Protein AF-A0A7S8EDT3-F1 (afdb_monomer)

Solvent-accessible surface area (backbone atoms only — not comparable to full-atom values): 20665 Å² total; per-residue (Å²): 130,87,75,85,83,77,92,53,80,92,50,67,94,58,84,87,72,91,75,72,52,41,47,72,36,26,78,79,28,44,41,33,47,59,87,38,50,43,80,81,39,21,84,73,49,52,51,68,47,52,41,44,20,54,70,67,77,43,78,64,54,75,66,55,44,53,51,52,53,51,60,30,38,76,32,27,72,75,59,70,69,30,54,54,49,35,52,57,33,35,78,65,67,54,57,60,60,55,43,41,39,60,33,49,60,49,54,60,79,82,38,60,62,87,40,48,66,61,30,35,42,36,54,50,30,24,40,44,46,48,50,20,42,39,52,25,46,63,72,74,43,79,76,57,79,83,54,66,90,46,54,76,53,38,31,35,52,18,34,59,72,74,48,84,63,54,71,63,49,31,49,45,48,22,27,49,36,42,56,53,19,62,66,44,79,39,71,25,39,42,42,8,33,43,39,22,27,71,71,49,40,47,50,61,14,50,36,46,17,46,60,44,28,64,35,77,92,60,46,44,65,37,48,65,27,41,51,58,53,63,72,34,71,47,72,86,38,34,56,65,53,53,49,54,40,51,76,72,68,54,79,65,59,29,47,36,52,94,66,30,63,39,55,32,46,51,20,53,47,35,42,57,43,36,62,71,64,34,50,76,89,40,30,62,60,48,51,43,50,55,49,43,52,51,48,50,45,54,50,42,45,71,78,38,64,95,55,62,53,35,55,21,46,36,32,28,45,29,49,44,42,48,72,63,68,50,57,59,80,46,48,41,48,50,48,46,51,20,29,42,43,34,35,40,32,49,24,54,60,40,54,76,66,71,58,64,72,77,85,86,80,86,86,84,72,87,75,88,76,77,89,68,59,80,92,73,57,134

Radius of gyration: 22.45 Å; Cα contacts (8 Å, |Δi|>4): 565; chains: 1; bounding box: 50×72×67 Å

InterPro domains:
  IPR002020 Citrate synthase [PF00285] (10-359)
  IPR002020 Citrate synthase [PR00143] (123-136)
  IPR002020 Citrate synthase [PR00143] (172-187)
  IPR002020 Citrate synthase [PR00143] (194-222)
  IPR002020 Citrate synthase [PR00143] (247-267)
  IPR002020 Citrate synthase [PR00143] (310-326)
  IPR002020 Citrate synthase [PR00143] (330-344)
  IPR002020 Citrate synthase [PTHR11739] (7-376)
  IPR016142 Citrate synthase-like, large alpha subdomain [G3DSA:1.10.580.10] (22-350)
  IPR016143 Citrate synthase-like, small alpha subdomain [G3DSA:1.10.230.10] (220-324)
  IPR019810 Citrate synthase active site [PS00480] (254-266)
  IPR024176 Citrate synthase, bacterial-type [PIRSF001369] (6-377)
  IPR036969 Citrate synthase superfamily [SSF48256] (7-377)

Nearest PDB structures (foldseek):
  1ixe-assembly1_A  TM=9.037E-01  e=4.393E-27  Thermus thermophilus
  1ixe-assembly1_B  TM=8.725E-01  e=1.500E-27  Thermus thermophilus
  1ixe-assembly2_C  TM=8.770E-01  e=3.211E-27  Thermus thermophilus
  2c6x-assembly1_A  TM=9.032E-01  e=5.154E-26  Bacillus subtilis
  1ixe-assembly2_D  TM=8.775E-01  e=3.294E-26  Thermus thermophilus

pLDDT: mean 94.37, std 7.09, range [46.97, 98.88]

Foldseek 3Di:
DPDPDDDDPPCPPPDQDDDQAWDQQQEVQFIDGLNDTLLRDLLPDFLLQSLCCLQPSDGDDPVRSVVSLLLLLVLQDADPVLLVLLLVCLVVPHQLLVNLLVSLLRLCVVDPLVPLPSNLSNSLSHLLQSSLSSLCSNVVHDFDDFDSVDGSQQSSLCRNPVDRADPLLSSLLSSVLSLLLDDPCFPLLVQLLQCLLVVGGNSVSLSSSSVRCPDCVHVNFLQVLCVLLVVQVDLVSLQVSLLVCVVVVHDRRQWDDPRHLEENVLLVSLLVSLCVLQDDVSVVSNVSLVSSQVSNVVVCCVSPPPRSTHGYNSNSLNSSCVSSPHDSSCSSSSSSSSHSSVSSSSSSVSNVVNHNDDDDDDDPDDPDDDDDPPVGDD

Secondary structure (DSSP, 8-state):
--------GGGTT------SSEEEETTTTEEEETTEEHHHHTTTS-HHHHHHHHHHSSPPPHHHHHHHHHHHHHT-PPPHHHHHHHHHHHHTT--HHHHHHHHHGGGGGSS-TT-HHHHHHHHHHHHHHHHHHHHHHHTTPPP-PPPTTS-HHHHHHHHHHSSPPPHHHHHHHHHHHHHTS--SS-HHHHHHHHHHHTT--HHHHHHHHHHHHTSTTSS---THHHHHHHHH-SGGGHHHHHHHHHHTT---TTB--SS-SS--HHHHHHHHHHHHHS-GGGHHHHHHHHHHHHHHHHHHHHHSTT----B-HHHHHHHHHHHTT--GGGHHHHHHHHHHHHHHHHHHHHHHH-----------SPS-PPP--GGG--

Organism: NCBI:txid2710758

Sequence (378 aa):
MELETIMRPGLQGVIAAETRLSRPDGQRGVLVIAGYWLERIAPYATFEEMVYLLWHDRLPTAVELATFKAELAEKRALPPIAEDILRAAAAQKQPVMDALRMAAGTLNLVVDAADAQAAAQVAVAAFPTIVASYWRLLQGEALIAPRADLSHAANYLYMLTGDVPDADAVRALETYLNTVIDHGFNASTFTARVIASTQSDMIAAVVGAIGALKGPLHGGAPGPALDMVFEIGTPENAEPVIRAKLERGERLMGFGHRVYKVRDPRADVLNAAAERFFVGERAEFYALVRHVEQVALDLLEEYKPGRSLKTNVEFYTALVLHGIGLPTDLFSPTFAISRVGGWTAHALEHYASGRIIRPLAQYTGETERRWVPITERD

Mean predicted aligned error: 4.29 Å

Structure (mmCIF, N/CA/C/O backbone):
data_AF-A0A7S8EDT3-F1
#
_entry.id   AF-A0A7S8EDT3-F1
#
loop_
_atom_site.group_PDB
_atom_site.id
_atom_site.type_symbol
_atom_site.label_atom_id
_atom_site.label_alt_id
_atom_site.label_comp_id
_atom_site.label_asym_id
_atom_site.label_entity_id
_atom_site.label_seq_id
_atom_site.pdbx_PDB_ins_code
_atom_site.Cartn_x
_atom_site.Cartn_y
_atom_site.Cartn_z
_atom_site.occupancy
_atom_site.B_iso_or_equiv
_atom_site.auth_seq_id
_atom_site.auth_comp_id
_atom_site.auth_asym_id
_atom_site.auth_atom_id
_atom_site.pdbx_PDB_model_num
ATOM 1 N N . MET A 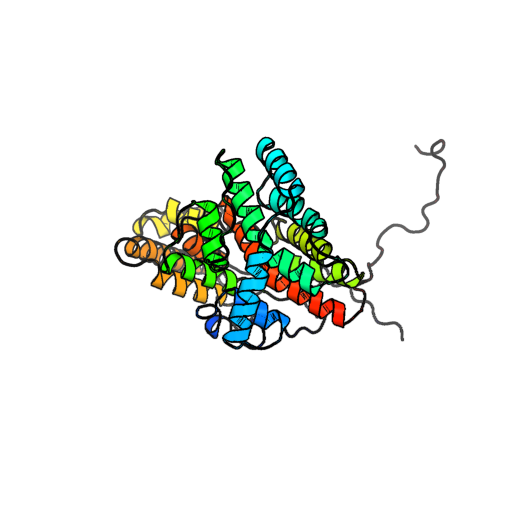1 1 ? -13.621 14.230 -39.174 1.00 46.97 1 MET A N 1
ATOM 2 C CA . MET A 1 1 ? -14.531 14.683 -38.106 1.00 46.97 1 MET A CA 1
ATOM 3 C C . MET A 1 1 ? -13.633 15.108 -36.962 1.00 46.97 1 MET A C 1
ATOM 5 O O . MET A 1 1 ? -12.975 14.243 -36.397 1.00 46.97 1 MET A O 1
ATOM 9 N N . GLU A 1 2 ? -13.462 16.409 -36.735 1.00 53.25 2 GLU A N 1
ATOM 10 C CA . GLU A 1 2 ? -12.709 16.874 -35.566 1.00 53.25 2 GLU A CA 1
ATOM 11 C C . GLU A 1 2 ? -13.459 16.409 -34.320 1.00 53.25 2 GLU A C 1
ATOM 13 O O . GLU A 1 2 ? -14.657 16.654 -34.179 1.00 53.25 2 GLU A O 1
ATOM 18 N N . LEU A 1 3 ? -12.780 15.644 -33.468 1.00 63.12 3 LEU A N 1
ATOM 19 C CA . LEU A 1 3 ? -13.326 15.270 -32.174 1.00 63.12 3 LEU A CA 1
ATOM 20 C C . LEU A 1 3 ? -13.429 16.548 -31.344 1.00 63.12 3 LEU A C 1
ATOM 22 O O . LEU A 1 3 ? -12.421 17.217 -31.106 1.00 63.12 3 LEU A O 1
ATOM 26 N N . GLU A 1 4 ? -14.640 16.881 -30.908 1.00 76.88 4 GLU A N 1
ATOM 27 C CA . GLU A 1 4 ? -14.860 17.962 -29.956 1.00 76.88 4 GLU A CA 1
ATOM 28 C C . GLU A 1 4 ? -14.031 17.666 -28.696 1.00 76.88 4 GLU A C 1
ATOM 30 O O . GLU A 1 4 ? -14.259 16.688 -27.980 1.00 76.88 4 GLU A O 1
ATOM 35 N N . THR A 1 5 ? -12.982 18.461 -28.479 1.00 79.12 5 THR A N 1
ATOM 36 C CA . THR A 1 5 ? -12.034 18.233 -27.387 1.00 79.12 5 THR A CA 1
ATOM 37 C C . THR A 1 5 ? -12.571 18.905 -26.135 1.00 79.12 5 THR A C 1
ATOM 39 O O . THR A 1 5 ? -12.589 20.129 -26.036 1.00 79.12 5 THR A O 1
ATOM 42 N N . ILE A 1 6 ? -13.007 18.103 -25.164 1.00 86.31 6 ILE A N 1
ATOM 43 C CA . ILE A 1 6 ? -13.574 18.608 -23.915 1.00 86.31 6 ILE A CA 1
ATOM 44 C C . ILE A 1 6 ? -12.543 18.499 -22.785 1.00 86.31 6 ILE A C 1
ATOM 46 O O . ILE A 1 6 ? -12.086 17.405 -22.451 1.00 86.31 6 ILE A O 1
ATOM 50 N N . MET A 1 7 ? -12.213 19.623 -22.142 1.00 87.62 7 MET A N 1
ATOM 51 C CA . MET A 1 7 ? -11.331 19.639 -20.972 1.00 87.62 7 MET A CA 1
ATOM 52 C C . MET A 1 7 ? -12.008 18.974 -19.757 1.00 87.62 7 MET A C 1
ATOM 54 O O . MET A 1 7 ? -13.139 19.302 -19.388 1.00 87.62 7 MET A O 1
ATOM 58 N N . ARG A 1 8 ? -11.295 18.047 -19.102 1.00 90.06 8 ARG A N 1
ATOM 59 C CA . ARG A 1 8 ? -11.722 17.350 -17.873 1.00 90.06 8 ARG A CA 1
ATOM 60 C C . ARG A 1 8 ? -10.616 17.415 -16.807 1.00 90.06 8 ARG A C 1
ATOM 62 O O . ARG A 1 8 ? -9.811 16.486 -16.712 1.00 90.06 8 ARG A O 1
ATOM 69 N N . PRO A 1 9 ? -10.538 18.500 -16.013 1.00 87.50 9 PRO A N 1
ATOM 70 C CA . PRO A 1 9 ? -9.536 18.625 -14.955 1.00 87.50 9 PRO A CA 1
ATOM 71 C C . PRO A 1 9 ? -9.572 17.434 -13.989 1.00 87.50 9 PRO A C 1
ATOM 73 O O . PRO A 1 9 ? -10.641 16.998 -13.563 1.00 87.50 9 PRO A O 1
ATOM 76 N N . GLY A 1 10 ? -8.400 16.877 -13.672 1.00 87.25 10 GLY A N 1
ATOM 77 C CA . GLY A 1 10 ? -8.269 15.722 -12.776 1.00 87.25 10 GLY A CA 1
ATOM 78 C C . GLY A 1 10 ? -8.883 14.413 -13.292 1.00 87.25 10 GLY A C 1
ATOM 79 O O . GLY A 1 10 ? -9.014 13.478 -12.508 1.00 87.25 10 GLY A O 1
ATOM 80 N N . LEU A 1 11 ? -9.275 14.343 -14.573 1.00 91.94 11 LEU A N 1
ATOM 81 C CA . LEU A 1 11 ? -9.905 13.175 -15.209 1.00 91.94 11 LEU A CA 1
ATOM 82 C C . LEU A 1 11 ? -11.201 12.704 -14.520 1.00 91.94 11 LEU A C 1
ATOM 84 O O . LEU A 1 11 ? -11.603 11.547 -14.646 1.00 91.94 11 LEU A O 1
ATOM 88 N N . GLN A 1 12 ? -11.893 13.592 -13.799 1.00 86.81 12 GLN A N 1
ATOM 89 C CA . GLN A 1 12 ? -13.133 13.234 -13.115 1.00 86.81 12 GLN A CA 1
ATOM 90 C C . GLN A 1 12 ? -14.215 12.807 -14.120 1.00 86.81 12 GLN A C 1
ATOM 92 O O . GLN A 1 12 ? -14.530 13.535 -15.061 1.00 86.81 12 GLN A O 1
ATOM 97 N N . GLY A 1 13 ? -14.798 11.623 -13.898 1.00 86.06 13 GLY A N 1
ATOM 98 C CA . GLY A 1 13 ? -15.836 11.053 -14.764 1.00 86.06 13 GLY A CA 1
ATOM 99 C C . GLY A 1 13 ? -15.319 10.482 -16.089 1.00 86.06 13 GLY A C 1
ATOM 100 O O . GLY A 1 13 ? -16.128 10.092 -16.926 1.00 86.06 13 GLY A O 1
ATOM 101 N N . VAL A 1 14 ? -13.999 10.423 -16.293 1.00 92.00 14 VAL A N 1
ATOM 102 C CA . VAL A 1 14 ? -13.387 9.835 -17.490 1.00 92.00 14 VAL A CA 1
ATOM 103 C C . VAL A 1 14 ? -13.094 8.356 -17.246 1.00 92.00 14 VAL A C 1
ATOM 105 O O . VAL A 1 14 ? -12.408 8.000 -16.290 1.00 92.00 14 VAL A O 1
ATOM 108 N N . ILE A 1 15 ? -13.575 7.493 -18.141 1.00 92.69 15 ILE A N 1
ATOM 109 C CA . ILE A 1 15 ? -13.160 6.087 -18.203 1.00 92.69 15 ILE A CA 1
ATOM 110 C C . ILE A 1 15 ? -11.891 6.032 -19.057 1.00 92.69 15 ILE A C 1
ATOM 112 O O . ILE A 1 15 ? -11.952 6.221 -20.268 1.00 92.69 15 ILE A O 1
ATOM 116 N N . ALA A 1 16 ? -10.735 5.839 -18.420 1.00 92.50 16 ALA A N 1
ATOM 117 C CA . ALA A 1 16 ? -9.438 5.908 -19.101 1.00 92.50 16 ALA A CA 1
ATOM 118 C C . ALA A 1 16 ? -9.028 4.597 -19.796 1.00 92.50 16 ALA A C 1
ATOM 120 O O . ALA A 1 16 ? -8.249 4.634 -20.745 1.00 92.50 16 ALA A O 1
ATOM 121 N N . ALA A 1 17 ? -9.522 3.451 -19.324 1.00 92.38 17 ALA A N 1
ATOM 122 C CA . ALA A 1 17 ? -9.370 2.149 -19.968 1.00 92.38 17 ALA A CA 1
ATOM 123 C C . ALA A 1 17 ? -10.389 1.150 -19.398 1.00 92.38 17 ALA A C 1
ATOM 125 O O . ALA A 1 17 ? -10.970 1.380 -18.335 1.00 92.38 17 ALA A O 1
ATOM 126 N N . GLU A 1 18 ? -10.562 0.031 -20.093 1.00 94.31 18 GLU A N 1
ATOM 127 C CA . GLU A 1 18 ? -11.218 -1.159 -19.555 1.00 94.31 18 GLU A CA 1
ATOM 128 C C . GLU A 1 18 ? -10.268 -1.888 -18.594 1.00 94.31 18 GLU A C 1
ATOM 130 O O . GLU A 1 18 ? -9.047 -1.857 -18.773 1.00 94.31 18 GLU A O 1
ATOM 135 N N . THR A 1 19 ? -10.822 -2.516 -17.556 1.00 96.69 19 THR A N 1
ATOM 136 C CA . THR A 1 19 ? -10.056 -3.331 -16.606 1.00 96.69 19 THR A CA 1
ATOM 137 C C . THR A 1 19 ? -10.941 -4.407 -15.988 1.00 96.69 19 THR A C 1
ATOM 139 O O . THR A 1 19 ? -12.120 -4.162 -15.713 1.00 96.69 19 THR A O 1
ATOM 142 N N . ARG A 1 20 ? -10.370 -5.589 -15.743 1.00 96.81 20 ARG A N 1
ATOM 143 C CA . ARG A 1 20 ? -11.030 -6.682 -15.000 1.00 96.81 20 ARG A CA 1
ATOM 144 C C . ARG A 1 20 ? -10.665 -6.708 -13.510 1.00 96.81 20 ARG A C 1
ATOM 146 O O . ARG A 1 20 ? -11.259 -7.457 -12.739 1.00 96.81 20 ARG A O 1
ATOM 153 N N . LEU A 1 21 ? -9.683 -5.902 -13.098 1.00 98.12 21 LEU A N 1
ATOM 154 C CA . LEU A 1 21 ? -8.986 -6.054 -11.817 1.00 98.12 21 LEU A CA 1
ATOM 155 C C . LEU A 1 21 ? -9.798 -5.568 -10.619 1.00 98.12 21 LEU A C 1
ATOM 157 O O . LEU A 1 21 ? -9.907 -6.277 -9.620 1.00 98.12 21 LEU A O 1
ATOM 161 N N . SER A 1 22 ? -10.384 -4.374 -10.693 1.00 97.38 22 SER A N 1
ATOM 162 C CA . SER A 1 22 ? -11.265 -3.896 -9.631 1.00 97.38 22 SER A CA 1
ATOM 163 C C . SER A 1 22 ? -12.231 -2.811 -10.083 1.00 97.38 22 SER A C 1
ATOM 165 O O . SER A 1 22 ? -12.002 -2.095 -11.060 1.00 97.38 22 SER A O 1
ATOM 167 N N . ARG A 1 23 ? -13.329 -2.671 -9.335 1.00 95.25 23 ARG A N 1
ATOM 168 C CA . ARG A 1 23 ? -14.348 -1.645 -9.567 1.00 95.25 23 ARG A CA 1
ATOM 169 C C . ARG A 1 23 ? -14.895 -1.110 -8.239 1.00 95.25 23 ARG A C 1
ATOM 171 O O . ARG A 1 23 ? -15.724 -1.785 -7.623 1.00 95.25 23 ARG A O 1
ATOM 178 N N . PRO A 1 24 ? -14.477 0.090 -7.796 1.00 92.19 24 PRO A N 1
ATOM 179 C CA . PRO A 1 24 ? -15.130 0.781 -6.691 1.00 92.19 24 PRO A CA 1
ATOM 180 C C . PRO A 1 24 ? -16.460 1.397 -7.150 1.00 92.19 24 PRO A C 1
ATOM 182 O O . PRO A 1 24 ? -16.510 2.165 -8.110 1.00 92.19 24 PRO A O 1
ATOM 185 N N . ASP A 1 25 ? -17.540 1.090 -6.441 1.00 90.44 25 ASP A N 1
ATOM 186 C CA . ASP A 1 25 ? -18.882 1.630 -6.647 1.00 90.44 25 ASP A CA 1
ATOM 187 C C . ASP A 1 25 ? -19.247 2.559 -5.485 1.00 90.44 25 ASP A C 1
ATOM 189 O O . ASP A 1 25 ? -19.748 2.143 -4.436 1.00 90.44 25 ASP A O 1
ATOM 193 N N . GLY A 1 26 ? -18.952 3.846 -5.672 1.00 83.00 26 GLY A N 1
ATOM 194 C CA . GLY A 1 26 ? -19.125 4.878 -4.651 1.00 83.00 26 GLY A CA 1
ATOM 195 C C . GLY A 1 26 ? -20.569 5.107 -4.200 1.00 83.00 26 GLY A C 1
ATOM 196 O O . GLY A 1 26 ? -20.796 5.565 -3.079 1.00 83.00 26 GLY A O 1
ATOM 197 N N . GLN A 1 27 ? -21.536 4.816 -5.071 1.00 85.44 27 GLN A N 1
ATOM 198 C CA . GLN A 1 27 ? -22.953 5.051 -4.801 1.00 85.44 27 GLN A CA 1
ATOM 199 C C . GLN A 1 27 ? -23.573 3.889 -4.033 1.00 85.44 27 GLN A C 1
ATOM 201 O O . GLN A 1 27 ? -24.369 4.115 -3.128 1.00 85.44 27 GLN A O 1
ATOM 206 N N . ARG A 1 28 ? -23.190 2.654 -4.375 1.00 88.06 28 ARG A N 1
ATOM 207 C CA . ARG A 1 28 ? -23.713 1.444 -3.729 1.00 88.06 28 ARG A CA 1
ATOM 208 C C . ARG A 1 28 ? -22.878 0.967 -2.545 1.00 88.06 28 ARG A C 1
ATOM 210 O O . ARG A 1 28 ? -23.343 0.098 -1.821 1.00 88.06 28 ARG A O 1
ATOM 217 N N . GLY A 1 29 ? -21.668 1.500 -2.362 1.00 87.94 29 GLY A N 1
ATOM 218 C CA . GLY A 1 29 ? -20.766 1.059 -1.297 1.00 87.94 29 GLY A CA 1
ATOM 219 C C . GLY A 1 29 ? -20.223 -0.339 -1.556 1.00 87.94 29 GLY A C 1
ATOM 220 O O . GLY A 1 29 ? -20.111 -1.130 -0.634 1.00 87.94 29 GLY A O 1
ATOM 221 N N . VAL A 1 30 ? -19.921 -0.664 -2.815 1.00 93.19 30 VAL A N 1
ATOM 222 C CA . VAL A 1 30 ? -19.413 -1.986 -3.213 1.00 93.19 30 VAL A CA 1
ATOM 223 C C . VAL A 1 30 ? -18.006 -1.830 -3.772 1.00 93.19 30 VAL A C 1
ATOM 225 O O . VAL A 1 30 ? -17.752 -0.925 -4.564 1.00 93.19 30 VAL A O 1
ATOM 228 N N . LEU A 1 31 ? -17.095 -2.725 -3.401 1.00 96.06 31 LEU A N 1
ATOM 229 C CA . LEU A 1 31 ? -15.803 -2.872 -4.065 1.00 96.06 31 LEU A CA 1
ATOM 230 C C . LEU A 1 31 ? -15.718 -4.279 -4.642 1.00 96.06 31 LEU A C 1
ATOM 232 O O . LEU A 1 31 ? -15.820 -5.256 -3.907 1.00 96.06 31 LEU A O 1
ATOM 236 N N . VAL A 1 32 ? -15.540 -4.370 -5.957 1.00 97.62 32 VAL A N 1
ATOM 237 C CA . VAL A 1 32 ? -15.268 -5.642 -6.633 1.00 97.62 32 VAL A CA 1
ATOM 238 C C . VAL A 1 32 ? -13.768 -5.768 -6.866 1.00 97.62 32 VAL A C 1
ATOM 240 O O . VAL A 1 32 ? -13.176 -4.823 -7.385 1.00 97.62 32 VAL A O 1
ATOM 243 N N . ILE A 1 33 ? -13.184 -6.919 -6.534 1.00 98.19 33 ILE A N 1
ATOM 244 C CA . ILE A 1 33 ? -11.803 -7.310 -6.844 1.00 98.19 33 ILE A CA 1
ATOM 245 C C . ILE A 1 33 ? -11.851 -8.598 -7.670 1.00 98.19 33 ILE A C 1
ATOM 247 O O . ILE A 1 33 ? -12.322 -9.618 -7.174 1.00 98.19 33 ILE A O 1
ATOM 251 N N . ALA A 1 34 ? -11.414 -8.536 -8.930 1.00 97.25 34 ALA A N 1
ATOM 252 C CA . ALA A 1 34 ? -11.365 -9.663 -9.870 1.00 97.25 34 ALA A CA 1
ATOM 253 C C . ALA A 1 34 ? -12.637 -10.542 -9.849 1.00 97.25 34 ALA A C 1
ATOM 255 O O . ALA A 1 34 ? -12.582 -11.763 -9.731 1.00 97.25 34 ALA A O 1
ATOM 256 N N . GLY A 1 35 ? -13.808 -9.896 -9.888 1.00 97.12 35 GLY A N 1
ATOM 257 C CA . GLY A 1 35 ? -15.118 -10.560 -9.881 1.00 97.12 35 GLY A CA 1
ATOM 258 C C . GLY A 1 35 ? -15.731 -10.832 -8.500 1.00 97.12 35 GLY A C 1
ATOM 259 O O . GLY A 1 35 ? -16.939 -11.051 -8.421 1.00 97.12 35 GLY A O 1
ATOM 260 N N . TYR A 1 36 ? -14.970 -10.737 -7.409 1.00 98.19 36 TYR A N 1
ATOM 261 C CA . TYR A 1 36 ? -15.464 -10.971 -6.047 1.00 98.19 36 TYR A CA 1
ATOM 262 C C . TYR A 1 36 ? -15.826 -9.667 -5.345 1.00 98.19 36 TYR A C 1
ATOM 264 O O . TYR A 1 36 ? -15.108 -8.674 -5.447 1.00 98.19 36 TYR A O 1
ATOM 272 N N . TRP A 1 37 ? -16.923 -9.661 -4.588 1.00 97.56 37 TRP A N 1
ATOM 273 C CA . TRP A 1 37 ? -17.184 -8.580 -3.636 1.00 97.56 37 TRP A CA 1
ATOM 274 C C . TRP A 1 37 ? -16.141 -8.644 -2.521 1.00 97.56 37 TRP A C 1
ATOM 276 O O . TRP A 1 37 ? -15.856 -9.731 -2.014 1.00 97.56 37 TRP A O 1
ATOM 286 N N . LEU A 1 38 ? -15.559 -7.503 -2.153 1.00 97.44 38 LEU A N 1
ATOM 287 C CA . LEU A 1 38 ? -14.423 -7.443 -1.236 1.00 97.44 38 LEU A CA 1
ATOM 288 C C . LEU A 1 38 ? -14.700 -8.169 0.084 1.00 97.44 38 LEU A C 1
ATOM 290 O O . LEU A 1 38 ? -13.880 -8.960 0.545 1.00 97.44 38 LEU A O 1
ATOM 294 N N . GLU A 1 39 ? -15.880 -7.956 0.657 1.00 96.06 39 GLU A N 1
ATOM 295 C CA . GLU A 1 39 ? -16.323 -8.563 1.910 1.00 96.06 39 GLU A CA 1
ATOM 296 C C . GLU A 1 39 ? -16.459 -10.089 1.845 1.00 96.06 39 GLU A C 1
ATOM 298 O O . GLU A 1 39 ? -16.487 -10.757 2.877 1.00 96.06 39 GLU A O 1
ATOM 303 N N . ARG A 1 40 ? -16.521 -10.659 0.638 1.00 96.81 40 ARG A N 1
ATOM 304 C CA . ARG A 1 40 ? -16.599 -12.106 0.408 1.00 96.81 40 ARG A CA 1
ATOM 305 C C . ARG A 1 40 ? -15.241 -12.760 0.196 1.00 96.81 40 ARG A C 1
ATOM 307 O O . ARG A 1 40 ? -15.193 -13.984 0.177 1.00 96.81 40 ARG A O 1
ATOM 314 N N . ILE A 1 41 ? -14.165 -11.987 0.048 1.00 98.06 41 ILE A N 1
ATOM 315 C CA . ILE A 1 41 ? -12.837 -12.535 -0.255 1.00 98.06 41 ILE A CA 1
ATOM 316 C C . ILE A 1 41 ? -11.747 -12.055 0.704 1.00 98.06 41 ILE A C 1
ATOM 318 O O . ILE A 1 41 ? -10.970 -12.872 1.192 1.00 98.06 41 ILE A O 1
ATOM 322 N N . ALA A 1 42 ? -11.717 -10.768 1.056 1.00 98.06 42 ALA A N 1
ATOM 323 C CA . ALA A 1 42 ? -10.644 -10.193 1.865 1.00 98.06 42 ALA A CA 1
ATOM 324 C C . ALA A 1 42 ? -10.467 -10.842 3.256 1.00 98.06 42 ALA A C 1
ATOM 326 O O . ALA A 1 42 ? -9.311 -11.046 3.638 1.00 98.06 42 ALA A O 1
ATOM 327 N N . PRO A 1 43 ? -11.537 -11.231 3.988 1.00 97.62 43 PRO A N 1
ATOM 328 C CA . PRO A 1 43 ? -11.398 -11.900 5.288 1.00 97.62 43 PRO A CA 1
ATOM 329 C C . PRO A 1 43 ? -10.867 -13.337 5.224 1.00 97.62 43 PRO A C 1
ATOM 331 O O . PRO A 1 43 ? -10.522 -13.895 6.264 1.00 97.62 43 PRO A O 1
ATOM 334 N N . TYR A 1 44 ? -10.875 -13.961 4.042 1.00 97.12 44 TYR A N 1
ATOM 335 C CA . TYR A 1 44 ? -10.672 -15.404 3.890 1.00 97.12 44 TYR A CA 1
ATOM 336 C C . TYR A 1 44 ? -9.410 -15.742 3.101 1.00 97.12 44 TYR A C 1
ATOM 338 O O . TYR A 1 44 ? -8.691 -16.660 3.481 1.00 97.12 44 TYR A O 1
ATOM 346 N N . ALA 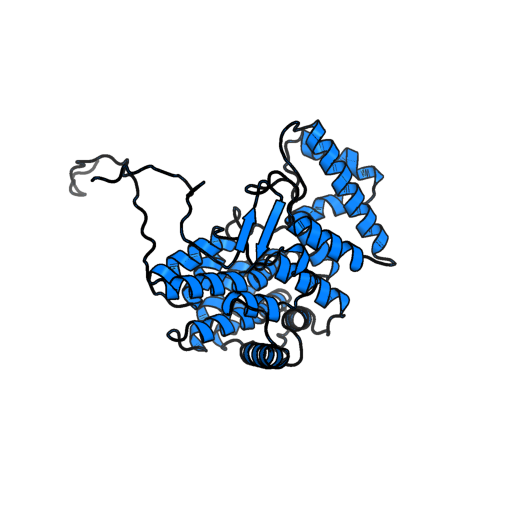A 1 45 ? -9.128 -15.002 2.028 1.00 98.06 45 ALA A N 1
ATOM 347 C CA . ALA A 1 45 ? -7.947 -15.233 1.208 1.00 98.06 45 ALA A CA 1
ATOM 348 C C . ALA A 1 45 ? -6.655 -14.885 1.966 1.00 98.06 45 ALA A C 1
ATOM 350 O O . ALA A 1 45 ? -6.617 -13.998 2.829 1.00 98.06 45 ALA A O 1
ATOM 351 N N . THR A 1 46 ? -5.569 -15.562 1.629 1.00 98.62 46 THR A N 1
ATOM 352 C CA . THR A 1 46 ? -4.205 -15.095 1.904 1.00 98.62 46 THR A CA 1
ATOM 353 C C . THR A 1 46 ? -3.834 -13.967 0.940 1.00 98.62 46 THR A C 1
ATOM 355 O O . THR A 1 46 ? -4.456 -13.796 -0.114 1.00 98.62 46 THR A O 1
ATOM 358 N N . PHE A 1 47 ? -2.812 -13.182 1.282 1.00 98.81 47 PHE A N 1
ATOM 359 C CA . PHE A 1 47 ? -2.334 -12.132 0.378 1.00 98.81 47 PHE A CA 1
ATOM 360 C C . PHE A 1 47 ? -1.813 -12.719 -0.942 1.00 98.81 47 PHE A C 1
ATOM 362 O O . PHE A 1 47 ? -2.086 -12.188 -2.018 1.00 98.81 47 PHE A O 1
ATOM 369 N N . GLU A 1 48 ? -1.122 -13.856 -0.877 1.00 98.81 48 GLU A N 1
ATOM 370 C CA . GLU A 1 48 ? -0.590 -14.549 -2.048 1.00 98.81 48 GLU A CA 1
ATOM 371 C C . GLU A 1 48 ? -1.702 -15.050 -2.988 1.00 98.81 48 GLU A C 1
ATOM 373 O O . GLU A 1 48 ? -1.564 -14.920 -4.204 1.00 98.81 48 GLU A O 1
ATOM 378 N N . GLU A 1 49 ? -2.835 -15.534 -2.461 1.00 98.75 49 GLU A N 1
ATOM 379 C CA . GLU A 1 49 ? -4.017 -15.871 -3.274 1.00 98.75 49 GLU A CA 1
ATOM 380 C C . GLU A 1 49 ? -4.601 -14.649 -3.985 1.00 98.75 49 GLU A C 1
ATOM 382 O O . GLU A 1 49 ? -4.980 -14.745 -5.153 1.00 98.75 49 GLU A O 1
ATOM 387 N N . MET A 1 50 ? -4.659 -13.498 -3.309 1.00 98.81 50 MET A N 1
ATOM 388 C CA . MET A 1 50 ? -5.170 -12.261 -3.904 1.00 98.81 50 MET A CA 1
ATOM 389 C C . MET A 1 50 ? -4.264 -11.758 -5.032 1.00 98.81 50 MET A C 1
ATOM 391 O O . MET A 1 50 ? -4.765 -11.367 -6.087 1.00 98.81 50 MET A O 1
ATOM 395 N N . VAL A 1 51 ? -2.940 -11.798 -4.850 1.00 98.88 51 VAL A N 1
ATOM 396 C CA . VAL A 1 51 ? -1.984 -11.445 -5.914 1.00 98.88 51 VAL A CA 1
ATOM 397 C C . VAL A 1 51 ? -2.116 -12.412 -7.092 1.00 98.88 51 VAL A C 1
ATOM 399 O O . VAL A 1 51 ? -2.230 -11.965 -8.235 1.00 98.88 51 VAL A O 1
ATOM 402 N N . TYR A 1 52 ? -2.184 -13.721 -6.824 1.00 98.81 52 TYR A N 1
ATOM 403 C CA . TYR A 1 52 ? -2.383 -14.733 -7.862 1.00 98.81 52 TYR A CA 1
ATOM 404 C C . TYR A 1 52 ? -3.677 -14.477 -8.649 1.00 98.81 52 TYR A C 1
ATOM 406 O O . TYR A 1 52 ? -3.664 -14.448 -9.878 1.00 98.81 52 TYR A O 1
ATOM 414 N N . LEU A 1 53 ? -4.786 -14.217 -7.954 1.00 98.81 53 LEU A N 1
ATOM 415 C CA . LEU A 1 53 ? -6.076 -13.899 -8.564 1.00 98.81 53 LEU A CA 1
ATOM 416 C C . LEU A 1 53 ? -5.991 -12.680 -9.490 1.00 98.81 53 LEU A C 1
ATOM 418 O O . LEU A 1 53 ? -6.490 -12.723 -10.617 1.00 98.81 53 LEU A O 1
ATOM 422 N N . LEU A 1 54 ? -5.344 -11.600 -9.047 1.00 98.75 54 LEU A N 1
ATOM 423 C CA . LEU A 1 54 ? -5.188 -10.398 -9.864 1.00 98.75 54 LEU A CA 1
ATOM 424 C C . LEU A 1 54 ? -4.392 -10.682 -11.144 1.00 98.75 54 LEU A C 1
ATOM 426 O O . LEU A 1 54 ? -4.760 -10.183 -12.207 1.00 98.75 54 LEU A O 1
ATOM 430 N N . TRP A 1 55 ? -3.348 -11.507 -11.078 1.00 98.38 55 TRP A N 1
ATOM 431 C CA . TRP A 1 55 ? -2.496 -11.809 -12.233 1.00 98.38 55 TRP A CA 1
ATOM 432 C C . TRP A 1 55 ? -3.100 -12.851 -13.183 1.00 98.38 55 TRP A C 1
ATOM 434 O O . TRP A 1 55 ? -2.963 -12.710 -14.396 1.00 98.38 55 TRP A O 1
ATOM 444 N N . HIS A 1 56 ? -3.817 -13.846 -12.658 1.00 97.81 56 HIS A N 1
ATOM 445 C CA . HIS A 1 56 ? -4.268 -15.020 -13.418 1.00 97.81 56 HIS A CA 1
ATOM 446 C C . HIS A 1 56 ? -5.777 -15.078 -13.690 1.00 97.81 56 HIS A C 1
ATOM 448 O O . HIS A 1 56 ? -6.223 -15.978 -14.396 1.00 97.81 56 HIS A O 1
ATOM 454 N N . ASP A 1 57 ? -6.560 -14.143 -13.146 1.00 97.12 57 ASP A N 1
ATOM 455 C CA . ASP A 1 57 ? -8.024 -14.072 -13.295 1.00 97.12 57 ASP A CA 1
ATOM 456 C C . ASP A 1 57 ? -8.791 -15.295 -12.761 1.00 97.12 57 ASP A C 1
ATOM 458 O O . ASP A 1 57 ? -9.909 -15.599 -13.172 1.00 97.12 57 ASP A O 1
ATOM 462 N N . ARG A 1 58 ? -8.181 -16.023 -11.824 1.00 98.00 58 ARG A N 1
ATOM 463 C CA . ARG A 1 58 ? -8.798 -17.127 -11.085 1.00 98.00 58 ARG A CA 1
ATOM 464 C C . ARG A 1 58 ? -8.050 -17.380 -9.785 1.00 98.00 58 ARG A C 1
ATOM 466 O O . ARG A 1 58 ? -6.877 -17.038 -9.666 1.00 98.00 58 ARG A O 1
ATOM 473 N N . LEU A 1 59 ? -8.708 -18.040 -8.837 1.00 98.38 59 LEU A N 1
ATOM 474 C CA . LEU A 1 59 ? -8.033 -18.529 -7.638 1.00 98.38 59 LEU A CA 1
ATOM 475 C C . LEU A 1 59 ? -7.075 -19.687 -7.987 1.00 98.38 59 LEU A C 1
ATOM 477 O O . LEU A 1 59 ? -7.361 -20.465 -8.911 1.00 98.38 59 LEU A O 1
ATOM 481 N N . PRO A 1 60 ? -5.940 -19.802 -7.278 1.00 98.56 60 PRO A N 1
ATOM 482 C CA . PRO A 1 60 ? -5.013 -20.909 -7.464 1.00 98.56 60 PRO A CA 1
ATOM 483 C C . PRO A 1 60 ? -5.581 -22.211 -6.888 1.00 98.56 60 PRO A C 1
ATOM 485 O O . PRO A 1 60 ? -6.339 -22.220 -5.919 1.00 98.56 60 PRO A O 1
ATOM 488 N N . THR A 1 61 ? -5.158 -23.340 -7.449 1.00 98.75 61 THR A N 1
ATOM 489 C CA . THR A 1 61 ? -5.234 -24.635 -6.758 1.00 98.75 61 THR A CA 1
ATOM 490 C C . THR A 1 61 ? -4.214 -24.694 -5.615 1.00 98.75 61 THR A C 1
ATOM 492 O O . THR A 1 61 ? -3.279 -23.897 -5.559 1.00 98.75 61 THR A O 1
ATOM 495 N N . ALA A 1 62 ? -4.332 -25.676 -4.716 1.00 98.50 62 ALA A N 1
ATOM 496 C CA . ALA A 1 62 ? -3.389 -25.833 -3.603 1.00 98.50 62 ALA A CA 1
ATOM 497 C C . ALA A 1 62 ? -1.924 -25.993 -4.062 1.00 98.50 62 ALA A C 1
ATOM 499 O O . ALA A 1 62 ? -1.020 -25.447 -3.433 1.00 98.50 62 ALA A O 1
ATOM 500 N N . VAL A 1 63 ? -1.694 -26.709 -5.170 1.00 98.62 63 VAL A N 1
ATOM 501 C CA . VAL A 1 63 ? -0.350 -26.899 -5.743 1.00 98.62 63 VAL A CA 1
ATOM 502 C C . VAL A 1 63 ? 0.179 -25.586 -6.315 1.00 98.62 63 VAL A C 1
ATOM 504 O O . VAL A 1 63 ? 1.295 -25.193 -5.997 1.00 98.62 63 VAL A O 1
ATOM 507 N N . GLU A 1 64 ? -0.637 -24.871 -7.093 1.00 98.75 64 GLU A N 1
ATOM 508 C CA . GLU A 1 64 ? -0.249 -23.578 -7.670 1.00 98.75 64 GLU A CA 1
ATOM 509 C C . GLU A 1 64 ? 0.049 -22.538 -6.593 1.00 98.75 64 GLU A C 1
ATOM 511 O O . GLU A 1 64 ? 1.029 -21.810 -6.707 1.00 98.75 64 GLU A O 1
ATOM 516 N N . LEU A 1 65 ? -0.750 -22.497 -5.523 1.00 98.75 65 LEU A N 1
ATOM 517 C CA . LEU A 1 65 ? -0.510 -21.593 -4.405 1.00 98.75 65 LEU A CA 1
ATOM 518 C C . LEU A 1 65 ? 0.793 -21.939 -3.679 1.00 98.75 65 LEU A C 1
ATOM 520 O O . LEU A 1 65 ? 1.562 -21.041 -3.352 1.00 98.75 65 LEU A O 1
ATOM 524 N N . ALA A 1 66 ? 1.064 -23.224 -3.435 1.00 98.56 66 ALA A N 1
ATOM 525 C CA . ALA A 1 66 ? 2.307 -23.651 -2.797 1.00 98.56 66 ALA A CA 1
ATOM 526 C C . ALA A 1 66 ? 3.537 -23.261 -3.634 1.00 98.56 66 ALA A C 1
ATOM 528 O O . ALA A 1 66 ? 4.482 -22.686 -3.093 1.00 98.56 66 ALA A O 1
ATOM 529 N N . THR A 1 67 ? 3.495 -23.501 -4.949 1.00 98.62 67 THR A N 1
ATOM 530 C CA . THR A 1 67 ? 4.548 -23.078 -5.884 1.00 98.62 67 THR A CA 1
ATOM 531 C C . THR A 1 67 ? 4.707 -21.561 -5.889 1.00 98.62 67 THR A C 1
ATOM 533 O O . THR A 1 67 ? 5.812 -21.064 -5.694 1.00 98.62 67 THR A O 1
ATOM 536 N N . PHE A 1 68 ? 3.610 -20.815 -6.012 1.00 98.69 68 PHE A N 1
ATOM 537 C CA . PHE A 1 68 ? 3.643 -19.355 -6.047 1.00 98.69 68 PHE A CA 1
ATOM 538 C C . PHE A 1 68 ? 4.223 -18.750 -4.760 1.00 98.69 68 PHE A C 1
ATOM 540 O O . PHE A 1 68 ? 5.031 -17.823 -4.803 1.00 98.69 68 PHE A O 1
ATOM 547 N N . LYS A 1 69 ? 3.871 -19.308 -3.595 1.00 98.69 69 LYS A N 1
ATOM 548 C CA . LYS A 1 69 ? 4.440 -18.892 -2.305 1.00 98.69 69 LYS A CA 1
ATOM 549 C C . LYS A 1 69 ? 5.944 -19.151 -2.231 1.00 98.69 69 LYS A C 1
ATOM 551 O O . LYS A 1 69 ? 6.663 -18.284 -1.738 1.00 98.69 69 LYS A O 1
ATOM 556 N N . ALA A 1 70 ? 6.415 -20.298 -2.723 1.00 98.50 70 ALA A N 1
ATOM 557 C CA . ALA A 1 70 ? 7.843 -20.609 -2.779 1.00 98.50 70 ALA A CA 1
ATOM 558 C C . ALA A 1 70 ? 8.594 -19.638 -3.708 1.00 98.50 70 ALA A C 1
ATOM 560 O O . ALA A 1 70 ? 9.588 -19.043 -3.299 1.00 98.50 70 ALA A O 1
ATOM 561 N N . GLU A 1 71 ? 8.055 -19.376 -4.901 1.00 98.31 71 GLU A N 1
ATOM 562 C CA . GLU A 1 71 ? 8.637 -18.434 -5.865 1.00 98.31 71 GLU A CA 1
ATOM 563 C C . GLU A 1 71 ? 8.735 -17.001 -5.329 1.00 98.31 71 GLU A C 1
ATOM 565 O O . GLU A 1 71 ? 9.695 -16.292 -5.646 1.00 98.31 71 GLU A O 1
ATOM 570 N N . LEU A 1 72 ? 7.743 -16.549 -4.550 1.00 98.62 72 LEU A N 1
ATOM 571 C CA . LEU A 1 72 ? 7.800 -15.257 -3.864 1.00 98.62 72 LEU A CA 1
ATOM 572 C C . LEU A 1 72 ? 8.802 -15.289 -2.708 1.00 98.62 72 LEU A C 1
ATOM 574 O O . LEU A 1 72 ? 9.528 -14.319 -2.512 1.00 98.62 72 LEU A O 1
ATOM 578 N N . ALA A 1 73 ? 8.860 -16.377 -1.937 1.00 98.56 73 ALA A N 1
ATOM 579 C CA . ALA A 1 73 ? 9.784 -16.509 -0.815 1.00 98.56 73 ALA A CA 1
ATOM 580 C C . ALA A 1 73 ? 11.256 -16.419 -1.249 1.00 98.56 73 ALA A C 1
ATOM 582 O O . ALA A 1 73 ? 12.038 -15.721 -0.602 1.00 98.56 73 ALA A O 1
ATOM 583 N N . GLU A 1 74 ? 11.611 -17.040 -2.376 1.00 97.94 74 GLU A N 1
ATOM 584 C CA . GLU A 1 74 ? 12.957 -16.995 -2.968 1.00 97.94 74 GLU A CA 1
ATOM 585 C C . GLU A 1 74 ? 13.382 -15.583 -3.405 1.00 97.94 74 GLU A C 1
ATOM 587 O O . GLU A 1 74 ? 14.571 -15.272 -3.446 1.00 97.94 74 GLU A O 1
ATOM 592 N N . LYS A 1 75 ? 12.417 -14.699 -3.682 1.00 98.31 75 LYS A N 1
ATOM 593 C CA . LYS A 1 75 ? 12.644 -13.335 -4.188 1.00 98.31 75 LYS A CA 1
ATOM 594 C C . LYS A 1 75 ? 12.594 -12.251 -3.101 1.00 98.31 75 LYS A C 1
ATOM 596 O O . LYS A 1 75 ? 12.563 -11.066 -3.419 1.00 98.31 75 LYS A O 1
ATOM 601 N N . ARG A 1 76 ? 12.571 -12.626 -1.814 1.00 98.50 76 ARG A N 1
ATOM 602 C CA . ARG A 1 76 ? 12.485 -11.673 -0.683 1.00 98.50 76 ARG A CA 1
ATOM 603 C C . ARG A 1 76 ? 13.794 -10.939 -0.387 1.00 98.50 76 ARG A C 1
ATOM 605 O O . ARG A 1 76 ? 13.750 -9.889 0.254 1.00 98.50 76 ARG A O 1
ATOM 612 N N . ALA A 1 77 ? 14.940 -11.505 -0.767 1.00 96.81 77 ALA A N 1
ATOM 613 C CA . ALA A 1 77 ? 16.252 -10.934 -0.471 1.00 96.81 77 ALA A CA 1
ATOM 614 C C . ALA A 1 77 ? 16.514 -9.658 -1.285 1.00 96.81 77 ALA A C 1
ATOM 616 O O . ALA A 1 77 ? 16.085 -9.537 -2.432 1.00 96.81 77 ALA A O 1
ATOM 617 N N . LEU A 1 78 ? 17.235 -8.709 -0.688 1.00 97.94 78 LEU A N 1
ATOM 618 C CA . LEU A 1 78 ? 17.592 -7.452 -1.339 1.00 97.94 78 LEU A CA 1
ATOM 619 C C . LEU A 1 78 ? 18.980 -7.552 -1.988 1.00 97.94 78 LEU A C 1
ATOM 621 O O . LEU A 1 78 ? 19.853 -8.233 -1.445 1.00 97.94 78 LEU A O 1
ATOM 625 N N . PRO A 1 79 ? 19.235 -6.858 -3.113 1.00 97.00 79 PRO A N 1
ATOM 626 C CA . PRO A 1 79 ? 20.604 -6.685 -3.580 1.00 97.00 79 PRO A CA 1
ATOM 627 C C . PRO A 1 79 ? 21.411 -5.869 -2.552 1.00 97.00 79 PRO A C 1
ATOM 629 O O . PRO A 1 79 ? 20.852 -4.942 -1.962 1.00 97.00 79 PRO A O 1
ATOM 632 N N . PRO A 1 80 ? 22.725 -6.117 -2.376 1.00 97.19 80 PRO A N 1
ATOM 633 C CA . PRO A 1 80 ? 23.539 -5.424 -1.368 1.00 97.19 80 PRO A CA 1
ATOM 634 C C . PRO A 1 80 ? 23.450 -3.891 -1.423 1.00 97.19 80 PRO A C 1
ATOM 636 O O . PRO A 1 80 ? 23.340 -3.229 -0.396 1.00 97.19 80 PRO A O 1
ATOM 639 N N . ILE A 1 81 ? 23.388 -3.319 -2.630 1.00 98.12 81 ILE A N 1
ATOM 640 C CA . ILE A 1 81 ? 23.259 -1.867 -2.819 1.00 98.12 81 ILE A CA 1
ATOM 641 C C . ILE A 1 81 ? 21.948 -1.295 -2.255 1.00 98.12 81 ILE A C 1
ATOM 643 O O . ILE A 1 81 ? 21.907 -0.132 -1.856 1.00 98.12 81 ILE A O 1
ATOM 647 N N . ALA A 1 82 ? 20.871 -2.087 -2.194 1.00 98.31 82 ALA A N 1
ATOM 648 C CA . ALA A 1 82 ? 19.635 -1.659 -1.550 1.00 98.31 82 ALA A CA 1
ATOM 649 C C . ALA A 1 82 ? 19.868 -1.437 -0.054 1.00 98.31 82 ALA A C 1
ATOM 651 O O . ALA A 1 82 ? 19.432 -0.423 0.484 1.00 98.31 82 ALA A O 1
ATOM 652 N N . GLU A 1 83 ? 20.588 -2.346 0.612 1.00 97.62 83 GLU A N 1
ATOM 653 C CA . GLU A 1 83 ? 20.924 -2.196 2.029 1.00 97.62 83 GLU A CA 1
ATOM 654 C C . GLU A 1 83 ? 21.809 -0.972 2.274 1.00 97.62 83 GLU A C 1
ATOM 656 O O . GLU A 1 83 ? 21.555 -0.225 3.219 1.00 97.62 83 GLU A O 1
ATOM 661 N N . ASP A 1 84 ? 22.792 -0.712 1.409 1.00 98.44 84 ASP A N 1
ATOM 662 C CA . ASP A 1 84 ? 23.643 0.482 1.500 1.00 98.44 84 ASP A CA 1
ATOM 663 C C . ASP A 1 84 ? 22.821 1.776 1.394 1.00 98.44 84 ASP A C 1
ATOM 665 O O . ASP A 1 84 ? 22.992 2.701 2.196 1.00 98.44 84 ASP A O 1
ATOM 669 N N . ILE A 1 85 ? 21.872 1.828 0.452 1.00 98.62 85 ILE A N 1
ATOM 670 C CA . ILE A 1 85 ? 20.930 2.947 0.312 1.00 98.62 85 ILE A CA 1
ATOM 671 C C . ILE A 1 85 ? 20.078 3.102 1.571 1.00 98.62 85 ILE A C 1
ATOM 673 O O . ILE A 1 85 ? 19.906 4.222 2.053 1.00 98.62 85 ILE A O 1
ATOM 677 N N . LEU A 1 86 ? 19.552 2.005 2.124 1.00 98.75 86 LEU A N 1
ATOM 678 C CA . LEU A 1 86 ? 18.740 2.047 3.339 1.00 98.75 86 LEU A CA 1
ATOM 679 C C . LEU A 1 86 ? 19.549 2.536 4.546 1.00 98.75 86 LEU A C 1
ATOM 681 O O . LEU A 1 86 ? 19.043 3.351 5.317 1.00 98.75 86 LEU A O 1
ATOM 685 N N . ARG A 1 87 ? 20.814 2.119 4.688 1.00 98.62 87 ARG A N 1
ATOM 686 C CA . ARG A 1 87 ? 21.722 2.611 5.739 1.00 98.62 87 ARG A CA 1
ATOM 687 C C . ARG A 1 87 ? 21.994 4.105 5.590 1.00 98.62 87 ARG A C 1
ATOM 689 O O . ARG A 1 87 ? 21.889 4.840 6.570 1.00 98.62 87 ARG A O 1
ATOM 696 N N . ALA A 1 88 ? 22.289 4.568 4.375 1.00 98.56 88 ALA A N 1
ATOM 697 C CA . ALA A 1 88 ? 22.501 5.988 4.100 1.00 98.56 88 ALA A CA 1
ATOM 698 C C . ALA A 1 88 ? 21.235 6.823 4.368 1.00 98.56 88 ALA A C 1
ATOM 700 O O . ALA A 1 88 ? 21.307 7.890 4.979 1.00 98.56 88 ALA A O 1
ATOM 701 N N . ALA A 1 89 ? 20.065 6.321 3.966 1.00 98.44 89 ALA A N 1
ATOM 702 C CA . ALA A 1 89 ? 18.779 6.959 4.227 1.00 98.44 89 ALA A CA 1
ATOM 703 C C . ALA A 1 89 ? 18.464 7.029 5.731 1.00 98.44 89 ALA A C 1
ATOM 705 O O . ALA A 1 89 ? 18.009 8.071 6.206 1.00 98.44 89 ALA A O 1
ATOM 706 N N . ALA A 1 90 ? 18.760 5.964 6.483 1.00 98.38 90 ALA A N 1
ATOM 707 C CA . ALA A 1 90 ? 18.520 5.895 7.923 1.00 98.38 90 ALA A CA 1
ATOM 708 C C . ALA A 1 90 ? 19.446 6.851 8.688 1.00 98.38 90 ALA A C 1
ATOM 710 O O . ALA A 1 90 ? 18.986 7.570 9.574 1.00 98.38 90 ALA A O 1
ATOM 711 N N . ALA A 1 91 ? 20.719 6.950 8.283 1.00 98.06 91 ALA A N 1
ATOM 712 C CA . ALA A 1 91 ? 21.664 7.929 8.829 1.00 98.06 91 ALA A CA 1
ATOM 713 C C . ALA A 1 91 ? 21.168 9.377 8.661 1.00 98.06 91 ALA A C 1
ATOM 715 O O . ALA A 1 91 ? 21.403 10.219 9.526 1.00 98.06 91 ALA A O 1
ATOM 716 N N . GLN A 1 92 ? 20.430 9.647 7.580 1.00 98.06 92 GLN A N 1
ATOM 717 C CA . GLN A 1 92 ? 19.806 10.942 7.296 1.00 98.06 92 GLN A CA 1
ATOM 718 C C . GLN A 1 92 ? 18.339 11.035 7.741 1.00 98.06 92 GLN A C 1
ATOM 720 O O . GLN A 1 92 ? 17.660 11.998 7.377 1.00 98.06 92 GLN A O 1
ATOM 725 N N . LYS A 1 93 ? 17.836 10.039 8.486 1.00 97.38 93 LYS A N 1
ATOM 726 C CA . LYS A 1 93 ? 16.459 9.956 9.004 1.00 97.38 93 LYS A CA 1
ATOM 727 C C . LYS A 1 93 ? 15.393 10.279 7.951 1.00 97.38 93 LYS A C 1
ATOM 729 O O . LYS A 1 93 ? 14.462 11.042 8.202 1.00 97.38 93 LYS A O 1
ATOM 734 N N . GLN A 1 94 ? 15.546 9.735 6.745 1.00 97.88 94 GLN A N 1
ATOM 735 C CA . GLN A 1 94 ? 14.583 9.972 5.670 1.00 97.88 94 GLN A CA 1
ATOM 736 C C . GLN A 1 94 ? 13.204 9.367 6.008 1.00 97.88 94 GLN A C 1
ATOM 738 O O . GLN A 1 94 ? 13.123 8.365 6.725 1.00 97.88 94 GLN A O 1
ATOM 743 N N . PRO A 1 95 ? 12.098 9.913 5.478 1.00 95.69 95 PRO A N 1
ATOM 744 C CA . PRO A 1 95 ? 10.788 9.282 5.618 1.00 95.69 95 PRO A CA 1
ATOM 745 C C . PRO A 1 95 ? 10.781 7.843 5.075 1.00 95.69 95 PRO A C 1
ATOM 747 O O . PRO A 1 95 ? 11.376 7.566 4.032 1.00 95.69 95 PRO A O 1
ATOM 750 N N . VAL A 1 96 ? 10.050 6.929 5.723 1.00 96.62 96 VAL A N 1
ATOM 751 C CA . VAL A 1 96 ? 10.023 5.497 5.345 1.00 96.62 96 VAL A CA 1
ATOM 752 C C . VAL A 1 96 ? 9.589 5.285 3.890 1.00 96.62 96 VAL A C 1
ATOM 754 O O . VAL A 1 96 ? 10.169 4.470 3.177 1.00 96.62 96 VAL A O 1
ATOM 757 N N . MET A 1 97 ? 8.627 6.074 3.403 1.00 96.75 97 MET A N 1
ATOM 758 C CA . MET A 1 97 ? 8.202 6.030 1.999 1.00 96.75 97 MET A CA 1
ATOM 759 C C . MET A 1 97 ? 9.299 6.470 1.014 1.00 96.75 97 MET A C 1
ATOM 761 O O . MET A 1 97 ? 9.331 5.973 -0.112 1.00 96.75 97 MET A O 1
ATOM 765 N N . ASP A 1 98 ? 10.201 7.380 1.405 1.00 97.50 98 ASP A N 1
ATOM 766 C CA . ASP A 1 98 ? 11.348 7.750 0.567 1.00 97.50 98 ASP A CA 1
ATOM 767 C C . ASP A 1 98 ? 12.383 6.638 0.521 1.00 97.50 98 ASP A C 1
ATOM 769 O O . ASP A 1 98 ? 12.869 6.313 -0.560 1.00 97.50 98 ASP A O 1
ATOM 773 N N . ALA A 1 99 ? 12.688 6.031 1.667 1.00 98.44 99 ALA A N 1
ATOM 774 C CA . ALA A 1 99 ? 13.592 4.890 1.733 1.00 98.44 99 ALA A CA 1
ATOM 775 C C . ALA A 1 99 ? 13.074 3.712 0.898 1.00 98.44 99 ALA A C 1
ATOM 777 O O . ALA A 1 99 ? 13.827 3.158 0.096 1.00 98.44 99 ALA A O 1
ATOM 778 N N . LEU A 1 100 ? 11.770 3.415 0.988 1.00 98.69 100 LEU A N 1
ATOM 779 C CA . LEU A 1 100 ? 11.107 2.431 0.134 1.00 98.69 100 LEU A CA 1
ATOM 780 C C . LEU A 1 100 ? 11.281 2.765 -1.352 1.00 98.69 100 LEU A C 1
ATOM 782 O O . LEU A 1 100 ? 11.716 1.911 -2.118 1.00 98.69 100 LEU A O 1
ATOM 786 N N . ARG A 1 101 ? 10.998 4.009 -1.764 1.00 98.44 101 ARG A N 1
ATOM 787 C CA . ARG A 1 101 ? 11.159 4.449 -3.161 1.00 98.44 101 ARG A CA 1
ATOM 788 C C . ARG A 1 101 ? 12.598 4.302 -3.658 1.00 98.44 101 ARG A C 1
ATOM 790 O O . ARG A 1 101 ? 12.802 3.861 -4.786 1.00 98.44 101 ARG A O 1
ATOM 797 N N . MET A 1 102 ? 13.578 4.704 -2.848 1.00 98.50 102 MET A N 1
ATOM 798 C CA . MET A 1 102 ? 14.996 4.652 -3.213 1.00 98.50 102 MET A CA 1
ATOM 799 C C . MET A 1 102 ? 15.485 3.208 -3.362 1.00 98.50 102 MET A C 1
ATOM 801 O O . MET A 1 102 ? 16.079 2.875 -4.385 1.00 98.50 102 MET A O 1
ATOM 805 N N . ALA A 1 103 ? 15.191 2.339 -2.391 1.00 98.69 103 ALA A N 1
ATOM 806 C CA . ALA A 1 103 ? 15.604 0.939 -2.436 1.00 98.69 103 ALA A CA 1
ATOM 807 C C . ALA A 1 103 ? 14.856 0.140 -3.515 1.00 98.69 103 ALA A C 1
ATOM 809 O O . ALA A 1 103 ? 15.479 -0.659 -4.213 1.00 98.69 103 ALA A O 1
ATOM 810 N N . ALA A 1 104 ? 13.557 0.393 -3.728 1.00 98.56 104 ALA A N 1
ATOM 811 C CA . ALA A 1 104 ? 12.767 -0.298 -4.750 1.00 98.56 104 ALA A CA 1
ATOM 812 C C . ALA A 1 104 ? 13.344 -0.119 -6.166 1.00 98.56 104 ALA A C 1
ATOM 814 O O . ALA A 1 104 ? 13.306 -1.053 -6.960 1.00 98.56 104 ALA A O 1
ATOM 815 N N . GLY A 1 105 ? 13.946 1.037 -6.471 1.00 97.81 105 GLY A N 1
ATOM 816 C CA . GLY A 1 105 ? 14.596 1.273 -7.766 1.00 97.81 105 GLY A CA 1
ATOM 817 C C . GLY A 1 105 ? 15.797 0.365 -8.048 1.00 97.81 105 GLY A C 1
ATOM 818 O O . GLY A 1 105 ? 16.156 0.171 -9.205 1.00 97.81 105 GLY A O 1
ATOM 819 N N . THR A 1 106 ? 16.397 -0.232 -7.015 1.00 98.25 106 THR A N 1
ATOM 820 C CA . THR A 1 106 ? 17.527 -1.162 -7.173 1.00 98.25 106 THR A CA 1
ATOM 821 C C . THR A 1 106 ? 17.104 -2.590 -7.502 1.00 98.25 106 THR A C 1
ATOM 823 O O . THR A 1 106 ? 17.951 -3.398 -7.873 1.00 98.25 106 THR A O 1
ATOM 826 N N . LEU A 1 107 ? 15.810 -2.916 -7.408 1.00 98.12 107 LEU A N 1
ATOM 827 C CA . LEU A 1 107 ? 15.313 -4.276 -7.641 1.00 98.12 107 LEU A CA 1
ATOM 828 C C . LEU A 1 107 ? 15.532 -4.755 -9.086 1.00 98.12 107 LEU A C 1
ATOM 830 O O . LEU A 1 107 ? 15.644 -5.955 -9.308 1.00 98.12 107 LEU A O 1
ATOM 834 N N . ASN A 1 108 ? 15.713 -3.841 -10.046 1.00 95.50 108 ASN A N 1
ATOM 835 C CA . ASN A 1 108 ? 16.127 -4.169 -11.418 1.00 95.50 108 ASN A CA 1
ATOM 836 C C . ASN A 1 108 ? 17.504 -4.854 -11.508 1.00 95.50 108 ASN A C 1
ATOM 838 O O . ASN A 1 108 ? 17.851 -5.389 -12.551 1.00 95.50 108 ASN A O 1
ATOM 842 N N . LEU A 1 109 ? 18.310 -4.847 -10.442 1.00 96.75 109 LEU A N 1
ATOM 843 C CA . LEU A 1 109 ? 19.614 -5.517 -10.428 1.00 96.75 109 LEU A CA 1
ATOM 844 C C . LEU A 1 109 ? 19.521 -7.029 -10.193 1.00 96.75 109 LEU A C 1
ATOM 846 O O . LEU A 1 109 ? 20.508 -7.729 -10.402 1.00 96.75 109 LEU A O 1
ATOM 850 N N . VAL A 1 110 ? 18.370 -7.529 -9.733 1.00 95.88 110 VAL A N 1
ATOM 851 C CA . VAL A 1 110 ? 18.166 -8.952 -9.403 1.00 95.88 110 VAL A CA 1
ATOM 852 C C . VAL A 1 110 ? 17.143 -9.630 -10.314 1.00 95.88 110 VAL A C 1
ATOM 854 O O . VAL A 1 110 ? 16.753 -10.768 -10.065 1.00 95.88 110 VAL A O 1
ATOM 857 N N . VAL A 1 111 ? 16.697 -8.937 -11.363 1.00 95.69 111 VAL A N 1
ATOM 858 C CA . VAL A 1 111 ? 15.715 -9.446 -12.318 1.00 95.69 111 VAL A CA 1
ATOM 859 C C . VAL A 1 111 ? 15.968 -8.883 -13.706 1.00 95.69 111 VAL A C 1
ATOM 861 O O . VAL A 1 111 ? 16.392 -7.740 -13.851 1.00 95.69 111 VAL A O 1
ATOM 864 N N . ASP A 1 112 ? 15.696 -9.685 -14.732 1.00 93.44 112 ASP A N 1
ATOM 865 C CA . ASP A 1 112 ? 15.679 -9.190 -16.103 1.00 93.44 112 ASP A CA 1
ATOM 866 C C . ASP A 1 112 ? 14.473 -8.261 -16.295 1.00 93.44 112 ASP A C 1
ATOM 868 O O . ASP A 1 112 ? 13.323 -8.677 -16.159 1.00 93.44 112 ASP A O 1
ATOM 872 N N . ALA A 1 113 ? 14.736 -6.998 -16.627 1.00 88.19 113 ALA A N 1
ATOM 873 C CA . ALA A 1 113 ? 13.704 -5.995 -16.868 1.00 88.19 113 ALA A CA 1
ATOM 874 C C . ALA A 1 113 ? 12.783 -6.347 -18.055 1.00 88.19 113 ALA A C 1
ATOM 876 O O . ALA A 1 113 ? 11.665 -5.832 -18.124 1.00 88.19 113 ALA A O 1
ATOM 877 N N . ALA A 1 114 ? 13.227 -7.215 -18.974 1.00 92.56 114 ALA A N 1
ATOM 878 C CA . ALA A 1 114 ? 12.397 -7.716 -20.068 1.00 92.56 114 ALA A CA 1
ATOM 879 C C . ALA A 1 114 ? 11.324 -8.717 -19.595 1.00 92.56 114 ALA A C 1
ATOM 881 O O . ALA A 1 114 ? 10.288 -8.856 -20.251 1.00 92.56 114 ALA A O 1
ATOM 882 N N . ASP A 1 115 ? 11.530 -9.380 -18.453 1.00 96.75 115 ASP A N 1
ATOM 883 C CA . ASP A 1 115 ? 10.551 -10.279 -17.843 1.00 96.75 115 ASP A CA 1
ATOM 884 C C . ASP A 1 115 ? 9.686 -9.520 -16.826 1.00 96.75 115 ASP A C 1
ATOM 886 O O . ASP A 1 115 ? 9.941 -9.480 -15.618 1.00 96.75 115 ASP A O 1
ATOM 890 N N . ALA A 1 116 ? 8.613 -8.909 -17.332 1.00 97.50 116 ALA A N 1
ATOM 891 C CA . ALA A 1 116 ? 7.676 -8.144 -16.514 1.00 97.50 116 ALA A CA 1
ATOM 892 C C . ALA A 1 116 ? 7.012 -8.981 -15.404 1.00 97.50 116 ALA A C 1
ATOM 894 O O . ALA A 1 116 ? 6.675 -8.428 -14.353 1.00 97.50 116 ALA A O 1
ATOM 895 N N . GLN A 1 117 ? 6.826 -10.290 -15.616 1.00 97.44 117 GLN A N 1
ATOM 896 C CA . GLN A 1 117 ? 6.205 -11.182 -14.637 1.00 97.44 117 GLN A CA 1
ATOM 897 C C . GLN A 1 117 ? 7.183 -11.490 -13.499 1.00 97.44 117 GLN A C 1
ATOM 899 O O . GLN A 1 117 ? 6.823 -11.359 -12.326 1.00 97.44 117 GLN A O 1
ATOM 904 N N . ALA A 1 118 ? 8.433 -11.830 -13.820 1.00 98.06 118 ALA A N 1
ATOM 905 C CA . ALA A 1 118 ? 9.471 -12.024 -12.812 1.00 98.06 118 ALA A CA 1
ATOM 906 C C . ALA A 1 118 ? 9.730 -10.729 -12.027 1.00 98.06 118 ALA A C 1
ATOM 908 O O . ALA A 1 118 ? 9.831 -10.757 -10.798 1.00 98.06 118 ALA A O 1
ATOM 909 N N . ALA A 1 119 ? 9.763 -9.576 -12.702 1.00 98.50 119 ALA A N 1
ATOM 910 C CA . ALA A 1 119 ? 9.944 -8.282 -12.049 1.00 98.50 119 ALA A CA 1
ATOM 911 C C . ALA A 1 119 ? 8.766 -7.923 -11.125 1.00 98.50 119 ALA A C 1
ATOM 913 O O . ALA A 1 119 ? 8.976 -7.373 -10.041 1.00 98.50 119 ALA A O 1
ATOM 914 N N . ALA A 1 120 ? 7.533 -8.290 -11.493 1.00 98.75 120 ALA A N 1
ATOM 915 C CA . ALA A 1 120 ? 6.367 -8.160 -10.619 1.00 98.75 120 ALA A CA 1
ATOM 916 C C . ALA A 1 120 ? 6.498 -9.024 -9.356 1.00 98.75 120 ALA A C 1
ATOM 918 O O . ALA A 1 120 ? 6.230 -8.542 -8.254 1.00 98.75 120 ALA A O 1
ATOM 919 N N . GLN A 1 121 ? 6.953 -10.274 -9.500 1.00 98.69 121 GLN A N 1
ATOM 920 C CA . GLN A 1 121 ? 7.219 -11.166 -8.368 1.00 98.69 121 GLN A CA 1
ATOM 921 C C . GLN A 1 121 ? 8.289 -10.598 -7.431 1.00 98.69 121 GLN A C 1
ATOM 923 O O . GLN A 1 121 ? 8.080 -10.598 -6.219 1.00 98.69 121 GLN A O 1
ATOM 928 N N . VAL A 1 122 ? 9.394 -10.069 -7.970 1.00 98.75 122 VAL A N 1
ATOM 929 C CA . VAL A 1 122 ? 10.446 -9.416 -7.170 1.00 98.75 122 VAL A CA 1
ATOM 930 C C . VAL A 1 122 ? 9.897 -8.202 -6.424 1.00 98.75 122 VAL A C 1
ATOM 932 O O . VAL A 1 122 ? 10.125 -8.075 -5.222 1.00 98.75 122 VAL A O 1
ATOM 935 N N . ALA A 1 123 ? 9.135 -7.332 -7.094 1.00 98.62 123 ALA A N 1
ATOM 936 C CA . ALA A 1 123 ? 8.540 -6.162 -6.453 1.00 98.62 123 ALA A CA 1
ATOM 937 C C . ALA A 1 123 ? 7.609 -6.560 -5.298 1.00 98.62 123 ALA A C 1
ATOM 939 O O . ALA A 1 123 ? 7.769 -6.064 -4.186 1.00 98.62 123 ALA A O 1
ATOM 940 N N . VAL A 1 124 ? 6.676 -7.491 -5.525 1.00 98.88 124 VAL A N 1
ATOM 941 C CA . VAL A 1 124 ? 5.777 -7.974 -4.466 1.00 98.88 124 VAL A CA 1
ATOM 942 C C . VAL A 1 124 ? 6.577 -8.588 -3.317 1.00 98.88 124 VAL A C 1
ATOM 944 O O . VAL A 1 124 ? 6.349 -8.228 -2.167 1.00 98.88 124 VAL A O 1
ATOM 947 N N . ALA A 1 125 ? 7.536 -9.470 -3.601 1.00 98.81 125 ALA A N 1
ATOM 948 C CA . ALA A 1 125 ? 8.282 -10.205 -2.582 1.00 98.81 125 ALA A CA 1
ATOM 949 C C . ALA A 1 125 ? 9.206 -9.329 -1.718 1.00 98.81 125 ALA A C 1
ATOM 951 O O . ALA A 1 125 ? 9.292 -9.551 -0.509 1.00 98.81 125 ALA A O 1
ATOM 952 N N . ALA A 1 126 ? 9.896 -8.355 -2.316 1.00 98.69 126 ALA A N 1
ATOM 953 C CA . ALA A 1 126 ? 10.949 -7.591 -1.648 1.00 98.69 126 ALA A CA 1
ATOM 954 C C . ALA A 1 126 ? 10.430 -6.409 -0.810 1.00 98.69 126 ALA A C 1
ATOM 956 O O . ALA A 1 126 ? 11.125 -5.949 0.097 1.00 98.69 126 ALA A O 1
ATOM 957 N N . PHE A 1 127 ? 9.218 -5.909 -1.075 1.00 98.81 127 PHE A N 1
ATOM 958 C CA . PHE A 1 127 ? 8.659 -4.733 -0.392 1.00 98.81 127 PHE A CA 1
ATOM 959 C C . PHE A 1 127 ? 8.639 -4.851 1.144 1.00 98.81 127 PHE A C 1
ATOM 961 O O . PHE A 1 127 ? 9.138 -3.932 1.803 1.00 98.81 127 PHE A O 1
ATOM 968 N N . PRO A 1 128 ? 8.156 -5.960 1.744 1.00 98.81 128 PRO A N 1
ATOM 969 C CA . PRO A 1 128 ? 8.268 -6.173 3.185 1.00 98.81 128 PRO A CA 1
ATOM 970 C C . PRO A 1 128 ? 9.701 -6.097 3.705 1.00 98.81 128 PRO A C 1
ATOM 972 O O . PRO A 1 128 ? 9.937 -5.487 4.744 1.00 98.81 128 PRO A O 1
ATOM 975 N N . THR A 1 129 ? 10.660 -6.686 2.983 1.00 98.88 129 THR A N 1
ATOM 976 C CA . THR A 1 129 ? 12.073 -6.712 3.384 1.00 98.88 129 THR A CA 1
ATOM 977 C C . THR A 1 129 ? 12.675 -5.314 3.363 1.00 98.88 129 THR A C 1
ATOM 979 O O . THR A 1 129 ? 13.409 -4.966 4.285 1.00 98.88 129 THR A O 1
ATOM 982 N N . ILE A 1 130 ? 12.327 -4.485 2.371 1.00 98.88 130 ILE A N 1
ATOM 983 C CA . ILE A 1 130 ? 12.755 -3.081 2.305 1.00 98.88 130 ILE A CA 1
ATOM 984 C C . ILE A 1 130 ? 12.221 -2.306 3.513 1.00 98.88 130 ILE A C 1
ATOM 986 O O . ILE A 1 130 ? 12.988 -1.649 4.217 1.00 98.88 130 ILE A O 1
ATOM 990 N N . VAL A 1 131 ? 10.910 -2.388 3.763 1.00 98.81 131 VAL A N 1
ATOM 991 C CA . VAL A 1 131 ? 10.252 -1.622 4.832 1.00 98.81 131 VAL A CA 1
ATOM 992 C C . VAL A 1 131 ? 10.743 -2.064 6.209 1.00 98.81 131 VAL A C 1
ATOM 994 O O . VAL A 1 131 ? 11.101 -1.214 7.023 1.00 98.81 131 VAL A O 1
ATOM 997 N N . ALA A 1 132 ? 10.801 -3.372 6.467 1.00 98.81 132 ALA A N 1
ATOM 998 C CA . ALA A 1 132 ? 11.233 -3.897 7.756 1.00 98.81 132 ALA A CA 1
ATOM 999 C C . ALA A 1 132 ? 12.723 -3.632 8.016 1.00 98.81 132 ALA A C 1
ATOM 1001 O O . ALA A 1 132 ? 13.073 -3.148 9.091 1.00 98.81 132 ALA A O 1
ATOM 1002 N N . SER A 1 133 ? 13.589 -3.846 7.017 1.00 98.81 133 SER A N 1
ATOM 1003 C CA . SER A 1 133 ? 15.016 -3.515 7.133 1.00 98.81 133 SER A CA 1
ATOM 1004 C C . SER A 1 133 ? 15.223 -2.038 7.447 1.00 98.81 133 SER A C 1
ATOM 1006 O O . SER A 1 133 ? 15.989 -1.699 8.346 1.00 98.81 133 SER A O 1
ATOM 1008 N N . TYR A 1 134 ? 14.514 -1.147 6.746 1.00 98.81 134 TYR A N 1
ATOM 1009 C CA . TYR A 1 134 ? 14.627 0.285 7.001 1.00 98.81 134 TYR A CA 1
ATOM 1010 C C . TYR A 1 134 ? 14.150 0.673 8.399 1.00 98.81 134 TYR A C 1
ATOM 1012 O O . TYR A 1 134 ? 14.811 1.457 9.078 1.00 98.81 134 TYR A O 1
ATOM 1020 N N . TRP A 1 135 ? 13.025 0.106 8.842 1.00 98.56 135 TRP A N 1
ATOM 1021 C CA . TRP A 1 135 ? 12.501 0.351 10.180 1.00 98.56 135 TRP A CA 1
ATOM 1022 C C . TRP A 1 135 ? 13.517 -0.026 11.258 1.00 98.56 135 TRP A C 1
ATOM 1024 O O . TRP A 1 135 ? 13.817 0.792 12.123 1.00 98.56 135 TRP A O 1
ATOM 1034 N N . ARG A 1 136 ? 14.121 -1.215 11.161 1.00 98.56 136 ARG A N 1
ATOM 1035 C CA . ARG A 1 136 ? 15.144 -1.662 12.117 1.00 98.56 136 ARG A CA 1
ATOM 1036 C C . ARG A 1 136 ? 16.374 -0.758 12.107 1.00 98.56 136 ARG A C 1
ATOM 1038 O O . ARG A 1 136 ? 16.849 -0.371 13.169 1.00 98.56 136 ARG A O 1
ATOM 1045 N N . LEU A 1 137 ? 16.831 -0.327 10.929 1.00 98.56 137 LEU A N 1
ATOM 1046 C CA . LEU A 1 137 ? 17.933 0.637 10.821 1.00 98.56 137 LEU A CA 1
ATOM 1047 C C . LEU A 1 137 ? 17.606 1.981 11.485 1.00 98.56 137 LEU A C 1
ATOM 1049 O O . LEU A 1 137 ? 18.476 2.548 12.143 1.00 98.56 137 LEU A O 1
ATOM 1053 N N . LEU A 1 138 ? 16.370 2.478 11.359 1.00 97.62 138 LEU A N 1
ATOM 1054 C CA . LEU A 1 138 ? 15.929 3.689 12.063 1.00 97.62 138 LEU A CA 1
ATOM 1055 C C . LEU A 1 138 ? 15.946 3.523 13.587 1.00 97.62 138 LEU A C 1
ATOM 1057 O O . LEU A 1 138 ? 16.258 4.484 14.288 1.00 97.62 138 LEU A O 1
ATOM 1061 N N . GLN A 1 139 ? 15.656 2.320 14.089 1.00 97.31 139 GLN A N 1
ATOM 1062 C CA . GLN A 1 139 ? 15.726 1.995 15.518 1.00 97.31 139 GLN A CA 1
ATOM 1063 C C . GLN A 1 139 ? 17.153 1.662 15.999 1.00 97.31 139 GLN A C 1
ATOM 1065 O O . GLN A 1 139 ? 17.363 1.417 17.184 1.00 97.31 139 GLN A O 1
ATOM 1070 N N . GLY A 1 140 ? 18.154 1.661 15.110 1.00 97.56 140 GLY A N 1
ATOM 1071 C CA . GLY A 1 140 ? 19.521 1.245 15.445 1.00 97.56 140 GLY A CA 1
ATOM 1072 C C . GLY A 1 140 ? 19.661 -0.262 15.692 1.00 97.56 140 GLY A C 1
ATOM 1073 O O . GLY A 1 140 ? 20.633 -0.705 16.303 1.00 97.56 140 GLY A O 1
ATOM 1074 N N . GLU A 1 141 ? 18.700 -1.053 15.224 1.00 97.94 141 GLU A N 1
ATOM 1075 C CA . GLU A 1 141 ? 18.647 -2.497 15.401 1.00 97.94 141 GLU A CA 1
ATOM 1076 C C . GLU A 1 141 ? 19.323 -3.244 14.240 1.00 97.94 141 GLU A C 1
ATOM 1078 O O . GLU A 1 141 ? 19.410 -2.764 13.106 1.00 97.94 141 GLU A O 1
ATOM 1083 N N . ALA A 1 142 ? 19.794 -4.465 14.512 1.00 97.44 142 ALA A N 1
ATOM 1084 C CA . ALA A 1 142 ? 20.354 -5.340 13.483 1.00 97.44 142 ALA A CA 1
ATOM 1085 C C . ALA A 1 142 ? 19.283 -5.774 12.471 1.00 97.44 142 ALA A C 1
ATOM 1087 O O . ALA A 1 142 ? 18.136 -5.999 12.849 1.00 97.44 142 ALA A O 1
ATOM 1088 N N . LEU A 1 143 ? 19.661 -5.939 11.201 1.00 97.94 143 LEU A N 1
ATOM 1089 C CA . LEU A 1 143 ? 18.763 -6.454 10.164 1.00 97.94 143 LEU A CA 1
ATOM 1090 C C . LEU A 1 143 ? 18.377 -7.912 10.437 1.00 97.94 143 LEU A C 1
ATOM 1092 O O . LEU A 1 143 ? 19.189 -8.695 10.931 1.00 97.94 143 LEU A O 1
ATOM 1096 N N . ILE A 1 144 ? 17.152 -8.275 10.060 1.00 98.44 144 ILE A N 1
ATOM 1097 C CA . ILE A 1 144 ? 16.634 -9.641 10.152 1.00 98.44 144 ILE A CA 1
ATOM 1098 C C . ILE A 1 144 ? 16.368 -10.143 8.738 1.00 98.44 144 ILE A C 1
ATOM 1100 O O . ILE A 1 144 ? 15.662 -9.496 7.965 1.00 98.44 144 ILE A O 1
ATOM 1104 N N . ALA A 1 145 ? 16.954 -11.290 8.396 1.00 97.94 145 ALA A N 1
ATOM 1105 C CA . ALA A 1 145 ? 16.774 -11.899 7.087 1.00 97.94 145 ALA A CA 1
ATOM 1106 C C . ALA A 1 145 ? 15.339 -12.440 6.920 1.00 97.94 145 ALA A C 1
ATOM 1108 O O . ALA A 1 145 ? 14.768 -12.960 7.883 1.00 97.94 145 ALA A O 1
ATOM 1109 N N . PRO A 1 146 ? 14.759 -12.375 5.709 1.00 98.31 146 PRO A N 1
ATOM 1110 C CA . PRO A 1 146 ? 13.459 -12.974 5.446 1.00 98.31 146 PRO A CA 1
ATOM 1111 C C . PRO A 1 146 ? 13.508 -14.497 5.617 1.00 98.31 146 PRO A C 1
ATOM 1113 O O . PRO A 1 146 ? 14.473 -15.160 5.237 1.00 98.31 146 PRO A O 1
ATOM 1116 N N . ARG A 1 147 ? 12.423 -15.064 6.139 1.00 98.12 147 ARG A N 1
ATOM 1117 C CA . ARG A 1 147 ? 12.233 -16.502 6.340 1.00 98.12 147 ARG A CA 1
ATOM 1118 C C . ARG A 1 147 ? 11.340 -17.086 5.264 1.00 98.12 147 ARG A C 1
ATOM 1120 O O . ARG A 1 147 ? 10.231 -16.601 5.076 1.00 98.12 147 ARG A O 1
ATOM 1127 N N . ALA A 1 148 ? 11.785 -18.136 4.579 1.00 97.50 148 ALA A N 1
ATOM 1128 C CA . ALA A 1 148 ? 11.037 -18.731 3.470 1.00 97.50 148 ALA A CA 1
ATOM 1129 C C . ALA A 1 148 ? 9.815 -19.563 3.907 1.00 97.50 148 ALA A C 1
ATOM 1131 O O . ALA A 1 148 ? 8.883 -19.736 3.128 1.00 97.50 148 ALA A O 1
ATOM 1132 N N . ASP A 1 149 ? 9.795 -20.048 5.150 1.00 97.75 149 ASP A N 1
ATOM 1133 C CA . ASP A 1 149 ? 8.723 -20.888 5.693 1.00 97.75 149 ASP A CA 1
ATOM 1134 C C . ASP A 1 149 ? 7.483 -20.096 6.148 1.00 97.75 149 ASP A C 1
ATOM 1136 O O . ASP A 1 149 ? 6.410 -20.667 6.339 1.00 97.75 149 ASP A O 1
ATOM 1140 N N . LEU A 1 150 ? 7.606 -18.772 6.289 1.00 98.44 150 LEU A N 1
ATOM 1141 C CA . LEU A 1 150 ? 6.515 -17.885 6.688 1.00 98.44 150 LEU A CA 1
ATOM 1142 C C . LEU A 1 150 ? 5.733 -17.351 5.475 1.00 98.44 150 LEU A C 1
ATOM 1144 O O . LEU A 1 150 ? 6.306 -17.056 4.415 1.00 98.44 150 LEU A O 1
ATOM 1148 N N . SER A 1 151 ? 4.417 -17.158 5.648 1.00 98.50 151 SER A N 1
ATOM 1149 C CA . SER A 1 151 ? 3.583 -16.431 4.676 1.00 98.50 151 SER A CA 1
ATOM 1150 C C . SER A 1 151 ? 4.052 -14.985 4.515 1.00 98.50 151 SER A C 1
ATOM 1152 O O . SER A 1 151 ? 4.831 -14.475 5.321 1.00 98.50 151 SER A O 1
ATOM 1154 N N . HIS A 1 152 ? 3.579 -14.308 3.472 1.00 98.81 152 HIS A N 1
ATOM 1155 C CA . HIS A 1 152 ? 3.967 -12.931 3.177 1.00 98.81 152 HIS A CA 1
ATOM 1156 C C . HIS A 1 152 ? 3.754 -11.980 4.372 1.00 98.81 152 HIS A C 1
ATOM 1158 O O . HIS A 1 152 ? 4.685 -11.287 4.788 1.00 98.81 152 HIS A O 1
ATOM 1164 N N . ALA A 1 153 ? 2.559 -12.001 4.970 1.00 98.62 153 ALA A N 1
ATOM 1165 C CA . ALA A 1 153 ? 2.223 -11.179 6.134 1.00 98.62 153 ALA A CA 1
ATOM 1166 C C . ALA A 1 153 ? 3.003 -11.592 7.394 1.00 98.62 153 ALA A C 1
ATOM 1168 O O . ALA A 1 153 ? 3.525 -10.733 8.103 1.00 98.62 153 ALA A O 1
ATOM 1169 N N . ALA A 1 154 ? 3.140 -12.899 7.648 1.00 98.75 154 ALA A N 1
ATOM 1170 C CA . ALA A 1 154 ? 3.875 -13.396 8.810 1.00 98.75 154 ALA A CA 1
ATOM 1171 C C . ALA A 1 154 ? 5.367 -13.043 8.742 1.00 98.75 154 ALA A C 1
ATOM 1173 O O .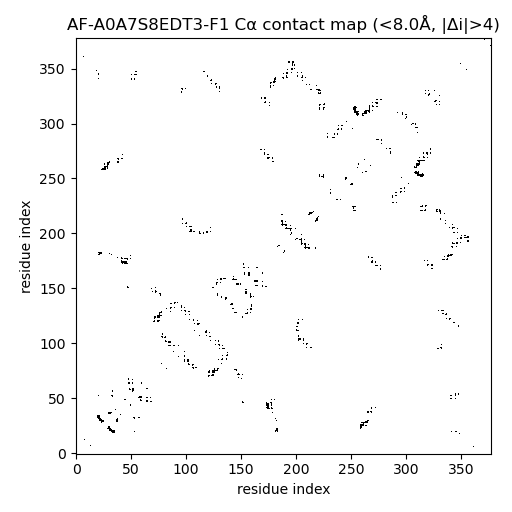 ALA A 1 154 ? 5.945 -12.609 9.735 1.00 98.75 154 ALA A O 1
ATOM 1174 N N . ASN A 1 155 ? 5.981 -13.169 7.561 1.00 98.88 155 ASN A N 1
ATOM 1175 C CA . ASN A 1 155 ? 7.367 -12.778 7.337 1.00 98.88 155 ASN A CA 1
ATOM 1176 C C . ASN A 1 155 ? 7.573 -11.271 7.540 1.00 98.88 155 ASN A C 1
ATOM 1178 O O . ASN A 1 155 ? 8.593 -10.872 8.091 1.00 98.88 155 ASN A O 1
ATOM 1182 N N . TYR A 1 156 ? 6.620 -10.434 7.114 1.00 98.81 156 TYR A N 1
ATOM 1183 C CA . TYR A 1 156 ? 6.708 -8.989 7.326 1.00 98.81 156 TYR A CA 1
ATOM 1184 C C . TYR A 1 156 ? 6.757 -8.632 8.816 1.00 98.81 156 TYR A C 1
ATOM 1186 O O . TYR A 1 156 ? 7.683 -7.944 9.240 1.00 98.81 156 TYR A O 1
ATOM 1194 N N . LEU A 1 157 ? 5.815 -9.149 9.612 1.00 98.69 157 LEU A N 1
ATOM 1195 C CA . LEU A 1 157 ? 5.791 -8.928 11.063 1.00 98.69 157 LEU A CA 1
ATOM 1196 C C . LEU A 1 157 ? 7.045 -9.493 11.742 1.00 98.69 157 LEU A C 1
ATOM 1198 O O . LEU A 1 157 ? 7.674 -8.798 12.534 1.00 98.69 157 LEU A O 1
ATOM 1202 N N . TYR A 1 158 ? 7.460 -10.705 11.359 1.00 98.75 158 TYR A N 1
ATOM 1203 C CA . TYR A 1 158 ? 8.685 -11.328 11.859 1.00 98.75 158 TYR A CA 1
ATOM 1204 C C . TYR A 1 158 ? 9.926 -10.464 11.608 1.00 98.75 158 TYR A C 1
ATOM 1206 O O . TYR A 1 158 ? 10.737 -10.278 12.507 1.00 98.75 158 TYR A O 1
ATOM 1214 N N . MET A 1 159 ? 10.084 -9.897 10.410 1.00 98.75 159 MET A N 1
ATOM 1215 C CA . MET A 1 159 ? 11.239 -9.046 10.114 1.00 98.75 159 MET A CA 1
ATOM 1216 C C . MET A 1 159 ? 11.200 -7.705 10.851 1.00 98.75 159 MET A C 1
ATOM 1218 O O . MET A 1 159 ? 12.243 -7.070 10.961 1.00 98.75 159 MET A O 1
ATOM 1222 N N . LEU A 1 160 ? 10.038 -7.249 11.331 1.00 98.31 160 LEU A N 1
ATOM 1223 C CA . LEU A 1 160 ? 9.944 -6.030 12.136 1.00 98.31 160 LEU A CA 1
ATOM 1224 C C . LEU A 1 160 ? 10.435 -6.263 13.565 1.00 98.31 160 LEU A C 1
ATOM 1226 O O . LEU A 1 160 ? 11.190 -5.437 14.074 1.00 98.31 160 LEU A O 1
ATOM 1230 N N . THR A 1 161 ? 10.040 -7.372 14.194 1.00 96.75 161 THR A N 1
ATOM 1231 C CA . THR A 1 161 ? 10.242 -7.603 15.637 1.00 96.75 161 THR A CA 1
ATOM 1232 C C . THR A 1 161 ? 11.319 -8.640 15.955 1.00 96.75 161 THR A C 1
ATOM 1234 O O . THR A 1 161 ? 11.993 -8.529 16.974 1.00 96.75 161 THR A O 1
ATOM 1237 N N . GLY A 1 162 ? 11.518 -9.622 15.076 1.00 97.44 162 GLY A N 1
ATOM 1238 C CA . GLY A 1 162 ? 12.330 -10.821 15.298 1.00 97.44 162 GLY A CA 1
ATOM 1239 C C . GLY A 1 162 ? 11.575 -11.995 15.916 1.00 97.44 162 GLY A C 1
ATOM 1240 O O . GLY A 1 162 ? 12.105 -13.107 15.938 1.00 97.44 162 GLY A O 1
ATOM 1241 N N . ASP A 1 163 ? 10.325 -11.780 16.322 1.00 97.56 163 ASP A N 1
ATOM 1242 C CA . ASP A 1 163 ? 9.456 -12.804 16.891 1.00 97.56 163 ASP A CA 1
ATOM 1243 C C . ASP A 1 163 ? 8.483 -13.336 15.841 1.00 97.56 163 ASP A C 1
ATOM 1245 O O . ASP A 1 163 ? 7.989 -12.603 14.982 1.00 97.56 163 ASP A O 1
ATOM 1249 N N . VAL A 1 164 ? 8.190 -14.637 15.893 1.00 97.94 164 VAL A N 1
ATOM 1250 C CA . VAL A 1 164 ? 7.158 -15.217 15.026 1.00 97.94 164 VAL A CA 1
ATOM 1251 C C . VAL A 1 164 ? 5.795 -14.697 15.497 1.00 97.94 164 VAL A C 1
ATOM 1253 O O . VAL A 1 164 ? 5.443 -14.944 16.651 1.00 97.94 164 VAL A O 1
ATOM 1256 N N . PRO A 1 165 ? 5.028 -13.993 14.642 1.00 97.50 165 PRO A N 1
ATOM 1257 C CA . PRO A 1 165 ? 3.738 -13.437 15.036 1.00 97.50 165 PRO A CA 1
ATOM 1258 C C . PRO A 1 165 ? 2.715 -14.545 15.302 1.00 97.50 165 PRO A C 1
ATOM 1260 O O . PRO A 1 165 ? 2.753 -15.608 14.674 1.00 97.50 165 PRO A O 1
ATOM 1263 N N . ASP A 1 166 ? 1.764 -14.277 16.195 1.00 96.00 166 ASP A N 1
ATOM 1264 C CA . ASP A 1 166 ? 0.622 -15.164 16.399 1.00 96.00 166 ASP A CA 1
ATOM 1265 C C . ASP A 1 166 ? -0.331 -15.170 15.187 1.00 96.00 166 ASP A C 1
ATOM 1267 O O . ASP A 1 166 ? -0.301 -14.297 14.311 1.00 96.00 166 ASP A O 1
ATOM 1271 N N . ALA A 1 167 ? -1.186 -16.191 15.124 1.00 97.00 167 ALA A N 1
ATOM 1272 C CA . ALA A 1 167 ? -2.090 -16.393 13.997 1.00 97.00 167 ALA A CA 1
ATOM 1273 C C . ALA A 1 16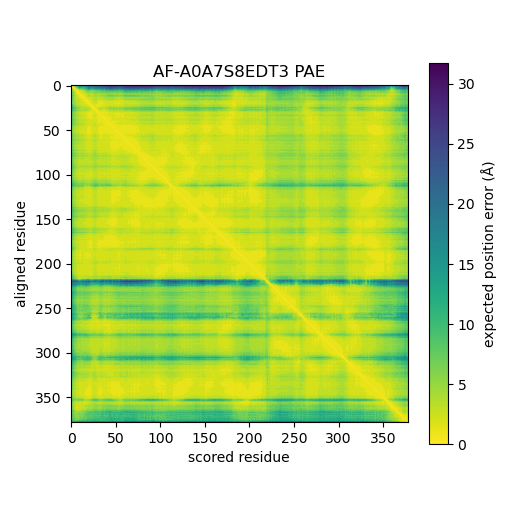7 ? -3.129 -15.267 13.844 1.00 97.00 167 ALA A C 1
ATOM 1275 O O . ALA A 1 167 ? -3.520 -14.959 12.715 1.00 97.00 167 ALA A O 1
ATOM 1276 N N . ASP A 1 168 ? -3.547 -14.633 14.941 1.00 96.31 168 ASP A N 1
ATOM 1277 C CA . ASP A 1 168 ? -4.555 -13.572 14.919 1.00 96.31 168 ASP A CA 1
ATOM 1278 C C . ASP A 1 168 ? -3.967 -12.284 14.329 1.00 96.31 168 ASP A C 1
ATOM 1280 O O . ASP A 1 168 ? -4.600 -11.644 13.486 1.00 96.31 168 ASP A O 1
ATOM 1284 N N . ALA A 1 169 ? -2.730 -11.938 14.695 1.00 97.12 169 ALA A N 1
ATOM 1285 C CA . ALA A 1 169 ? -1.995 -10.805 14.143 1.00 97.12 169 ALA A CA 1
ATOM 1286 C C . ALA A 1 169 ? -1.707 -10.995 12.649 1.00 97.12 169 ALA A C 1
ATOM 1288 O O . ALA A 1 169 ? -1.923 -10.077 11.851 1.00 97.12 169 ALA A O 1
ATOM 1289 N N . VAL A 1 170 ? -1.297 -12.205 12.246 1.00 98.38 170 VAL A N 1
ATOM 1290 C CA . VAL A 1 170 ? -1.121 -12.549 10.826 1.00 98.38 170 VAL A CA 1
ATOM 1291 C C . VAL A 1 170 ? -2.439 -12.389 10.076 1.00 98.38 170 VAL A C 1
ATOM 1293 O O . VAL A 1 170 ? -2.475 -11.725 9.040 1.00 98.38 170 VAL A O 1
ATOM 1296 N N . ARG A 1 171 ? -3.542 -12.930 10.606 1.00 98.12 171 ARG A N 1
ATOM 1297 C CA . ARG A 1 171 ? -4.845 -12.872 9.937 1.00 98.12 171 ARG A CA 1
ATOM 1298 C C . ARG A 1 171 ? -5.397 -11.449 9.845 1.00 98.12 171 ARG A C 1
ATOM 1300 O O . ARG A 1 171 ? -5.999 -11.091 8.824 1.00 98.12 171 ARG A O 1
ATOM 1307 N N . ALA A 1 172 ? -5.200 -10.634 10.877 1.00 98.12 172 ALA A N 1
ATOM 1308 C CA . ALA A 1 172 ? -5.578 -9.225 10.882 1.00 98.12 172 ALA A CA 1
ATOM 1309 C C . ALA A 1 172 ? -4.803 -8.444 9.808 1.00 98.12 172 ALA A C 1
ATOM 1311 O O . ALA A 1 172 ? -5.418 -7.755 8.988 1.00 98.12 172 ALA A O 1
ATOM 1312 N N . LEU A 1 173 ? -3.479 -8.635 9.732 1.00 98.62 173 LEU A N 1
ATOM 1313 C CA . LEU A 1 173 ? -2.646 -8.017 8.702 1.00 98.62 173 LEU A CA 1
ATOM 1314 C C . LEU A 1 173 ? -3.019 -8.497 7.293 1.00 98.62 173 LEU A C 1
ATOM 1316 O O . LEU A 1 173 ? -3.174 -7.669 6.403 1.00 98.62 173 LEU A O 1
ATOM 1320 N N . GLU A 1 174 ? -3.208 -9.797 7.063 1.00 98.25 174 GLU A N 1
ATOM 1321 C CA . GLU A 1 174 ? -3.615 -10.304 5.745 1.00 98.25 174 GLU A CA 1
ATOM 1322 C C . GLU A 1 174 ? -4.962 -9.722 5.307 1.00 98.25 174 GLU A C 1
ATOM 1324 O O . GLU A 1 174 ? -5.114 -9.299 4.164 1.00 98.25 174 GLU A O 1
ATOM 1329 N N . THR A 1 175 ? -5.937 -9.638 6.218 1.00 98.62 175 THR A N 1
ATOM 1330 C CA . THR A 1 175 ? -7.238 -9.024 5.910 1.00 98.62 175 THR A CA 1
ATOM 1331 C C . THR A 1 175 ? -7.071 -7.556 5.533 1.00 98.62 175 THR A C 1
ATOM 1333 O O . THR A 1 175 ? -7.683 -7.101 4.565 1.00 98.62 175 THR A O 1
ATOM 1336 N N . TYR A 1 176 ? -6.200 -6.825 6.235 1.00 98.50 176 TYR A N 1
ATOM 1337 C CA . TYR A 1 176 ? -5.836 -5.463 5.861 1.00 98.50 176 TYR A CA 1
ATOM 1338 C C . TYR A 1 176 ? -5.204 -5.394 4.466 1.00 98.50 176 TYR A C 1
ATOM 1340 O O . TYR A 1 176 ? -5.705 -4.660 3.610 1.00 98.50 176 TYR A O 1
ATOM 1348 N N . LEU A 1 177 ? -4.162 -6.190 4.206 1.00 98.69 177 LEU A N 1
ATOM 1349 C CA . LEU A 1 177 ? -3.466 -6.207 2.921 1.00 98.69 177 LEU A CA 1
ATOM 1350 C C . LEU A 1 177 ? -4.430 -6.536 1.775 1.00 98.69 177 LEU A C 1
ATOM 1352 O O . LEU A 1 177 ? -4.397 -5.863 0.750 1.00 98.69 177 LEU A O 1
ATOM 1356 N N . ASN A 1 178 ? -5.338 -7.491 1.958 1.00 98.75 178 ASN A N 1
ATOM 1357 C CA . ASN A 1 178 ? -6.347 -7.844 0.960 1.00 98.75 178 ASN A CA 1
ATOM 1358 C C . ASN A 1 178 ? -7.364 -6.722 0.732 1.00 98.75 178 ASN A C 1
ATOM 1360 O O . ASN A 1 178 ? -7.774 -6.468 -0.398 1.00 98.75 178 ASN A O 1
ATOM 1364 N N . THR A 1 179 ? -7.769 -6.036 1.801 1.00 98.12 179 THR A N 1
ATOM 1365 C CA . THR A 1 179 ? -8.758 -4.949 1.748 1.00 98.12 179 THR A CA 1
ATOM 1366 C C . THR A 1 179 ? -8.279 -3.778 0.898 1.00 98.12 179 THR A C 1
ATOM 1368 O O . THR A 1 179 ? -9.076 -3.110 0.232 1.00 98.12 179 THR A O 1
ATOM 1371 N N . VAL A 1 180 ? -6.973 -3.515 0.928 1.00 96.62 180 VAL A N 1
ATOM 1372 C CA . VAL A 1 180 ? -6.367 -2.370 0.247 1.00 96.62 180 VAL A CA 1
ATOM 1373 C C . VAL A 1 180 ? -5.531 -2.759 -0.970 1.00 96.62 180 VAL A C 1
ATOM 1375 O O . VAL A 1 180 ? -4.896 -1.886 -1.557 1.00 96.62 180 VAL A O 1
ATOM 1378 N N . ILE A 1 181 ? -5.591 -4.028 -1.403 1.00 98.31 181 ILE A N 1
ATOM 1379 C CA . ILE A 1 181 ? -4.753 -4.553 -2.492 1.00 98.31 181 ILE A CA 1
ATOM 1380 C C . ILE A 1 181 ? -4.991 -3.852 -3.818 1.00 98.31 181 ILE A C 1
ATOM 1382 O O . ILE A 1 181 ? -4.031 -3.673 -4.563 1.00 98.31 181 ILE A O 1
ATOM 1386 N N . ASP A 1 182 ? -6.225 -3.418 -4.107 1.00 97.94 182 ASP A N 1
ATOM 1387 C CA . ASP A 1 182 ? -6.551 -2.604 -5.275 1.00 97.94 182 ASP A CA 1
ATOM 1388 C C . ASP A 1 182 ? -7.784 -1.711 -5.095 1.00 97.94 182 ASP A C 1
ATOM 1390 O O . ASP A 1 182 ? -8.674 -1.984 -4.292 1.00 97.94 182 ASP A O 1
ATOM 1394 N N . HIS A 1 183 ? -7.815 -0.588 -5.823 1.00 95.25 183 HIS A N 1
ATOM 1395 C CA . HIS A 1 183 ? -8.904 0.394 -5.735 1.00 95.25 183 HIS A CA 1
ATOM 1396 C C . HIS A 1 183 ? -9.053 1.191 -7.037 1.00 95.25 183 HIS A C 1
ATOM 1398 O O . HIS A 1 183 ? -8.958 2.420 -7.061 1.00 95.25 183 HIS A O 1
ATOM 1404 N N . GLY A 1 184 ? -9.199 0.474 -8.149 1.00 93.75 184 GLY A N 1
ATOM 1405 C CA . GLY A 1 184 ? -9.331 1.021 -9.494 1.00 93.75 184 GLY A CA 1
ATOM 1406 C C . GLY A 1 184 ? -8.169 1.930 -9.904 1.00 93.75 184 GLY A C 1
ATOM 1407 O O . GLY A 1 184 ? -7.030 1.803 -9.444 1.00 93.75 184 GLY A O 1
ATOM 1408 N N . PHE A 1 185 ? -8.471 2.899 -10.769 1.00 94.38 185 PHE A N 1
ATOM 1409 C CA . PHE A 1 185 ? -7.491 3.833 -11.333 1.00 94.38 185 PHE A CA 1
ATOM 1410 C C . PHE A 1 185 ? -7.267 5.044 -10.413 1.00 94.38 185 PHE A C 1
ATOM 1412 O O . PHE A 1 185 ? -7.335 6.197 -10.836 1.00 94.38 185 PH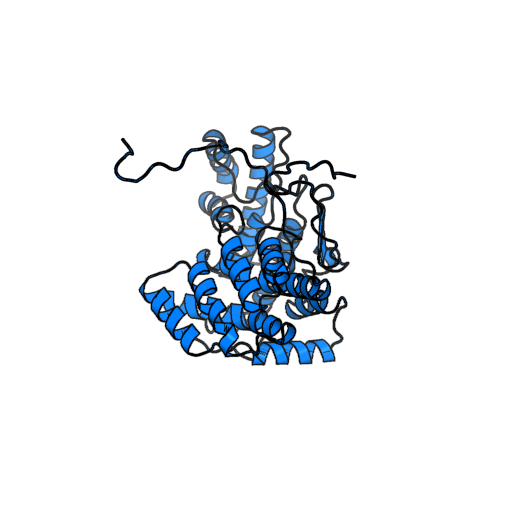E A O 1
ATOM 1419 N N . ASN A 1 186 ? -7.010 4.788 -9.127 1.00 94.06 186 ASN A N 1
ATOM 1420 C CA . ASN A 1 186 ? -6.499 5.825 -8.231 1.00 94.06 186 ASN A CA 1
ATOM 1421 C C . ASN A 1 186 ? -5.131 6.346 -8.716 1.00 94.06 186 ASN A C 1
ATOM 1423 O O . ASN A 1 186 ? -4.493 5.733 -9.572 1.00 94.06 186 ASN A O 1
ATOM 1427 N N . ALA A 1 187 ? -4.675 7.479 -8.172 1.00 95.75 187 ALA A N 1
ATOM 1428 C CA . ALA A 1 187 ? -3.530 8.213 -8.713 1.00 95.75 187 ALA A CA 1
ATOM 1429 C C . ALA A 1 187 ? -2.260 7.354 -8.862 1.00 95.75 187 ALA A C 1
ATOM 1431 O O . ALA A 1 187 ? -1.631 7.391 -9.914 1.00 95.75 187 ALA A O 1
ATOM 1432 N N . SER A 1 188 ? -1.908 6.536 -7.863 1.00 98.06 188 SER A N 1
ATOM 1433 C CA . SER A 1 188 ? -0.719 5.674 -7.945 1.00 98.06 188 SER A CA 1
ATOM 1434 C C . SER A 1 188 ? -0.868 4.538 -8.955 1.00 98.06 188 SER A C 1
ATOM 1436 O O . SER A 1 188 ? 0.071 4.286 -9.707 1.00 98.06 188 SER A O 1
ATOM 1438 N N . THR A 1 189 ? -2.047 3.913 -9.053 1.00 98.31 189 THR A N 1
ATOM 1439 C CA . THR A 1 189 ? -2.333 2.940 -10.123 1.00 98.31 189 THR A CA 1
ATOM 1440 C C . THR A 1 189 ? -2.214 3.575 -11.499 1.00 98.31 189 THR A C 1
ATOM 1442 O O . THR A 1 189 ? -1.589 3.013 -12.393 1.00 98.31 189 THR A O 1
ATOM 1445 N N . PHE A 1 190 ? -2.833 4.743 -11.687 1.00 97.81 190 PHE A N 1
ATOM 1446 C CA . PHE A 1 190 ? -2.858 5.406 -12.981 1.00 97.81 190 PHE A CA 1
ATOM 1447 C C . PHE A 1 190 ? -1.449 5.829 -13.400 1.00 97.81 190 PHE A C 1
ATOM 1449 O O . PHE A 1 190 ? -1.080 5.619 -14.549 1.00 97.81 190 PHE A O 1
ATOM 1456 N N . THR A 1 191 ? -0.624 6.304 -12.463 1.00 98.62 191 THR A N 1
ATOM 1457 C CA . THR A 1 191 ? 0.805 6.555 -12.700 1.00 98.62 191 THR A CA 1
ATOM 1458 C C . THR A 1 191 ? 1.551 5.292 -13.134 1.00 98.62 191 THR A C 1
ATOM 1460 O O . THR A 1 191 ? 2.276 5.346 -14.126 1.00 98.62 191 THR A O 1
ATOM 1463 N N . ALA A 1 192 ? 1.347 4.152 -12.459 1.00 98.56 192 ALA A N 1
ATOM 1464 C CA . ALA A 1 192 ? 1.954 2.880 -12.865 1.00 98.56 192 ALA A CA 1
ATOM 1465 C C . ALA A 1 192 ? 1.577 2.517 -14.310 1.00 98.56 192 ALA A C 1
ATOM 1467 O O . ALA A 1 192 ? 2.439 2.163 -15.112 1.00 98.56 192 ALA A O 1
ATOM 1468 N N . ARG A 1 193 ? 0.297 2.685 -14.671 1.00 98.00 193 ARG A N 1
ATOM 1469 C CA . ARG A 1 193 ? -0.198 2.442 -16.034 1.00 98.00 193 ARG A CA 1
ATOM 1470 C C . ARG A 1 193 ? 0.370 3.424 -17.054 1.00 98.00 193 ARG A C 1
ATOM 1472 O O . ARG A 1 193 ? 0.689 3.001 -18.155 1.00 98.00 193 ARG A O 1
ATOM 1479 N N . VAL A 1 194 ? 0.521 4.706 -16.714 1.00 98.38 194 VAL A N 1
ATOM 1480 C CA . VAL A 1 194 ? 1.146 5.706 -17.601 1.00 98.38 194 VAL A CA 1
ATOM 1481 C C . VAL A 1 194 ? 2.582 5.307 -17.925 1.00 98.38 194 VAL A C 1
ATOM 1483 O O . VAL A 1 194 ? 2.950 5.319 -19.096 1.00 98.38 194 VAL A O 1
ATOM 1486 N N . ILE A 1 195 ? 3.365 4.891 -16.927 1.00 98.56 195 ILE A N 1
ATOM 1487 C CA . ILE A 1 195 ? 4.746 4.426 -17.133 1.00 98.56 195 ILE A CA 1
ATOM 1488 C C . ILE A 1 195 ? 4.768 3.125 -17.945 1.00 98.56 195 ILE A C 1
ATOM 1490 O O . ILE A 1 195 ? 5.509 3.016 -18.918 1.00 98.56 195 ILE A O 1
ATOM 1494 N N . ALA A 1 196 ? 3.895 2.169 -17.623 1.00 98.12 196 ALA A N 1
ATOM 1495 C CA . ALA A 1 196 ? 3.765 0.946 -18.409 1.00 98.12 196 ALA A CA 1
ATOM 1496 C C . ALA A 1 196 ? 3.372 1.232 -19.876 1.00 98.12 196 ALA A C 1
ATOM 1498 O O . ALA A 1 196 ? 3.824 0.552 -20.795 1.00 98.12 196 ALA A O 1
ATOM 1499 N N . SER A 1 197 ? 2.576 2.280 -20.125 1.00 97.94 197 SER A N 1
ATOM 1500 C CA . SER A 1 197 ? 2.109 2.665 -21.468 1.00 97.94 197 SER A CA 1
ATOM 1501 C C . SER A 1 197 ? 3.213 3.139 -22.404 1.00 97.94 197 SER A C 1
ATOM 1503 O O . SER A 1 197 ? 3.049 3.105 -23.624 1.00 97.94 197 SER A O 1
ATOM 1505 N N . THR A 1 198 ? 4.350 3.560 -21.847 1.00 97.81 198 THR A N 1
ATOM 1506 C CA 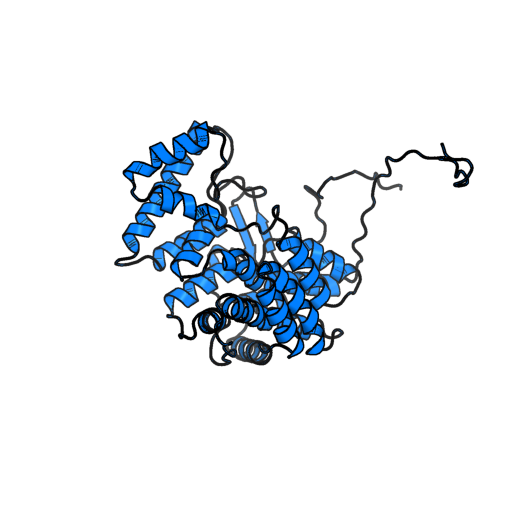. THR A 1 198 ? 5.543 3.915 -22.619 1.00 97.81 198 THR A CA 1
ATOM 1507 C C . THR A 1 198 ? 6.446 2.713 -22.885 1.00 97.81 198 THR A C 1
ATOM 1509 O O . THR A 1 198 ? 7.541 2.913 -23.398 1.00 97.81 198 THR A O 1
ATOM 1512 N N . GLN A 1 199 ? 6.024 1.494 -22.517 1.00 96.06 199 GLN A N 1
ATOM 1513 C CA . GLN A 1 199 ? 6.842 0.272 -22.534 1.00 96.06 199 GLN A CA 1
ATOM 1514 C C . GLN A 1 199 ? 8.084 0.345 -21.628 1.00 96.06 199 GLN A C 1
ATOM 1516 O O . GLN A 1 199 ? 9.092 -0.302 -21.898 1.00 96.06 199 GLN A O 1
ATOM 1521 N N . SER A 1 200 ? 8.024 1.141 -20.554 1.00 97.69 200 SER A N 1
ATOM 1522 C CA . SER A 1 200 ? 9.045 1.089 -19.500 1.00 97.69 200 SER A CA 1
ATOM 1523 C C . SER A 1 200 ? 8.935 -0.226 -18.720 1.00 97.69 200 SER A C 1
ATOM 1525 O O . SER A 1 200 ? 7.910 -0.899 -18.783 1.00 97.69 200 SER A O 1
ATOM 1527 N N . ASP A 1 201 ? 9.970 -0.579 -17.959 1.00 97.75 201 ASP A N 1
ATOM 1528 C CA . ASP A 1 201 ? 9.984 -1.786 -17.132 1.00 97.75 201 ASP A CA 1
ATOM 1529 C C . ASP A 1 201 ? 9.042 -1.727 -15.909 1.00 97.75 201 ASP A C 1
ATOM 1531 O O . ASP A 1 201 ? 8.613 -0.665 -15.442 1.00 97.75 201 ASP A O 1
ATOM 1535 N N . MET A 1 202 ? 8.734 -2.909 -15.361 1.00 98.69 202 MET A N 1
ATOM 1536 C CA . MET A 1 202 ? 7.838 -3.086 -14.211 1.00 98.69 202 MET A CA 1
ATOM 1537 C C . MET A 1 202 ? 8.319 -2.356 -12.949 1.00 98.69 202 MET A C 1
ATOM 1539 O O . MET A 1 202 ? 7.505 -1.756 -12.242 1.00 98.69 202 MET A O 1
ATOM 1543 N N . ILE A 1 203 ? 9.621 -2.376 -12.654 1.00 98.62 203 ILE A N 1
ATOM 1544 C CA . ILE A 1 203 ? 10.152 -1.735 -11.446 1.00 98.62 203 ILE A CA 1
ATOM 1545 C C . ILE A 1 203 ? 10.042 -0.213 -11.567 1.00 98.62 203 ILE A C 1
ATOM 1547 O O . ILE A 1 203 ? 9.636 0.437 -10.603 1.00 98.62 203 ILE A O 1
ATOM 1551 N N . ALA A 1 204 ? 10.285 0.366 -12.746 1.00 98.56 204 ALA A N 1
ATOM 1552 C CA . ALA A 1 204 ? 10.039 1.786 -12.997 1.00 98.56 204 ALA A CA 1
ATOM 1553 C C . ALA A 1 204 ? 8.565 2.171 -12.770 1.00 98.56 204 ALA A C 1
ATOM 1555 O O . ALA A 1 204 ? 8.286 3.177 -12.105 1.00 98.56 204 ALA A O 1
ATOM 1556 N N . ALA A 1 205 ? 7.616 1.359 -13.253 1.00 98.75 205 ALA A N 1
ATOM 1557 C CA . ALA A 1 205 ? 6.186 1.582 -13.022 1.00 98.75 205 ALA A CA 1
ATOM 1558 C C . ALA A 1 205 ? 5.836 1.570 -11.524 1.00 98.75 205 ALA A C 1
ATOM 1560 O O . ALA A 1 205 ? 5.126 2.456 -11.038 1.00 98.75 205 ALA A O 1
ATOM 1561 N N . VAL A 1 206 ? 6.389 0.614 -10.774 1.00 98.81 206 VAL A N 1
ATOM 1562 C CA . VAL A 1 206 ? 6.216 0.497 -9.320 1.00 98.81 206 VAL A CA 1
ATOM 1563 C C . VAL A 1 206 ? 6.844 1.682 -8.572 1.00 98.81 206 VAL A C 1
ATOM 1565 O O . VAL A 1 206 ? 6.194 2.273 -7.709 1.00 98.81 206 VAL A O 1
ATOM 1568 N N . VAL A 1 207 ? 8.064 2.101 -8.918 1.00 98.75 207 VAL A N 1
ATOM 1569 C CA . VAL A 1 207 ? 8.734 3.260 -8.295 1.00 98.75 207 VAL A CA 1
ATOM 1570 C C . VAL A 1 207 ? 7.950 4.553 -8.537 1.00 98.75 207 VAL A C 1
ATOM 1572 O O . VAL A 1 207 ? 7.777 5.355 -7.613 1.00 98.75 207 VAL A O 1
ATOM 1575 N N . GLY A 1 208 ? 7.416 4.748 -9.746 1.00 98.69 208 GLY A N 1
ATOM 1576 C CA . GLY A 1 208 ? 6.526 5.870 -10.043 1.00 98.69 208 GLY A CA 1
ATOM 1577 C C . GLY A 1 208 ? 5.232 5.830 -9.226 1.00 98.69 208 GLY A C 1
ATOM 1578 O O . GLY A 1 208 ? 4.794 6.859 -8.701 1.00 98.69 208 GLY A O 1
ATOM 1579 N N . ALA A 1 209 ? 4.652 4.641 -9.045 1.00 98.69 209 ALA A N 1
ATOM 1580 C CA . ALA A 1 209 ? 3.474 4.441 -8.205 1.00 98.69 209 ALA A CA 1
ATOM 1581 C C . ALA A 1 209 ? 3.739 4.792 -6.731 1.00 98.69 209 ALA A C 1
ATOM 1583 O O . ALA A 1 209 ? 2.905 5.459 -6.116 1.00 98.69 209 ALA A O 1
ATOM 1584 N N . ILE A 1 210 ? 4.909 4.431 -6.184 1.00 98.44 210 ILE A N 1
ATOM 1585 C CA . ILE A 1 210 ? 5.339 4.831 -4.831 1.00 98.44 210 ILE A CA 1
ATOM 1586 C C . ILE A 1 210 ? 5.423 6.358 -4.727 1.00 98.44 210 ILE A C 1
ATOM 1588 O O . ILE A 1 210 ? 4.909 6.941 -3.770 1.00 98.44 210 ILE A O 1
ATOM 1592 N N . GLY A 1 211 ? 6.023 7.016 -5.727 1.00 97.50 211 GLY A N 1
ATOM 1593 C CA . GLY A 1 211 ? 6.123 8.477 -5.783 1.00 97.50 211 GLY A CA 1
ATOM 1594 C C . GLY A 1 211 ? 4.755 9.165 -5.740 1.00 97.50 211 GLY A C 1
ATOM 1595 O O . GLY A 1 211 ? 4.561 10.111 -4.979 1.00 97.50 211 GLY A O 1
ATOM 1596 N N . ALA A 1 212 ? 3.783 8.646 -6.493 1.00 97.06 212 ALA A N 1
ATOM 1597 C CA . ALA A 1 212 ? 2.407 9.135 -6.463 1.00 97.06 212 ALA A CA 1
ATOM 1598 C C . ALA A 1 212 ? 1.684 8.802 -5.145 1.00 97.06 212 ALA A C 1
ATOM 1600 O O . ALA A 1 212 ? 0.923 9.627 -4.640 1.00 97.06 212 ALA A O 1
ATOM 1601 N N . LEU A 1 213 ? 1.915 7.614 -4.571 1.00 95.38 213 LEU A N 1
ATOM 1602 C CA . LEU A 1 213 ? 1.288 7.185 -3.319 1.00 95.38 213 LEU A CA 1
ATOM 1603 C C . LEU A 1 213 ? 1.719 8.045 -2.130 1.00 95.38 213 LEU A C 1
ATOM 1605 O O . LEU A 1 213 ? 0.872 8.409 -1.320 1.00 95.38 213 LEU A O 1
ATOM 1609 N N . LYS A 1 214 ? 3.005 8.400 -2.046 1.00 92.62 214 LYS A N 1
ATOM 1610 C CA . LYS A 1 214 ? 3.560 9.222 -0.959 1.00 92.62 214 LYS A CA 1
ATOM 1611 C C . LYS A 1 214 ? 2.931 10.625 -0.884 1.00 92.62 214 LYS A C 1
ATOM 1613 O O . LYS A 1 214 ? 2.997 11.271 0.159 1.00 92.62 214 LYS A O 1
ATOM 1618 N N . GLY A 1 215 ? 2.346 11.123 -1.975 1.00 88.69 215 GLY A N 1
ATOM 1619 C CA . GLY A 1 215 ? 1.738 12.451 -2.006 1.00 88.69 215 GLY A CA 1
ATOM 1620 C C . GLY A 1 215 ? 0.660 12.621 -0.918 1.00 88.69 215 GLY A C 1
ATOM 1621 O O . GLY A 1 215 ? -0.204 11.755 -0.785 1.00 88.69 215 GLY A O 1
ATOM 1622 N N . PRO A 1 216 ? 0.632 13.752 -0.183 1.00 83.12 216 PRO A N 1
ATOM 1623 C CA . PRO A 1 216 ? -0.282 13.953 0.952 1.00 83.12 216 PRO A CA 1
ATOM 1624 C C . PRO A 1 216 ? -1.769 13.994 0.562 1.00 83.12 216 PRO A C 1
ATOM 1626 O O . PRO A 1 216 ? -2.637 13.896 1.420 1.00 83.12 216 PRO A O 1
ATOM 1629 N N . LEU A 1 217 ? -2.077 14.141 -0.732 1.00 81.38 217 LEU A N 1
ATOM 1630 C CA . LEU A 1 217 ? -3.441 14.097 -1.273 1.00 81.38 217 LEU A CA 1
ATOM 1631 C C . LEU A 1 217 ? -3.874 12.695 -1.739 1.00 81.38 217 LEU A C 1
ATOM 1633 O O . LEU A 1 217 ? -4.972 12.565 -2.284 1.00 81.38 217 LEU A O 1
ATOM 1637 N N . HIS A 1 218 ? -3.016 11.680 -1.583 1.00 84.31 218 HIS A N 1
ATOM 1638 C CA . HIS A 1 218 ? -3.289 10.295 -1.972 1.00 84.31 218 HIS A CA 1
ATOM 1639 C C . HIS A 1 218 ? -3.140 9.342 -0.781 1.00 84.31 218 HIS A C 1
ATOM 1641 O O . HIS A 1 218 ? -4.053 9.271 0.033 1.00 84.31 218 HIS A O 1
ATOM 1647 N N . GLY A 1 219 ? -2.008 8.646 -0.635 1.00 62.38 219 GLY A N 1
ATOM 1648 C CA . GLY A 1 219 ? -1.769 7.665 0.432 1.00 62.38 219 GLY A CA 1
ATOM 1649 C C . GLY A 1 219 ? -1.394 8.276 1.783 1.00 62.38 219 GLY A C 1
ATOM 1650 O O . GLY A 1 219 ? -0.612 7.668 2.519 1.00 62.38 219 GLY A O 1
ATOM 1651 N N . GLY A 1 220 ? -1.887 9.489 2.068 1.00 59.12 220 GLY A N 1
ATOM 1652 C CA . GLY A 1 220 ? -1.640 10.204 3.320 1.00 59.12 220 GLY A CA 1
ATOM 1653 C C . GLY A 1 220 ? -1.880 9.302 4.533 1.00 59.12 220 GLY A C 1
ATOM 1654 O O . GLY A 1 220 ? -2.762 8.446 4.510 1.00 59.12 220 GLY A O 1
ATOM 1655 N N . ALA A 1 221 ? -1.038 9.438 5.558 1.00 60.19 221 ALA A N 1
ATOM 1656 C CA . ALA A 1 221 ? -1.002 8.495 6.668 1.00 60.19 221 ALA A CA 1
ATOM 1657 C C . ALA A 1 221 ? -2.345 8.474 7.427 1.00 60.19 221 ALA A C 1
ATOM 1659 O O . ALA A 1 221 ? -2.778 9.526 7.900 1.00 60.19 221 ALA A O 1
ATOM 1660 N N . PRO A 1 222 ? -2.969 7.296 7.626 1.00 64.94 222 PRO A N 1
ATOM 1661 C CA . PRO A 1 222 ? -4.179 7.162 8.437 1.00 64.94 222 PRO A CA 1
ATOM 1662 C C . PRO A 1 222 ? -3.906 7.323 9.942 1.00 64.94 222 PRO A C 1
ATOM 1664 O O . PRO A 1 222 ? -4.847 7.280 10.727 1.00 64.94 222 PRO A O 1
ATOM 1667 N N . GLY A 1 223 ? -2.638 7.517 10.345 1.00 62.47 223 GLY A N 1
ATOM 1668 C CA . GLY A 1 223 ? -2.193 7.652 11.740 1.00 62.47 223 GLY A CA 1
ATOM 1669 C C . GLY A 1 223 ? -3.100 8.538 12.604 1.00 62.47 223 GLY A C 1
ATOM 1670 O O . GLY A 1 223 ? -3.575 8.054 13.628 1.00 62.47 223 GLY A O 1
ATOM 1671 N N . PRO A 1 224 ? -3.474 9.749 12.148 1.00 71.06 224 PRO A N 1
ATOM 1672 C CA . PRO A 1 224 ? -4.314 10.652 12.933 1.00 71.06 224 PRO A CA 1
ATOM 1673 C C . PRO A 1 224 ? -5.749 10.179 13.207 1.00 71.06 224 PRO A C 1
ATOM 1675 O O . PRO A 1 224 ? -6.453 10.808 13.992 1.00 71.06 224 PRO A O 1
ATOM 1678 N N . ALA A 1 225 ? -6.233 9.116 12.551 1.00 78.12 225 ALA A N 1
ATOM 1679 C CA . ALA A 1 225 ? -7.603 8.642 12.750 1.00 78.12 225 ALA A CA 1
ATOM 1680 C C . ALA A 1 225 ? -7.816 8.018 14.142 1.00 78.12 225 ALA A C 1
ATOM 1682 O O . ALA A 1 225 ? -8.896 8.170 14.711 1.00 78.12 225 ALA A O 1
ATOM 1683 N N . LEU A 1 226 ? -6.792 7.365 14.708 1.00 85.00 226 LEU A N 1
ATOM 1684 C CA . LEU A 1 226 ? -6.845 6.837 16.077 1.00 85.00 226 LEU A CA 1
ATOM 1685 C C . LEU A 1 226 ? -6.425 7.848 17.144 1.00 85.00 226 LEU A C 1
ATOM 1687 O O . LEU A 1 226 ? -6.835 7.687 18.291 1.00 85.00 226 LEU A O 1
ATOM 1691 N N . ASP A 1 227 ? -5.670 8.891 16.792 1.00 87.88 227 ASP A N 1
ATOM 1692 C CA . ASP A 1 227 ? -5.248 9.924 17.750 1.00 87.88 227 ASP A CA 1
ATOM 1693 C C . ASP A 1 227 ? -6.451 10.522 18.490 1.00 87.88 227 ASP A C 1
ATOM 1695 O O . ASP A 1 227 ? -6.395 10.745 19.696 1.00 87.88 227 ASP A O 1
ATOM 1699 N N . MET A 1 228 ? -7.580 10.689 17.790 1.00 90.31 228 MET A N 1
ATOM 1700 C CA . MET A 1 228 ? -8.837 11.132 18.392 1.00 90.31 228 MET A CA 1
ATOM 1701 C C . MET A 1 228 ? -9.362 10.154 19.453 1.00 90.31 228 MET A C 1
ATOM 1703 O O . MET A 1 228 ? -9.848 10.593 20.489 1.00 90.31 228 MET A O 1
ATOM 1707 N N . VAL A 1 229 ? -9.267 8.842 19.223 1.00 92.25 229 VAL A N 1
ATOM 1708 C CA . VAL A 1 229 ? -9.696 7.827 20.200 1.00 92.25 229 VAL A CA 1
ATOM 1709 C C . VAL A 1 229 ? -8.802 7.876 21.441 1.00 92.25 229 VAL A C 1
ATOM 1711 O O . VAL A 1 229 ? -9.313 7.829 22.560 1.00 92.25 229 VAL A O 1
ATOM 1714 N N . PHE A 1 230 ? -7.485 8.019 21.260 1.00 92.12 230 PHE A N 1
ATOM 1715 C CA . PHE A 1 230 ? -6.544 8.139 22.377 1.00 92.12 230 PHE A CA 1
ATOM 1716 C C . PHE A 1 230 ? -6.720 9.439 23.168 1.00 92.12 230 PHE A C 1
ATOM 1718 O O . PHE A 1 230 ? -6.646 9.411 24.392 1.00 92.12 230 PHE A O 1
ATOM 1725 N N . GLU A 1 231 ? -6.990 10.560 22.491 1.00 94.06 231 GLU A N 1
ATOM 1726 C CA . GLU A 1 231 ? -7.311 11.843 23.131 1.00 94.06 231 GLU A CA 1
ATOM 1727 C C . GLU A 1 231 ? -8.587 11.751 23.977 1.00 94.06 231 GLU A C 1
ATOM 1729 O O . GLU A 1 231 ? -8.648 12.321 25.064 1.00 94.06 231 GLU A O 1
ATOM 1734 N N . ILE A 1 232 ? -9.596 11.021 23.493 1.00 95.56 232 ILE A N 1
ATOM 1735 C CA . ILE A 1 232 ? -10.860 10.808 24.206 1.00 95.56 232 ILE A CA 1
ATOM 1736 C C . ILE A 1 232 ? -10.638 9.964 25.469 1.00 95.56 232 ILE A C 1
ATOM 1738 O O . ILE A 1 232 ? -11.086 10.345 26.551 1.00 95.56 232 ILE A O 1
ATOM 1742 N N . GLY A 1 233 ? -9.933 8.836 25.353 1.00 94.31 233 GLY A N 1
ATOM 1743 C CA . GLY A 1 233 ? -9.554 7.969 26.474 1.00 94.31 233 GLY A CA 1
ATOM 1744 C C . GLY A 1 233 ? -10.708 7.173 27.102 1.00 94.31 233 GLY A C 1
ATOM 1745 O O . GLY A 1 233 ? -10.597 5.958 27.221 1.00 94.31 233 GLY A O 1
ATOM 1746 N N . THR A 1 234 ? -11.818 7.821 27.475 1.00 95.88 234 THR A N 1
ATOM 1747 C CA . THR A 1 234 ? -13.016 7.181 28.048 1.00 95.88 234 THR A CA 1
ATOM 1748 C C . THR A 1 234 ? -14.292 7.600 27.308 1.00 95.88 234 THR A C 1
ATOM 1750 O O . THR A 1 234 ? -14.326 8.682 26.713 1.00 95.88 234 THR A O 1
ATOM 1753 N N . PRO A 1 235 ? -15.359 6.774 27.322 1.00 96.44 235 PRO A N 1
ATOM 1754 C CA . PRO A 1 235 ? -16.587 7.056 26.577 1.00 96.44 235 PRO A CA 1
ATOM 1755 C C . PRO A 1 235 ? -17.217 8.421 26.893 1.00 96.44 235 PRO A C 1
ATOM 1757 O O . PRO A 1 235 ? -17.685 9.110 25.992 1.00 96.44 235 PRO A O 1
ATOM 1760 N N . GLU A 1 236 ? -17.165 8.863 28.150 1.00 97.31 236 GLU A N 1
ATOM 1761 C CA . GLU A 1 236 ? -17.788 10.110 28.619 1.00 97.31 236 GLU A CA 1
ATOM 1762 C C . GLU A 1 236 ? -17.166 11.361 27.979 1.00 97.31 236 GLU A C 1
ATOM 1764 O O . GLU A 1 236 ? -17.825 12.392 27.847 1.00 97.31 236 GLU A O 1
ATOM 1769 N N . ASN A 1 237 ? -15.905 11.269 27.550 1.00 97.69 237 ASN A N 1
ATOM 1770 C CA . ASN A 1 237 ? -15.193 12.368 26.904 1.00 97.69 237 ASN A CA 1
ATOM 1771 C C . ASN A 1 237 ? -15.473 12.457 25.397 1.00 97.69 237 ASN A C 1
ATOM 1773 O O . ASN A 1 237 ? -15.105 13.456 24.776 1.00 97.69 237 ASN A O 1
ATOM 1777 N N . ALA A 1 238 ? -16.102 11.444 24.788 1.00 97.12 238 ALA A N 1
ATOM 1778 C CA . ALA A 1 238 ? -16.235 11.361 23.336 1.00 97.12 238 ALA A CA 1
ATOM 1779 C C . ALA A 1 238 ? -16.997 12.561 22.759 1.00 97.12 238 ALA A C 1
ATOM 1781 O O . ALA A 1 238 ? -16.488 13.257 21.878 1.00 97.12 238 ALA A O 1
ATOM 1782 N N . GLU A 1 239 ? -18.188 12.847 23.290 1.00 98.06 239 GLU A N 1
ATOM 1783 C CA . GLU A 1 239 ? -19.008 13.964 22.819 1.00 98.06 239 GLU A CA 1
ATOM 1784 C C . GLU A 1 239 ? -18.319 15.329 22.997 1.00 98.06 239 GLU A C 1
ATOM 1786 O O . GLU A 1 239 ? -18.152 16.024 21.989 1.00 98.06 239 GLU A O 1
ATOM 1791 N N . PRO A 1 240 ? -17.877 15.744 24.206 1.00 97.94 240 PRO A N 1
ATOM 1792 C CA . PRO A 1 240 ? -17.297 17.074 24.388 1.00 97.94 240 PRO A CA 1
ATOM 1793 C C . PRO A 1 240 ? -16.024 17.294 23.558 1.00 97.94 240 PRO A C 1
ATOM 1795 O O . PRO A 1 240 ? -15.844 18.379 22.999 1.00 97.94 240 PRO A O 1
ATOM 1798 N N . VAL A 1 241 ? -15.162 16.279 23.415 1.00 97.38 241 VAL A N 1
ATOM 1799 C CA . VAL A 1 241 ? -13.926 16.386 22.620 1.00 97.38 241 VAL A CA 1
ATOM 1800 C C . VAL A 1 241 ? -14.238 16.535 21.131 1.00 97.38 241 VAL A C 1
ATOM 1802 O O . VAL A 1 241 ? -13.722 17.449 20.478 1.00 97.38 241 VAL A O 1
ATOM 1805 N N . ILE A 1 242 ? -15.097 15.670 20.579 1.00 96.69 242 ILE A N 1
ATOM 1806 C CA . ILE A 1 242 ? -15.439 15.711 19.151 1.00 96.69 242 ILE A CA 1
ATOM 1807 C C . ILE A 1 242 ? -16.175 17.011 18.814 1.00 96.69 242 ILE A C 1
ATOM 1809 O O . ILE A 1 242 ? -15.853 17.657 17.811 1.00 96.69 242 ILE A O 1
ATOM 1813 N N . ARG A 1 243 ? -17.116 17.433 19.667 1.00 98.00 243 ARG A N 1
ATOM 1814 C CA . ARG A 1 243 ? -17.862 18.686 19.507 1.00 98.00 243 ARG A CA 1
ATOM 1815 C C . ARG A 1 243 ? -16.916 19.883 19.423 1.00 98.00 243 ARG A C 1
ATOM 1817 O O . ARG A 1 243 ? -16.973 20.644 18.457 1.00 98.00 243 ARG A O 1
ATOM 1824 N N . ALA A 1 244 ? -15.965 19.984 20.351 1.00 97.25 244 ALA A N 1
ATOM 1825 C CA . ALA A 1 244 ? -14.989 21.068 20.367 1.00 97.25 244 ALA A CA 1
ATOM 1826 C C . ALA A 1 244 ? -14.110 21.105 19.098 1.00 97.25 244 ALA A C 1
ATOM 1828 O O . ALA A 1 244 ? -13.796 22.185 18.595 1.00 97.25 244 ALA A O 1
ATOM 1829 N N . LYS A 1 245 ? -13.718 19.946 18.545 1.00 95.56 245 LYS A N 1
ATOM 1830 C CA . LYS A 1 245 ? -12.978 19.877 17.266 1.00 95.56 245 LYS A CA 1
ATOM 1831 C C . LYS A 1 245 ? -13.814 20.406 16.099 1.00 95.56 245 LYS A C 1
ATOM 1833 O O . LYS A 1 245 ? -13.322 21.192 15.286 1.00 95.56 245 LYS A O 1
ATOM 1838 N N . LEU A 1 246 ? -15.084 20.007 16.020 1.00 95.50 246 LEU A N 1
ATOM 1839 C CA . LEU A 1 246 ? -15.999 20.458 14.968 1.00 95.50 246 LEU A CA 1
ATOM 1840 C C . LEU A 1 246 ? -16.271 21.965 15.044 1.00 95.50 246 LEU A C 1
ATOM 1842 O O . LEU A 1 246 ? -16.262 22.629 14.007 1.00 95.50 246 LEU A O 1
ATOM 1846 N N . GLU A 1 247 ? -16.434 22.514 16.248 1.00 97.00 247 GLU A N 1
ATOM 1847 C CA . GLU A 1 247 ? -16.625 23.953 16.484 1.00 97.00 247 GLU A CA 1
ATOM 1848 C C . GLU A 1 247 ? -15.409 24.794 16.080 1.00 97.00 247 GLU A C 1
ATOM 1850 O O . GLU A 1 247 ? -15.563 25.923 15.614 1.00 97.00 247 GLU A O 1
ATOM 1855 N N . ARG A 1 248 ? -14.197 24.229 16.158 1.00 96.50 248 ARG A N 1
ATOM 1856 C CA . ARG A 1 248 ? -12.968 24.848 15.627 1.00 96.50 248 ARG A CA 1
ATOM 1857 C C . ARG A 1 248 ? -12.802 24.694 14.111 1.00 96.50 248 ARG A C 1
ATOM 1859 O O . ARG A 1 248 ? -11.811 25.155 13.549 1.00 96.50 248 ARG A O 1
ATOM 1866 N N . GLY A 1 249 ? -13.753 24.055 13.431 1.00 92.06 249 GLY A N 1
ATOM 1867 C CA . GLY A 1 249 ? -13.710 23.828 11.987 1.00 92.06 249 GLY A CA 1
ATOM 1868 C C . GLY A 1 249 ? -12.751 22.715 11.557 1.00 92.06 249 GLY A C 1
ATOM 1869 O O . GLY A 1 249 ? -12.453 22.595 10.363 1.00 92.06 249 GLY A O 1
ATOM 1870 N N . GLU A 1 250 ? -12.281 21.885 12.492 1.00 90.94 250 GLU A N 1
ATOM 1871 C CA . GLU A 1 250 ? -11.386 20.771 12.189 1.00 90.94 250 GLU A CA 1
ATOM 1872 C C . GLU A 1 250 ? -12.092 19.692 11.343 1.00 90.94 250 GLU A C 1
ATOM 1874 O O . GLU A 1 250 ? -13.326 19.572 11.276 1.00 90.94 250 GLU A O 1
ATOM 1879 N N . ARG A 1 251 ? -11.289 18.888 10.640 1.00 88.44 251 ARG A N 1
ATOM 1880 C CA . ARG A 1 251 ? -11.765 17.688 9.943 1.00 88.44 251 ARG A CA 1
ATOM 1881 C C . ARG A 1 251 ? -11.530 16.482 10.842 1.00 88.44 251 ARG A C 1
ATOM 1883 O O . ARG A 1 251 ? -10.417 16.299 11.319 1.00 88.44 251 ARG A O 1
ATOM 1890 N N . LEU A 1 252 ? -12.553 15.649 11.014 1.00 89.62 252 LEU A N 1
ATOM 1891 C CA . LEU A 1 252 ? -12.406 14.369 11.701 1.00 89.62 252 LEU A CA 1
ATOM 1892 C C . LEU A 1 252 ? -11.781 13.361 10.733 1.00 89.62 252 LEU A C 1
ATOM 1894 O O . LEU A 1 252 ? -12.388 13.002 9.720 1.00 89.62 252 LEU A O 1
ATOM 1898 N N . MET A 1 253 ? -10.547 12.957 11.019 1.00 87.56 253 MET A N 1
ATOM 1899 C CA . MET A 1 253 ? -9.824 11.951 10.242 1.00 87.56 253 MET A CA 1
ATOM 1900 C C . MET A 1 253 ? -10.528 10.594 10.369 1.00 87.56 253 MET A C 1
ATOM 1902 O O . MET A 1 253 ? -11.075 10.278 11.422 1.00 87.56 253 MET A O 1
ATOM 1906 N N . GLY A 1 254 ? -10.576 9.812 9.287 1.00 87.25 254 GLY A N 1
ATOM 1907 C CA . GLY A 1 254 ? -11.374 8.580 9.240 1.00 87.25 254 GLY A CA 1
ATOM 1908 C C . GLY A 1 254 ? -12.843 8.750 8.814 1.00 87.25 254 GLY A C 1
ATOM 1909 O O . GLY A 1 254 ? -13.554 7.751 8.694 1.00 87.25 254 GLY A O 1
ATOM 1910 N N . PHE A 1 255 ? -13.308 9.976 8.526 1.00 89.50 255 PHE A N 1
ATOM 1911 C CA . PHE A 1 255 ? -14.690 10.251 8.103 1.00 89.50 255 PHE A CA 1
ATOM 1912 C C . PHE A 1 255 ? -14.776 11.012 6.771 1.00 89.50 255 PHE A C 1
ATOM 1914 O O . PHE A 1 255 ? -14.078 11.994 6.518 1.00 89.50 255 PHE A O 1
ATOM 1921 N N . GLY A 1 256 ? -15.711 10.584 5.920 1.00 83.19 256 GLY A N 1
ATOM 1922 C CA . GLY A 1 256 ? -15.942 11.115 4.579 1.00 83.19 256 GLY A CA 1
ATOM 1923 C C . GLY A 1 256 ? -15.026 10.502 3.516 1.00 83.19 256 GLY A C 1
ATOM 1924 O O . GLY A 1 256 ? -13.916 10.050 3.790 1.00 83.19 256 GLY A O 1
ATOM 1925 N N . HIS A 1 257 ? -15.499 10.480 2.265 1.00 79.44 257 HIS A N 1
ATOM 1926 C CA . HIS A 1 257 ? -14.754 9.895 1.150 1.00 79.44 257 HIS A CA 1
ATOM 1927 C C . HIS A 1 257 ? -15.052 10.608 -0.185 1.00 79.44 257 HIS A C 1
ATOM 1929 O O . HIS A 1 257 ? -16.160 11.093 -0.444 1.00 79.44 257 HIS A O 1
ATOM 1935 N N . ARG A 1 258 ? -14.051 10.677 -1.078 1.00 74.62 258 ARG A N 1
ATOM 1936 C CA . ARG A 1 258 ? -14.204 11.291 -2.414 1.00 74.62 258 ARG A CA 1
ATOM 1937 C C . ARG A 1 258 ? -15.188 10.499 -3.280 1.00 74.62 258 ARG A C 1
ATOM 1939 O O . ARG A 1 258 ? -16.129 11.081 -3.815 1.00 74.62 258 ARG A O 1
ATOM 1946 N N . VAL A 1 259 ? -14.949 9.187 -3.373 1.00 74.12 259 VAL A N 1
ATOM 1947 C CA . VAL A 1 259 ? -15.738 8.203 -4.140 1.00 74.12 259 VAL A CA 1
ATOM 1948 C C . VAL A 1 259 ? -17.019 7.785 -3.406 1.00 74.12 259 VAL A C 1
ATOM 1950 O O . VAL A 1 259 ? -18.102 8.025 -3.928 1.00 74.12 259 VAL A O 1
ATOM 1953 N N . TYR A 1 260 ? -16.924 7.211 -2.200 1.00 78.19 260 TYR A N 1
ATOM 1954 C CA . TYR A 1 260 ? -18.094 6.732 -1.462 1.00 78.19 260 TYR A CA 1
ATOM 1955 C C . TYR A 1 260 ? -18.973 7.863 -0.907 1.00 78.19 260 TYR A C 1
ATOM 1957 O O . TYR A 1 260 ? -18.491 8.771 -0.227 1.00 78.19 260 TYR A O 1
ATOM 1965 N N . LYS A 1 261 ? -20.273 7.795 -1.221 1.00 79.25 261 LYS A N 1
ATOM 1966 C CA . LYS A 1 261 ? -21.359 8.613 -0.634 1.00 79.25 261 LYS A CA 1
ATOM 1967 C C . LYS A 1 261 ? -22.237 7.806 0.327 1.00 79.25 261 LYS A C 1
ATOM 1969 O O . LYS A 1 261 ? -23.286 8.256 0.767 1.00 79.25 261 LYS A O 1
ATOM 1974 N N . VAL A 1 262 ? -21.789 6.596 0.613 1.00 84.44 262 VAL A N 1
ATOM 1975 C CA . VAL A 1 262 ? -22.299 5.683 1.626 1.00 84.44 262 VAL A CA 1
ATOM 1976 C C . VAL A 1 262 ? -21.097 5.193 2.434 1.00 84.44 262 VAL A C 1
ATOM 1978 O O . VAL A 1 262 ? -19.975 5.668 2.226 1.00 84.44 262 VAL A O 1
ATOM 1981 N N . ARG A 1 263 ? -21.316 4.275 3.374 1.00 81.00 263 ARG A N 1
ATOM 1982 C CA . ARG A 1 263 ? -20.221 3.663 4.129 1.00 81.00 263 ARG A CA 1
ATOM 1983 C C . ARG A 1 263 ? -19.255 2.944 3.179 1.00 81.00 263 ARG A C 1
ATOM 1985 O O . ARG A 1 263 ? -19.681 2.324 2.207 1.00 81.00 263 ARG A O 1
ATOM 1992 N N . ASP A 1 264 ? -17.957 3.098 3.423 1.00 86.94 264 ASP A N 1
ATOM 1993 C CA . ASP A 1 264 ? -16.921 2.436 2.629 1.00 86.94 264 ASP A CA 1
ATOM 1994 C C . ASP A 1 264 ? -16.925 0.929 2.946 1.00 86.94 264 ASP A C 1
ATOM 1996 O O . ASP A 1 264 ? -16.714 0.581 4.108 1.00 86.94 264 ASP A O 1
ATOM 2000 N N . PRO A 1 265 ? -17.097 0.022 1.963 1.00 90.69 265 PRO A N 1
ATOM 2001 C CA . PRO A 1 265 ? -17.119 -1.423 2.220 1.00 90.69 265 PRO A CA 1
ATOM 2002 C C . PRO A 1 265 ? -15.828 -1.926 2.873 1.00 90.69 265 PRO A C 1
ATOM 2004 O O . PRO A 1 265 ? -15.831 -2.904 3.615 1.00 90.69 265 PRO A O 1
ATOM 2007 N N . ARG A 1 266 ? -14.704 -1.237 2.641 1.00 94.19 266 ARG A N 1
ATOM 2008 C CA . ARG A 1 266 ? -13.429 -1.561 3.286 1.00 94.19 266 ARG A CA 1
ATOM 2009 C C . ARG A 1 266 ? -13.464 -1.286 4.786 1.00 94.19 266 ARG A C 1
ATOM 2011 O O . ARG A 1 266 ? -12.864 -2.035 5.545 1.00 94.19 266 ARG A O 1
ATOM 2018 N N . ALA A 1 267 ? -14.170 -0.237 5.217 1.00 92.56 267 ALA A N 1
ATOM 2019 C CA . ALA A 1 267 ? -14.338 0.058 6.637 1.00 92.56 267 ALA A CA 1
ATOM 2020 C C . ALA A 1 267 ? -15.096 -1.075 7.342 1.00 92.56 267 ALA A C 1
ATOM 2022 O O . ALA A 1 267 ? -14.729 -1.446 8.450 1.00 92.56 267 ALA A O 1
ATOM 2023 N N . ASP A 1 268 ? -16.095 -1.669 6.683 1.00 93.75 268 ASP A N 1
ATOM 2024 C CA . ASP A 1 268 ? -16.848 -2.804 7.228 1.00 93.75 268 ASP A CA 1
ATOM 2025 C C . ASP A 1 268 ? -16.004 -4.074 7.331 1.00 93.75 268 ASP A C 1
ATOM 2027 O O . ASP A 1 268 ? -16.015 -4.737 8.368 1.00 93.75 268 ASP A O 1
ATOM 2031 N N . VAL A 1 269 ? -15.213 -4.378 6.297 1.00 97.06 269 VAL A N 1
ATOM 2032 C CA . VAL A 1 269 ? -14.280 -5.516 6.321 1.00 97.06 269 VAL A CA 1
ATOM 2033 C C . VAL A 1 269 ? -13.269 -5.384 7.461 1.00 97.06 269 VAL A C 1
ATOM 2035 O O . VAL A 1 269 ? -13.062 -6.337 8.213 1.00 97.06 269 VAL A O 1
ATOM 2038 N N . LEU A 1 270 ? -12.660 -4.207 7.623 1.00 97.06 270 LEU A N 1
ATOM 2039 C CA . LEU A 1 270 ? -11.671 -3.980 8.678 1.00 97.06 270 LEU A CA 1
ATOM 2040 C C . LEU A 1 270 ? -12.305 -3.900 10.068 1.00 97.06 270 LEU A C 1
ATOM 2042 O O . LEU A 1 270 ? -11.693 -4.355 11.028 1.00 97.06 270 LEU A O 1
ATOM 2046 N N . ASN A 1 271 ? -13.529 -3.384 10.187 1.00 96.50 271 ASN A N 1
ATOM 2047 C CA . ASN A 1 271 ? -14.270 -3.425 11.444 1.00 96.50 271 ASN A CA 1
ATOM 2048 C C . ASN A 1 271 ? -14.541 -4.869 11.884 1.00 96.50 271 ASN A C 1
ATOM 2050 O O . ASN A 1 271 ? -14.289 -5.206 13.035 1.00 96.50 271 ASN A O 1
ATOM 2054 N N . ALA A 1 272 ? -14.981 -5.739 10.970 1.00 96.38 272 ALA A N 1
ATOM 2055 C CA . ALA A 1 272 ? -15.194 -7.154 11.275 1.00 96.38 272 ALA A CA 1
ATOM 2056 C C . ALA A 1 272 ? -13.884 -7.881 11.636 1.00 96.38 272 ALA A C 1
ATOM 2058 O O . ALA A 1 272 ? -13.882 -8.785 12.471 1.00 96.38 272 ALA A O 1
ATOM 2059 N N . ALA A 1 273 ? -12.758 -7.492 11.027 1.00 96.69 273 ALA A N 1
ATOM 2060 C CA . ALA A 1 273 ? -11.442 -7.996 11.415 1.00 96.69 273 ALA A CA 1
ATOM 2061 C C . ALA A 1 273 ? -11.050 -7.526 12.826 1.00 96.69 273 ALA A C 1
ATOM 2063 O O . ALA A 1 273 ? -10.596 -8.333 13.635 1.00 96.69 273 ALA A O 1
ATOM 2064 N N . ALA A 1 274 ? -11.275 -6.247 13.137 1.00 96.12 274 ALA A N 1
ATOM 2065 C CA . ALA A 1 274 ? -11.019 -5.687 14.457 1.00 96.12 274 ALA A CA 1
ATOM 2066 C C . ALA A 1 274 ? -11.891 -6.346 15.537 1.00 96.12 274 ALA A C 1
ATOM 2068 O O . ALA A 1 274 ? -11.366 -6.739 16.570 1.00 96.12 274 ALA A O 1
ATOM 2069 N N . GLU A 1 275 ? -13.182 -6.558 15.286 1.00 96.19 275 GLU A N 1
ATOM 2070 C CA . GLU A 1 275 ? -14.092 -7.235 16.221 1.00 96.19 275 GLU A CA 1
ATOM 2071 C C . GLU A 1 275 ? -13.583 -8.627 16.629 1.00 96.19 275 GLU A C 1
ATOM 2073 O O . GLU A 1 275 ? -13.642 -9.004 17.796 1.00 96.19 275 GLU A O 1
ATOM 2078 N N . ARG A 1 276 ? -13.031 -9.387 15.674 1.00 94.75 276 ARG A N 1
ATOM 2079 C CA . ARG A 1 276 ? -12.459 -10.718 15.937 1.00 94.75 276 ARG A CA 1
ATOM 2080 C C . ARG A 1 276 ? -11.116 -10.660 16.656 1.00 94.75 276 ARG A C 1
ATOM 2082 O O . ARG A 1 276 ? -10.794 -11.577 17.402 1.00 94.75 276 ARG A O 1
ATOM 2089 N N . PHE A 1 277 ? -10.328 -9.618 16.404 1.00 95.38 277 PHE A N 1
ATOM 2090 C CA . PHE A 1 277 ? -8.992 -9.463 16.970 1.00 95.38 277 PHE A CA 1
ATOM 2091 C C . PHE A 1 277 ? -9.028 -8.912 18.405 1.00 95.38 277 PHE A C 1
ATOM 2093 O O . PHE A 1 277 ? -8.325 -9.402 19.287 1.00 95.38 277 PHE A O 1
ATOM 2100 N N . PHE A 1 278 ? -9.863 -7.907 18.673 1.00 95.31 278 PHE A N 1
ATOM 2101 C CA . PHE A 1 278 ? -9.958 -7.240 19.971 1.00 95.31 278 PHE A CA 1
ATOM 2102 C C . PHE A 1 278 ? -10.922 -7.978 20.915 1.00 95.31 278 PHE A C 1
ATOM 2104 O O . PHE A 1 278 ? -12.012 -7.510 21.228 1.00 95.31 278 PHE A O 1
ATOM 2111 N N . VAL A 1 279 ? -10.489 -9.145 21.392 1.00 93.44 279 VAL A N 1
ATOM 2112 C CA . VAL A 1 279 ? -11.212 -9.981 22.368 1.00 93.44 279 VAL A CA 1
ATOM 2113 C C . VAL A 1 279 ? -10.511 -10.012 23.732 1.00 93.44 279 VAL A C 1
ATOM 2115 O O . VAL A 1 279 ? -9.340 -9.642 23.851 1.00 93.44 279 VAL A O 1
ATOM 2118 N N . GLY A 1 280 ? -11.219 -10.473 24.770 1.00 93.31 280 GLY A N 1
ATOM 2119 C CA . GLY A 1 280 ? -10.686 -10.554 26.135 1.00 93.31 280 GLY A CA 1
ATOM 2120 C C . GLY A 1 280 ? -10.359 -9.169 26.692 1.00 93.31 280 GLY A C 1
ATOM 2121 O O . GLY A 1 280 ? -11.182 -8.262 26.608 1.00 93.31 280 GLY A O 1
ATOM 2122 N N . GLU A 1 281 ? -9.143 -8.984 27.204 1.00 89.94 281 GLU A N 1
ATOM 2123 C CA . GLU A 1 281 ? -8.668 -7.701 27.756 1.00 89.94 281 GLU A CA 1
ATOM 2124 C C . GLU A 1 281 ? -8.656 -6.561 26.719 1.00 89.94 281 GLU A C 1
ATOM 2126 O O . GLU A 1 281 ? -8.730 -5.390 27.075 1.00 89.94 281 GLU A O 1
ATOM 2131 N N . ARG A 1 282 ? -8.624 -6.888 25.420 1.00 91.12 282 ARG A N 1
ATOM 2132 C CA . ARG A 1 282 ? -8.649 -5.909 24.320 1.00 91.12 282 ARG A CA 1
ATOM 2133 C C . ARG A 1 282 ? -10.061 -5.423 23.964 1.00 91.12 282 ARG A C 1
ATOM 2135 O O . ARG A 1 282 ? -10.197 -4.444 23.230 1.00 91.12 282 ARG A O 1
ATOM 2142 N N . ALA A 1 283 ? -11.105 -6.093 24.458 1.00 94.69 283 ALA A N 1
ATOM 2143 C CA . ALA A 1 283 ? -12.490 -5.828 24.062 1.00 94.69 283 ALA A CA 1
ATOM 2144 C C . ALA A 1 283 ? -12.997 -4.454 24.526 1.00 94.69 283 ALA A C 1
ATOM 2146 O O . ALA A 1 283 ? -13.783 -3.820 23.823 1.00 94.69 283 ALA A O 1
ATOM 2147 N N . GLU A 1 284 ? -12.522 -3.965 25.674 1.00 94.75 284 GLU A N 1
ATOM 2148 C CA . GLU A 1 284 ? -12.896 -2.646 26.197 1.00 94.75 284 GLU A CA 1
ATOM 2149 C C . GLU A 1 284 ? -12.432 -1.518 25.267 1.00 94.75 284 GLU A C 1
ATOM 2151 O O . GLU A 1 284 ? -13.205 -0.618 24.937 1.00 94.75 284 GLU A O 1
ATOM 2156 N N . PHE A 1 285 ? -11.204 -1.612 24.747 1.00 95.19 285 PHE A N 1
ATOM 2157 C CA . PHE A 1 285 ? -10.689 -0.637 23.787 1.00 95.19 285 PHE A CA 1
ATOM 2158 C C . PHE A 1 285 ? -11.488 -0.645 22.476 1.00 95.19 285 PHE A C 1
ATOM 2160 O O . PHE A 1 285 ? -11.811 0.413 21.937 1.00 95.19 285 PHE A O 1
ATOM 2167 N N . TYR A 1 286 ? -11.880 -1.822 21.980 1.00 96.38 286 TYR A N 1
ATOM 2168 C CA . TYR A 1 286 ? -12.758 -1.910 20.811 1.00 96.38 286 TYR A CA 1
ATOM 2169 C C . TYR A 1 286 ? -14.131 -1.278 21.069 1.00 96.38 286 TYR A C 1
ATOM 2171 O O . TYR A 1 286 ? -14.626 -0.526 20.228 1.00 96.38 286 TYR A O 1
ATOM 2179 N N . ALA A 1 287 ? -14.723 -1.513 22.244 1.00 96.56 287 ALA A N 1
ATOM 2180 C CA . ALA A 1 287 ? -15.986 -0.889 22.632 1.00 96.56 287 ALA A CA 1
ATOM 2181 C C . ALA A 1 287 ? -15.883 0.646 22.666 1.00 96.56 287 ALA A C 1
ATOM 2183 O O . ALA A 1 287 ? -16.775 1.326 22.151 1.00 96.56 287 ALA A O 1
ATOM 2184 N N . LEU A 1 288 ? -14.773 1.193 23.177 1.00 96.25 288 LEU A N 1
ATOM 2185 C CA . LEU A 1 288 ? -14.490 2.629 23.123 1.00 96.25 288 LEU A CA 1
ATOM 2186 C C . LEU A 1 288 ? -14.431 3.133 21.677 1.00 96.25 288 LEU A C 1
ATOM 2188 O O . LEU A 1 288 ? -15.107 4.103 21.344 1.00 96.25 288 LEU A O 1
ATOM 2192 N N . VAL A 1 289 ? -13.679 2.469 20.795 1.00 95.81 289 VAL A N 1
ATOM 2193 C CA . VAL A 1 289 ? -13.561 2.879 19.383 1.00 95.81 289 VAL A CA 1
ATOM 2194 C C . VAL A 1 289 ? -14.928 2.902 18.693 1.00 95.81 289 VAL A C 1
ATOM 2196 O O . VAL A 1 289 ? -15.242 3.844 17.963 1.00 95.81 289 VAL A O 1
ATOM 2199 N N . ARG A 1 290 ? -15.771 1.895 18.951 1.00 96.75 290 ARG A N 1
ATOM 2200 C CA . ARG A 1 290 ? -17.144 1.820 18.427 1.00 96.75 290 ARG A CA 1
ATOM 2201 C C . ARG A 1 290 ? -18.025 2.947 18.960 1.00 96.75 290 ARG A C 1
ATOM 2203 O O . ARG A 1 290 ? -18.794 3.525 18.194 1.00 96.75 290 ARG A O 1
ATOM 2210 N N . HIS A 1 291 ? -17.897 3.279 20.243 1.00 97.06 291 HIS A N 1
ATOM 2211 C CA . HIS A 1 291 ? -18.608 4.403 20.846 1.00 97.06 291 HIS A CA 1
ATOM 2212 C C . HIS A 1 291 ? -18.177 5.741 20.227 1.00 97.06 291 HIS A C 1
ATOM 2214 O O . HIS A 1 291 ? -19.024 6.520 19.796 1.00 97.06 291 HIS A O 1
ATOM 2220 N N . VAL A 1 292 ? -16.867 5.967 20.093 1.00 96.50 292 VAL A N 1
ATOM 2221 C CA . VAL A 1 292 ? -16.294 7.166 19.463 1.00 96.50 292 VAL A CA 1
ATOM 2222 C C . VAL A 1 292 ? -16.753 7.313 18.012 1.00 96.50 292 VAL A C 1
ATOM 2224 O O . VAL A 1 292 ? -17.113 8.413 17.597 1.00 96.50 292 VAL A O 1
ATOM 2227 N N . GLU A 1 293 ? -16.785 6.221 17.240 1.00 95.81 293 GLU A N 1
ATOM 2228 C CA . GLU A 1 293 ? -17.313 6.245 15.872 1.00 95.81 293 GLU A CA 1
ATOM 2229 C C . GLU A 1 293 ? -18.772 6.708 15.841 1.00 95.81 293 GLU A C 1
ATOM 2231 O O . GLU A 1 293 ? -19.122 7.571 15.036 1.00 95.81 293 GLU A O 1
ATOM 2236 N N . GLN A 1 294 ? -19.616 6.143 16.708 1.00 96.81 294 GLN A N 1
ATOM 2237 C CA . GLN A 1 294 ? -21.038 6.467 16.744 1.00 96.81 294 GLN A CA 1
ATOM 2238 C C . GLN A 1 294 ? -21.262 7.945 17.092 1.00 96.81 294 GLN A C 1
ATOM 2240 O O . GLN A 1 294 ? -21.932 8.651 16.341 1.00 96.81 294 GLN A O 1
ATOM 2245 N N . VAL A 1 295 ? -20.616 8.435 18.154 1.00 97.31 295 VAL A N 1
ATOM 2246 C CA . VAL A 1 295 ? -20.698 9.844 18.570 1.00 97.31 295 VAL A CA 1
ATOM 2247 C C . VAL A 1 295 ? -20.199 10.782 17.468 1.00 97.31 295 VAL A C 1
ATOM 2249 O O . VAL A 1 295 ? -20.821 11.809 17.193 1.00 97.31 295 VAL A O 1
ATOM 2252 N N . ALA A 1 296 ? -19.108 10.429 16.782 1.00 95.75 296 ALA A N 1
ATOM 2253 C CA . ALA A 1 296 ? -18.598 11.222 15.669 1.00 95.75 296 ALA A CA 1
ATOM 2254 C C . ALA A 1 296 ? -19.589 11.291 14.499 1.00 95.75 296 ALA A C 1
ATOM 2256 O O . ALA A 1 296 ? -19.759 12.361 13.916 1.00 95.75 296 ALA A O 1
ATOM 2257 N N . LEU A 1 297 ? -20.254 10.185 14.152 1.00 95.06 297 LEU A N 1
ATOM 2258 C CA . LEU A 1 297 ? -21.267 10.166 13.093 1.00 95.06 297 LEU A CA 1
ATOM 2259 C C . LEU A 1 297 ? -22.478 11.035 13.444 1.00 95.06 297 LEU A C 1
ATOM 2261 O O . LEU A 1 297 ? -22.941 11.785 12.582 1.00 95.06 297 LEU A O 1
ATOM 2265 N N . ASP A 1 298 ? -22.947 10.965 14.689 1.00 96.56 298 ASP A N 1
ATOM 2266 C CA . ASP A 1 298 ? -24.098 11.738 15.159 1.00 96.56 298 ASP A CA 1
ATOM 2267 C C . ASP A 1 298 ? -23.791 13.246 15.134 1.00 96.56 298 ASP A C 1
ATOM 2269 O O . ASP A 1 298 ? -24.543 14.032 14.551 1.00 96.56 298 ASP A O 1
ATOM 2273 N N . LEU A 1 299 ? -22.621 13.652 15.640 1.00 96.75 299 LEU A N 1
ATOM 2274 C CA . LEU A 1 299 ? -22.178 15.050 15.607 1.00 96.75 299 LEU A CA 1
ATOM 2275 C C . LEU A 1 299 ? -21.867 15.548 14.187 1.00 96.75 299 LEU A C 1
ATOM 2277 O O . LEU A 1 299 ? -22.082 16.719 13.873 1.00 96.75 299 LEU A O 1
ATOM 2281 N N . LEU A 1 300 ? -21.363 14.694 13.292 1.00 95.06 300 LEU A N 1
ATOM 2282 C CA . LEU A 1 300 ? -21.153 15.080 11.895 1.00 95.06 300 LEU A CA 1
ATOM 2283 C C . LEU A 1 300 ? -22.477 15.355 11.176 1.00 95.06 300 LEU A C 1
ATOM 2285 O O . LEU A 1 300 ? -22.521 16.277 10.362 1.00 95.06 300 LEU A O 1
ATOM 2289 N N . GLU A 1 301 ? -23.537 14.602 11.471 1.00 94.44 301 GLU A N 1
ATOM 2290 C CA . GLU A 1 301 ? -24.874 14.886 10.940 1.00 94.44 301 GLU A CA 1
ATOM 2291 C C . GLU A 1 301 ? -25.442 16.188 11.529 1.00 94.44 301 GLU A C 1
ATOM 2293 O O . GLU A 1 301 ? -25.988 16.999 10.783 1.00 94.44 301 GLU A O 1
ATOM 2298 N N . GLU A 1 302 ? -25.234 16.443 12.827 1.00 95.62 302 GLU A N 1
ATOM 2299 C CA . GLU A 1 302 ? -25.645 17.686 13.501 1.00 95.62 302 GLU A CA 1
ATOM 2300 C C . GLU A 1 302 ? -24.961 18.932 12.900 1.00 95.62 302 GLU A C 1
ATOM 2302 O O . GLU A 1 302 ? -25.629 19.887 12.502 1.00 95.62 302 GLU A O 1
ATOM 2307 N N . TYR A 1 303 ? -23.626 18.932 12.793 1.00 95.00 303 TYR A N 1
ATOM 2308 C CA . TYR A 1 303 ? -22.847 20.106 12.364 1.00 95.00 303 TYR A CA 1
ATOM 2309 C 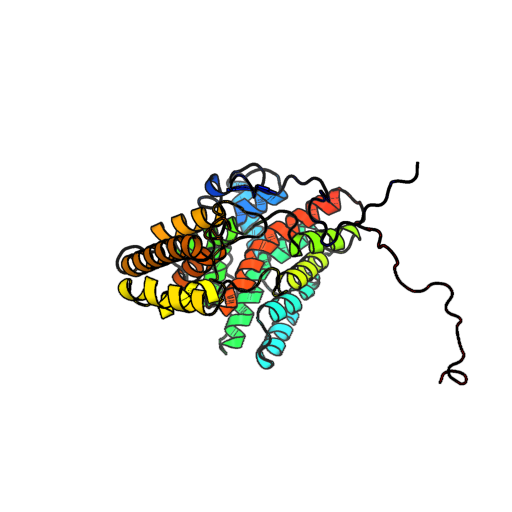C . TYR A 1 303 ? -22.756 20.263 10.841 1.00 95.00 303 TYR A C 1
ATOM 2311 O O . TYR A 1 303 ? -22.433 21.344 10.337 1.00 95.00 303 TYR A O 1
ATOM 2319 N N . LYS A 1 304 ? -22.944 19.181 10.080 1.00 91.50 304 LYS A N 1
ATOM 2320 C CA . LYS A 1 304 ? -22.773 19.156 8.618 1.00 91.50 304 LYS A CA 1
ATOM 2321 C C . LYS A 1 304 ? -23.942 18.422 7.936 1.00 91.50 304 LYS A C 1
ATOM 2323 O O . LYS A 1 304 ? -23.686 17.529 7.119 1.00 91.50 304 LYS A O 1
ATOM 2328 N N . PRO A 1 305 ? -25.202 18.827 8.193 1.00 89.88 305 PRO A N 1
ATOM 2329 C CA . PRO A 1 305 ? -26.382 18.120 7.707 1.00 89.88 305 PRO A CA 1
ATOM 2330 C C . PRO A 1 305 ? -26.392 18.024 6.181 1.00 89.88 305 PRO A C 1
ATOM 2332 O O . PRO A 1 305 ? -26.005 18.955 5.466 1.00 89.88 305 PRO A O 1
ATOM 2335 N N . GLY A 1 306 ? -26.802 16.863 5.668 1.00 84.12 306 GLY A N 1
ATOM 2336 C CA . GLY A 1 306 ? -26.846 16.588 4.228 1.00 84.12 306 GLY A CA 1
ATOM 2337 C C . GLY A 1 306 ? -25.480 16.344 3.569 1.00 84.12 306 GLY A C 1
ATOM 2338 O O . GLY A 1 306 ? -25.423 16.017 2.379 1.00 84.12 306 GLY A O 1
ATOM 2339 N N . ARG A 1 307 ? -24.361 16.441 4.303 1.00 84.81 307 ARG A N 1
ATOM 2340 C CA . ARG A 1 307 ? -23.056 15.972 3.815 1.00 84.81 307 ARG A CA 1
ATOM 2341 C C . ARG A 1 307 ? -22.884 14.499 4.166 1.00 84.81 307 ARG A C 1
ATOM 2343 O O . ARG A 1 307 ? -22.837 14.130 5.329 1.00 84.81 307 ARG A O 1
ATOM 2350 N N . SER A 1 308 ? -22.669 13.652 3.161 1.00 83.75 308 SER A N 1
ATOM 2351 C CA . SER A 1 308 ? -22.333 12.239 3.388 1.00 83.75 308 SER A CA 1
ATOM 2352 C C . SER A 1 308 ? -20.919 12.073 3.974 1.00 83.75 308 SER A C 1
ATOM 2354 O O . SER A 1 308 ? -19.954 11.830 3.240 1.00 83.75 308 SER A O 1
ATOM 2356 N N . LEU A 1 309 ? -20.795 12.183 5.295 1.00 87.19 309 LEU A N 1
ATOM 2357 C CA . LEU A 1 309 ? -19.557 11.996 6.056 1.00 87.19 309 LEU A CA 1
ATOM 2358 C C . LEU A 1 309 ? -19.634 10.699 6.867 1.00 87.19 309 LEU A C 1
ATOM 2360 O O . LEU A 1 309 ? -19.791 10.709 8.080 1.00 87.19 309 LEU A O 1
ATOM 2364 N N . LYS A 1 310 ? -19.569 9.564 6.166 1.00 89.56 310 LYS A N 1
ATOM 2365 C CA . LYS A 1 310 ? -19.552 8.227 6.779 1.00 89.56 310 LYS A CA 1
ATOM 2366 C C . LYS A 1 310 ? -18.121 7.781 7.066 1.00 89.56 310 LYS A C 1
ATOM 2368 O O . LYS A 1 310 ? -17.192 8.281 6.431 1.00 89.56 310 LYS A O 1
ATOM 2373 N N . THR A 1 311 ? -17.953 6.831 7.978 1.00 89.44 311 THR A N 1
ATOM 2374 C CA . THR A 1 311 ? -16.651 6.224 8.273 1.00 89.44 311 THR A CA 1
ATOM 2375 C C . THR A 1 311 ? -16.020 5.660 7.005 1.00 89.44 311 THR A C 1
ATOM 2377 O O . THR A 1 311 ? -16.685 4.994 6.202 1.00 89.44 311 THR A O 1
ATOM 2380 N N . ASN A 1 312 ? -14.740 5.958 6.815 1.00 89.06 312 ASN A N 1
ATOM 2381 C CA . ASN A 1 312 ? -13.947 5.496 5.689 1.00 89.06 312 ASN A CA 1
ATOM 2382 C C . ASN A 1 312 ? -12.936 4.421 6.135 1.00 89.06 312 ASN A C 1
ATOM 2384 O O . ASN A 1 312 ? -12.829 4.086 7.316 1.00 89.06 312 ASN A O 1
ATOM 2388 N N . VAL A 1 313 ? -12.197 3.864 5.174 1.00 89.12 313 VAL A N 1
ATOM 2389 C CA . VAL A 1 313 ? -11.202 2.809 5.427 1.00 89.12 313 VAL A CA 1
ATOM 2390 C C . VAL A 1 313 ? -10.108 3.201 6.433 1.00 89.12 313 VAL A C 1
ATOM 2392 O O . VAL A 1 313 ? -9.589 2.325 7.120 1.00 89.12 313 VAL A O 1
ATOM 2395 N N . GLU A 1 314 ? -9.749 4.483 6.546 1.00 88.06 314 GLU A N 1
ATOM 2396 C CA . GLU A 1 314 ? -8.627 4.952 7.371 1.00 88.06 314 GLU A CA 1
ATOM 2397 C C . GLU A 1 314 ? -8.883 4.723 8.863 1.00 88.06 314 GLU A C 1
ATOM 2399 O O . GLU A 1 314 ? -7.966 4.321 9.573 1.00 88.06 314 GLU A O 1
ATOM 2404 N N . PHE A 1 315 ? -10.128 4.902 9.324 1.00 90.81 315 PHE A N 1
ATOM 2405 C CA . PHE A 1 315 ? -10.492 4.744 10.737 1.00 90.81 315 PHE A CA 1
ATOM 2406 C C . PHE A 1 315 ? -10.185 3.329 11.246 1.00 90.81 315 PHE A C 1
ATOM 2408 O O . PHE A 1 315 ? -9.437 3.139 12.204 1.00 90.81 315 PHE A O 1
ATOM 2415 N N . TYR A 1 316 ? -10.692 2.317 10.538 1.00 93.69 316 TYR A N 1
ATOM 2416 C CA . TYR A 1 316 ? -10.457 0.918 10.898 1.00 93.69 316 TYR A CA 1
ATOM 2417 C C . TYR A 1 316 ? -9.087 0.397 10.461 1.00 93.69 316 TYR A C 1
ATOM 2419 O O . TYR A 1 316 ? -8.586 -0.552 11.058 1.00 93.69 316 TYR A O 1
ATOM 2427 N N . THR A 1 317 ? -8.446 1.033 9.476 1.00 92.81 317 THR A N 1
ATOM 2428 C CA . THR A 1 317 ? -7.030 0.779 9.169 1.00 92.81 317 THR A CA 1
ATOM 2429 C C . THR A 1 317 ? -6.167 1.106 10.374 1.00 92.81 317 THR A C 1
ATOM 2431 O O . THR A 1 317 ? -5.389 0.261 10.807 1.00 92.81 317 THR A O 1
ATOM 2434 N N . ALA A 1 318 ? -6.328 2.307 10.936 1.00 91.12 318 ALA A N 1
ATOM 2435 C CA . ALA A 1 318 ? -5.560 2.722 12.096 1.00 91.12 318 ALA A CA 1
ATOM 2436 C C . ALA A 1 318 ? -5.803 1.765 13.277 1.00 91.12 318 ALA A C 1
ATOM 2438 O O . ALA A 1 318 ? -4.833 1.312 13.879 1.00 91.12 318 ALA A O 1
ATOM 2439 N N . LEU A 1 319 ? -7.059 1.361 13.525 1.00 93.94 319 LEU A N 1
ATOM 2440 C CA . LEU A 1 319 ? -7.399 0.367 14.551 1.00 93.94 319 LEU A CA 1
ATOM 2441 C C . LEU A 1 319 ? -6.694 -0.979 14.360 1.00 93.94 319 LEU A C 1
ATOM 2443 O O . LEU A 1 319 ? -6.044 -1.464 15.284 1.00 93.94 319 LEU A O 1
ATOM 2447 N N . VAL A 1 320 ? -6.825 -1.589 13.180 1.00 95.69 320 VAL A N 1
ATOM 2448 C CA . VAL A 1 320 ? -6.258 -2.918 12.913 1.00 95.69 320 VAL A CA 1
ATOM 2449 C C . VAL A 1 320 ? -4.735 -2.883 12.996 1.00 95.69 320 VAL A C 1
ATOM 2451 O O . VAL A 1 320 ? -4.149 -3.732 13.663 1.00 95.69 320 VAL A O 1
ATOM 2454 N N . LEU A 1 321 ? -4.091 -1.895 12.364 1.00 95.19 321 LEU A N 1
ATOM 2455 C CA . LEU A 1 321 ? -2.631 -1.798 12.351 1.00 95.19 321 LEU A CA 1
ATOM 2456 C C . LEU A 1 321 ? -2.063 -1.473 13.737 1.00 95.19 321 LEU A C 1
ATOM 2458 O O . LEU A 1 321 ? -1.068 -2.071 14.140 1.00 95.19 321 LEU A O 1
ATOM 2462 N N . HIS A 1 322 ? -2.715 -0.597 14.502 1.00 92.50 322 HIS A N 1
ATOM 2463 C CA . HIS A 1 322 ? -2.328 -0.357 15.891 1.00 92.50 322 HIS A CA 1
ATOM 2464 C C . HIS A 1 322 ? -2.498 -1.616 16.751 1.00 92.50 322 HIS A C 1
ATOM 2466 O O . HIS A 1 322 ? -1.616 -1.944 17.539 1.00 92.50 322 HIS A O 1
ATOM 2472 N N . GLY A 1 323 ? -3.597 -2.355 16.568 1.00 93.31 323 GLY A N 1
ATOM 2473 C CA . GLY A 1 323 ? -3.879 -3.582 17.313 1.00 93.31 323 GLY A CA 1
ATOM 2474 C C . GLY A 1 323 ? -2.802 -4.654 17.163 1.00 93.31 323 GLY A C 1
ATOM 2475 O O . GLY A 1 323 ? -2.453 -5.307 18.142 1.00 93.31 323 GLY A O 1
ATOM 2476 N N . ILE A 1 324 ? -2.237 -4.805 15.963 1.00 95.25 324 ILE A N 1
ATOM 2477 C CA . ILE A 1 324 ? -1.124 -5.735 15.700 1.00 95.25 324 ILE A CA 1
ATOM 2478 C C . ILE A 1 324 ? 0.254 -5.156 16.068 1.00 95.25 324 ILE A C 1
ATOM 2480 O O . ILE A 1 324 ? 1.277 -5.755 15.746 1.00 95.25 324 ILE A O 1
ATOM 2484 N N . GLY A 1 325 ? 0.297 -3.988 16.717 1.00 94.00 325 GLY A N 1
ATOM 2485 C CA . GLY A 1 325 ? 1.524 -3.362 17.204 1.00 94.00 325 GLY A CA 1
ATOM 2486 C C . GLY A 1 325 ? 2.344 -2.634 16.139 1.00 94.00 325 GLY A C 1
ATOM 2487 O O . GLY A 1 325 ? 3.522 -2.365 16.373 1.00 94.00 325 GLY A O 1
ATOM 2488 N N . LEU A 1 326 ? 1.771 -2.305 14.973 1.00 95.12 326 LEU A N 1
ATOM 2489 C CA . LEU A 1 326 ? 2.498 -1.552 13.951 1.00 95.12 326 LEU A CA 1
ATOM 2490 C C . LEU A 1 326 ? 2.645 -0.070 14.355 1.00 95.12 326 LEU A C 1
ATOM 2492 O O . LEU A 1 326 ? 1.641 0.594 14.627 1.00 95.12 326 LEU A O 1
ATOM 2496 N N . PRO A 1 327 ? 3.869 0.490 14.320 1.00 92.44 327 PRO A N 1
ATOM 2497 C CA . PRO A 1 327 ? 4.097 1.928 14.437 1.00 92.44 327 PRO A CA 1
ATOM 2498 C C . PRO A 1 327 ? 3.369 2.714 13.339 1.00 92.44 327 PRO A C 1
ATOM 2500 O O . PRO A 1 327 ? 3.320 2.287 12.183 1.00 92.44 327 PRO A O 1
ATOM 2503 N N . THR A 1 328 ? 2.863 3.902 13.673 1.00 89.94 328 THR A N 1
ATOM 2504 C CA . THR A 1 328 ? 2.128 4.777 12.737 1.00 89.94 328 THR A CA 1
ATOM 2505 C C . THR A 1 328 ? 2.960 5.173 11.514 1.00 89.94 328 THR A C 1
ATOM 2507 O O . THR A 1 328 ? 2.426 5.239 10.404 1.00 89.94 328 THR A O 1
ATOM 2510 N N . ASP A 1 329 ? 4.277 5.331 11.679 1.00 91.69 329 ASP A N 1
ATOM 2511 C CA . ASP A 1 329 ? 5.235 5.586 10.592 1.00 91.69 329 ASP A CA 1
ATOM 2512 C C . ASP A 1 329 ? 5.261 4.470 9.530 1.00 91.69 329 ASP A C 1
ATOM 2514 O O . ASP A 1 329 ? 5.653 4.703 8.382 1.00 91.69 329 ASP A O 1
ATOM 2518 N N . LEU A 1 330 ? 4.813 3.259 9.884 1.00 95.50 330 LEU A N 1
ATOM 2519 C CA . LEU A 1 330 ? 4.730 2.112 8.982 1.00 95.50 330 LEU A CA 1
ATOM 2520 C C . LEU A 1 330 ? 3.368 1.956 8.303 1.00 95.50 330 LEU A C 1
ATOM 2522 O O . LEU A 1 330 ? 3.241 1.103 7.425 1.00 95.50 330 LEU A O 1
ATOM 2526 N N . PHE A 1 331 ? 2.367 2.788 8.599 1.00 93.75 331 PHE A N 1
ATOM 2527 C CA . PHE A 1 331 ? 1.033 2.636 8.005 1.00 93.75 331 PHE A CA 1
ATOM 2528 C C . PHE A 1 331 ? 1.044 2.845 6.482 1.00 93.75 331 PHE A C 1
ATOM 2530 O O . PHE A 1 331 ? 0.616 1.962 5.734 1.00 93.75 331 PHE A O 1
ATOM 2537 N N . SER A 1 332 ? 1.588 3.967 5.994 1.00 93.31 332 SER A N 1
ATOM 2538 C CA . SER A 1 332 ? 1.701 4.225 4.546 1.00 93.31 332 SER A CA 1
ATOM 2539 C C . SER A 1 332 ? 2.638 3.233 3.823 1.00 93.31 332 SER A C 1
ATOM 2541 O O . SER A 1 332 ? 2.260 2.746 2.755 1.00 93.31 332 SER A O 1
ATOM 2543 N N . PRO A 1 333 ? 3.810 2.856 4.372 1.00 96.38 333 PRO A N 1
ATOM 2544 C CA . PRO A 1 333 ? 4.631 1.774 3.820 1.00 96.38 333 PRO A CA 1
ATOM 2545 C C . PRO A 1 333 ? 3.909 0.423 3.745 1.00 96.38 333 PRO A C 1
ATOM 2547 O O . PRO A 1 333 ? 4.004 -0.260 2.730 1.00 96.38 333 PRO A O 1
ATOM 2550 N N . THR A 1 334 ? 3.123 0.057 4.761 1.00 97.88 334 THR A N 1
ATOM 2551 C CA . THR A 1 334 ? 2.327 -1.185 4.741 1.00 97.88 334 THR A CA 1
ATOM 2552 C C . THR A 1 334 ? 1.207 -1.112 3.705 1.00 97.88 334 THR A C 1
ATOM 2554 O O . THR A 1 334 ? 0.918 -2.090 3.018 1.00 97.88 334 THR A O 1
ATOM 2557 N N . PHE A 1 335 ? 0.611 0.068 3.511 1.00 97.00 335 PHE A N 1
ATOM 2558 C CA . PHE A 1 335 ? -0.304 0.299 2.395 1.00 97.00 335 PHE A CA 1
ATOM 2559 C C . PHE A 1 335 ? 0.396 0.076 1.043 1.00 97.00 335 PHE A C 1
ATOM 2561 O O . PHE A 1 335 ? -0.177 -0.552 0.158 1.00 97.00 335 PHE A O 1
ATOM 2568 N N . ALA A 1 336 ? 1.654 0.504 0.886 1.00 98.19 336 ALA A N 1
ATOM 2569 C CA . ALA A 1 336 ? 2.446 0.233 -0.316 1.00 98.19 336 ALA A CA 1
ATOM 2570 C C . ALA A 1 336 ? 2.772 -1.265 -0.506 1.00 98.19 336 ALA A C 1
ATOM 2572 O O . ALA A 1 336 ? 2.689 -1.746 -1.636 1.00 98.19 336 ALA A O 1
ATOM 2573 N N . ILE A 1 337 ? 3.073 -2.004 0.574 1.00 98.75 337 ILE A N 1
ATOM 2574 C CA . ILE A 1 337 ? 3.267 -3.473 0.559 1.00 98.75 337 ILE A CA 1
ATOM 2575 C C . ILE A 1 337 ? 2.034 -4.188 -0.003 1.00 98.75 337 ILE A C 1
ATOM 2577 O O . ILE A 1 337 ? 2.161 -5.144 -0.756 1.00 98.75 337 ILE A O 1
ATOM 2581 N N . SER A 1 338 ? 0.834 -3.710 0.318 1.00 98.56 338 SER A N 1
ATOM 2582 C CA . SER A 1 338 ? -0.393 -4.236 -0.282 1.00 98.56 338 SER A CA 1
ATOM 2583 C C . SER A 1 338 ? -0.564 -3.770 -1.735 1.00 98.56 338 SER A C 1
ATOM 2585 O O . SER A 1 338 ? -0.768 -4.574 -2.649 1.00 98.56 338 SER A O 1
ATOM 2587 N N . ARG A 1 339 ? -0.442 -2.458 -1.977 1.00 98.44 339 ARG A N 1
ATOM 2588 C CA . ARG A 1 339 ? -0.745 -1.841 -3.275 1.00 98.44 339 ARG A CA 1
ATOM 2589 C C . ARG A 1 339 ? 0.165 -2.286 -4.409 1.00 98.44 339 ARG A C 1
ATOM 2591 O O . ARG A 1 339 ? -0.285 -2.247 -5.553 1.00 98.44 339 ARG A O 1
ATOM 2598 N N . VAL A 1 340 ? 1.385 -2.743 -4.129 1.00 98.88 340 VAL A N 1
ATOM 2599 C CA . VAL A 1 340 ? 2.277 -3.292 -5.161 1.00 98.88 340 VAL A CA 1
ATOM 2600 C C . VAL A 1 340 ? 1.658 -4.493 -5.888 1.00 98.88 340 VAL A C 1
ATOM 2602 O O . VAL A 1 340 ? 1.865 -4.630 -7.094 1.00 98.88 340 VAL A O 1
ATOM 2605 N N . GLY A 1 341 ? 0.804 -5.287 -5.227 1.00 98.69 341 GLY A N 1
ATOM 2606 C CA . GLY A 1 341 ? 0.043 -6.362 -5.876 1.00 98.69 341 GLY A CA 1
ATOM 2607 C C . GLY A 1 341 ? -0.907 -5.838 -6.959 1.00 98.69 341 GLY A C 1
ATOM 2608 O O . GLY A 1 341 ? -0.909 -6.327 -8.087 1.00 98.69 341 GLY A O 1
ATOM 2609 N N . GLY A 1 342 ? -1.661 -4.775 -6.663 1.00 98.69 342 GLY A N 1
ATOM 2610 C CA . GLY A 1 342 ? -2.520 -4.130 -7.656 1.00 98.69 342 GLY A CA 1
ATOM 2611 C C . GLY A 1 342 ? -1.743 -3.339 -8.712 1.00 98.69 342 GLY A C 1
ATOM 2612 O O . GLY A 1 342 ? -2.071 -3.426 -9.891 1.00 98.69 342 GLY A O 1
ATOM 2613 N N . TRP A 1 343 ? -0.693 -2.596 -8.344 1.00 98.88 343 TRP A N 1
ATOM 2614 C CA . TRP A 1 343 ? 0.117 -1.840 -9.312 1.00 98.88 343 TRP A CA 1
ATOM 2615 C C . TRP A 1 343 ? 0.737 -2.741 -10.375 1.00 98.88 343 TRP A C 1
ATOM 2617 O O . TRP A 1 343 ? 0.638 -2.435 -11.562 1.00 98.88 343 TRP A O 1
ATOM 2627 N N . THR A 1 344 ? 1.323 -3.862 -9.952 1.00 98.88 344 THR A N 1
ATOM 2628 C CA . THR A 1 344 ? 1.906 -4.847 -10.868 1.00 98.88 344 THR A CA 1
ATOM 2629 C C . THR A 1 344 ? 0.836 -5.482 -11.752 1.00 98.88 344 THR A C 1
ATOM 2631 O O . THR A 1 344 ? 1.023 -5.546 -12.962 1.00 98.88 344 THR A O 1
ATOM 2634 N N . ALA A 1 345 ? -0.329 -5.844 -11.202 1.00 98.69 345 ALA A N 1
ATOM 2635 C CA . ALA A 1 345 ? -1.440 -6.377 -11.993 1.00 98.69 345 ALA A CA 1
ATOM 2636 C C . ALA A 1 345 ? -1.931 -5.389 -13.067 1.00 98.69 345 ALA A C 1
ATOM 2638 O O . ALA A 1 345 ? -2.130 -5.766 -14.221 1.00 98.69 345 ALA A O 1
ATOM 2639 N N . HIS A 1 346 ? -2.081 -4.108 -12.713 1.00 98.56 346 HIS A N 1
ATOM 2640 C CA . HIS A 1 346 ? -2.486 -3.055 -13.652 1.00 98.56 346 HIS A CA 1
ATOM 2641 C C . HIS A 1 346 ? -1.428 -2.785 -14.723 1.00 98.56 346 HIS A C 1
ATOM 2643 O O . HIS A 1 346 ? -1.788 -2.522 -15.869 1.00 98.56 346 HIS A O 1
ATOM 2649 N N . ALA A 1 347 ? -0.141 -2.849 -14.377 1.00 98.44 347 ALA A N 1
ATOM 2650 C CA . ALA A 1 347 ? 0.942 -2.734 -15.348 1.00 98.44 347 ALA A CA 1
ATOM 2651 C C . ALA A 1 347 ? 0.956 -3.931 -16.316 1.00 98.44 347 ALA A C 1
ATOM 2653 O O . ALA A 1 347 ? 0.999 -3.714 -17.524 1.00 98.44 347 ALA A O 1
ATOM 2654 N N . LEU A 1 348 ? 0.811 -5.166 -15.817 1.00 98.25 348 LEU A N 1
ATOM 2655 C CA . LEU A 1 348 ? 0.700 -6.381 -16.641 1.00 98.25 348 LEU A CA 1
ATOM 2656 C C . LEU A 1 348 ? -0.504 -6.321 -17.596 1.00 98.25 348 LEU A C 1
ATOM 2658 O O . LEU A 1 348 ? -0.352 -6.566 -18.793 1.00 98.25 348 LEU A O 1
ATOM 2662 N N . GLU A 1 349 ? -1.683 -5.926 -17.099 1.00 97.31 349 GLU A N 1
ATOM 2663 C CA . GLU A 1 349 ? -2.882 -5.725 -17.928 1.00 97.31 349 GLU A CA 1
ATOM 2664 C C . GLU A 1 349 ? -2.633 -4.668 -19.017 1.00 97.31 349 GLU A C 1
ATOM 2666 O O . GLU A 1 349 ? -3.095 -4.803 -20.152 1.00 97.31 349 GLU A O 1
ATOM 2671 N N . HIS A 1 350 ? -1.868 -3.621 -18.700 1.00 96.88 350 HIS A N 1
ATOM 2672 C CA . HIS A 1 350 ? -1.556 -2.574 -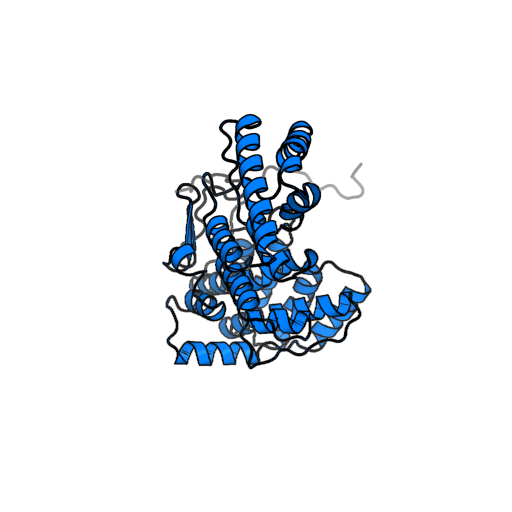19.659 1.00 96.88 350 HIS A CA 1
ATOM 2673 C C . HIS A 1 350 ? -0.519 -3.000 -20.709 1.00 96.88 350 HIS A C 1
ATOM 2675 O O . HIS A 1 350 ? -0.713 -2.692 -21.889 1.00 96.88 350 HIS A O 1
ATOM 2681 N N . TYR A 1 351 ? 0.527 -3.743 -20.332 1.00 96.50 351 TYR A N 1
ATOM 2682 C CA . TYR A 1 351 ? 1.517 -4.279 -21.275 1.00 96.50 351 TYR A CA 1
ATOM 2683 C C . TYR A 1 351 ? 0.868 -5.160 -22.345 1.00 96.50 351 TYR A C 1
ATOM 2685 O O . TYR A 1 351 ? 1.230 -5.059 -23.515 1.00 96.50 351 TYR A O 1
ATOM 2693 N N . ALA A 1 352 ? -0.161 -5.931 -21.979 1.00 93.44 352 ALA A N 1
ATOM 2694 C CA . ALA A 1 352 ? -0.943 -6.715 -22.934 1.00 93.44 352 ALA A CA 1
ATOM 2695 C C . ALA A 1 352 ? -1.721 -5.850 -23.951 1.00 93.44 352 ALA A C 1
ATOM 2697 O O . ALA A 1 352 ? -2.017 -6.311 -25.051 1.00 93.44 352 ALA A O 1
ATOM 2698 N N . SER A 1 353 ? -2.048 -4.596 -23.610 1.00 89.50 353 SER A N 1
ATOM 2699 C CA . SER A 1 353 ? -2.777 -3.675 -24.498 1.00 89.50 353 SER A CA 1
ATOM 2700 C C . SER A 1 353 ? -1.879 -2.929 -25.495 1.00 89.50 353 SER A C 1
ATOM 2702 O O . SER A 1 353 ? -2.332 -2.592 -26.589 1.00 89.50 353 SER A O 1
ATOM 2704 N N . GLY A 1 354 ? -0.629 -2.633 -25.114 1.00 85.19 354 GLY A N 1
ATOM 2705 C CA . GLY A 1 354 ? 0.367 -1.951 -25.950 1.00 85.19 354 GLY A CA 1
ATOM 2706 C C . GLY A 1 354 ? 0.043 -0.504 -26.362 1.00 85.19 354 GLY A C 1
ATOM 2707 O O . GLY A 1 354 ? 0.649 -0.001 -27.308 1.00 85.19 354 GLY A O 1
ATOM 2708 N N . ARG A 1 355 ? -0.915 0.179 -25.712 1.00 92.50 355 ARG A N 1
ATOM 2709 C CA . ARG A 1 355 ? -1.366 1.528 -26.115 1.00 92.50 355 ARG A CA 1
ATOM 2710 C C . ARG A 1 355 ? -0.841 2.633 -25.201 1.00 92.50 355 ARG A C 1
ATOM 2712 O O . ARG A 1 355 ? -1.225 2.704 -24.041 1.00 92.50 355 ARG A O 1
ATOM 2719 N N . ILE A 1 356 ? -0.079 3.570 -25.767 1.00 96.69 356 ILE A N 1
ATOM 2720 C CA . ILE A 1 356 ? 0.431 4.740 -25.039 1.00 96.69 356 ILE A CA 1
ATOM 2721 C C . ILE A 1 356 ? -0.692 5.636 -24.488 1.00 96.69 356 ILE A C 1
ATOM 2723 O O . ILE A 1 356 ? -1.639 5.987 -25.197 1.00 96.69 356 ILE A O 1
ATOM 2727 N N . ILE A 1 357 ? -0.555 6.067 -23.231 1.00 96.12 357 ILE A N 1
ATOM 2728 C CA . ILE A 1 357 ? 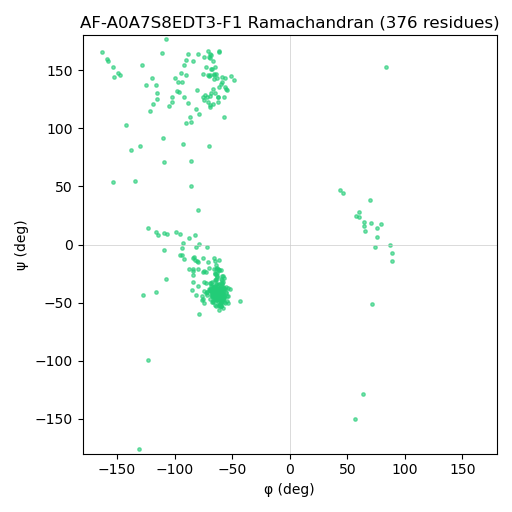-1.435 7.056 -22.599 1.00 96.12 357 ILE A CA 1
ATOM 2729 C C . ILE A 1 357 ? -0.847 8.448 -22.844 1.00 96.12 357 ILE A C 1
ATOM 2731 O O . ILE A 1 357 ? 0.131 8.849 -22.217 1.00 96.12 357 ILE A O 1
ATOM 2735 N N . ARG A 1 358 ? -1.454 9.200 -23.768 1.00 95.19 358 ARG A N 1
ATOM 2736 C CA . ARG A 1 358 ? -0.976 10.531 -24.174 1.00 95.19 358 ARG A CA 1
ATOM 2737 C C . ARG A 1 358 ? -2.138 11.523 -24.338 1.00 95.19 358 ARG A C 1
ATOM 2739 O O . ARG A 1 358 ? -2.608 11.719 -25.459 1.00 95.19 358 ARG A O 1
ATOM 2746 N N . PRO A 1 359 ? -2.642 12.125 -23.243 1.00 93.19 359 PRO A N 1
ATOM 2747 C CA . PRO A 1 359 ? -3.714 13.113 -23.322 1.00 93.19 359 PRO A CA 1
ATOM 2748 C C . PRO A 1 359 ? -3.235 14.422 -23.968 1.00 93.19 359 PRO A C 1
ATOM 2750 O O . PRO A 1 359 ? -2.041 14.722 -24.001 1.00 93.19 359 PRO A O 1
ATOM 2753 N N . LEU A 1 360 ? -4.188 15.218 -24.453 1.00 92.75 360 LEU A N 1
ATOM 2754 C CA . LEU A 1 360 ? -3.947 16.591 -24.896 1.00 92.75 360 LEU A CA 1
ATOM 2755 C C . LEU A 1 360 ? -3.996 17.562 -23.708 1.00 92.75 360 LEU A C 1
ATOM 2757 O O . LEU A 1 360 ? -4.638 17.291 -22.693 1.00 92.75 360 LEU A O 1
ATOM 2761 N N . ALA A 1 361 ? -3.365 18.722 -23.871 1.00 91.44 361 ALA A N 1
ATOM 2762 C CA . ALA A 1 361 ? -3.517 19.871 -22.985 1.00 91.44 361 ALA A CA 1
ATOM 2763 C C . ALA A 1 361 ? -4.065 21.062 -23.782 1.00 91.44 361 ALA A C 1
ATOM 2765 O O . ALA A 1 361 ? -3.690 21.259 -24.938 1.00 91.44 361 ALA A O 1
ATOM 2766 N N . GLN A 1 362 ? -4.937 21.864 -23.166 1.00 91.81 362 GLN A N 1
ATOM 2767 C CA . GLN A 1 362 ? -5.384 23.130 -23.745 1.00 91.81 362 GLN A CA 1
ATOM 2768 C C . GLN A 1 362 ? -4.328 24.204 -23.462 1.00 91.81 362 GLN A C 1
ATOM 2770 O O . GLN A 1 362 ? -4.061 24.521 -22.304 1.00 91.81 362 GLN A O 1
ATOM 2775 N N . TYR A 1 363 ? -3.718 24.755 -24.511 1.00 93.19 363 TYR A N 1
ATOM 2776 C CA . TYR A 1 363 ? -2.778 25.866 -24.374 1.00 93.19 363 TYR A CA 1
ATOM 2777 C C . TYR A 1 363 ? -3.537 27.166 -24.078 1.00 93.19 363 TYR A C 1
ATOM 2779 O O . TYR A 1 363 ? -4.420 27.552 -24.840 1.00 93.19 363 TYR A O 1
ATOM 2787 N N . THR A 1 364 ? -3.192 27.839 -22.980 1.00 94.38 364 THR A N 1
ATOM 2788 C CA . THR A 1 364 ? -3.795 29.119 -22.556 1.00 94.38 364 THR A CA 1
ATOM 2789 C C . THR A 1 364 ? -2.752 30.229 -22.386 1.00 94.38 364 THR A C 1
ATOM 2791 O O . THR A 1 364 ? -3.019 31.231 -21.728 1.00 94.38 364 THR A O 1
ATOM 2794 N N . GLY A 1 365 ? -1.536 30.022 -22.898 1.00 95.88 365 GLY A N 1
ATOM 2795 C CA . GLY A 1 365 ? -0.482 31.034 -22.881 1.00 95.88 365 GLY A CA 1
ATOM 2796 C C . GLY A 1 365 ? -0.664 32.068 -23.991 1.00 95.88 365 GLY A C 1
ATOM 2797 O O . GLY A 1 365 ? -1.401 31.848 -24.950 1.00 95.88 365 GLY A O 1
ATOM 2798 N N . GLU A 1 366 ? 0.035 33.194 -23.871 1.00 95.81 366 GLU A N 1
ATOM 2799 C CA . GLU A 1 366 ? 0.118 34.173 -24.955 1.00 95.81 366 GLU A CA 1
ATOM 2800 C C . GLU A 1 366 ? 0.836 33.580 -26.168 1.00 95.81 366 GLU A C 1
ATOM 2802 O O . GLU A 1 366 ? 1.946 33.049 -26.061 1.00 95.81 366 GLU A O 1
ATOM 2807 N N . THR A 1 367 ? 0.221 33.731 -27.335 1.00 93.94 367 THR A N 1
ATOM 2808 C CA . THR A 1 367 ? 0.839 33.413 -28.621 1.00 93.94 367 THR A CA 1
ATOM 2809 C C . THR A 1 367 ? 1.605 34.619 -29.167 1.00 93.94 367 THR A C 1
ATOM 2811 O O . THR A 1 367 ? 1.420 35.745 -28.716 1.00 93.94 367 THR A O 1
ATOM 2814 N N . GLU A 1 368 ? 2.477 34.383 -30.151 1.00 93.88 368 GLU A N 1
ATOM 2815 C CA . GLU A 1 368 ? 3.175 35.441 -30.910 1.00 93.88 368 GLU A CA 1
ATOM 2816 C C . GLU A 1 368 ? 4.155 36.319 -30.112 1.00 93.88 368 GLU A C 1
ATOM 2818 O O . GLU A 1 368 ? 4.566 37.390 -30.566 1.00 93.88 368 GLU A O 1
ATOM 2823 N N . ARG A 1 369 ? 4.611 35.847 -28.946 1.00 94.81 369 ARG A N 1
ATOM 2824 C CA . ARG A 1 369 ? 5.728 36.482 -28.237 1.00 94.81 369 ARG A CA 1
ATOM 2825 C C . ARG A 1 369 ? 6.956 36.534 -29.143 1.00 94.81 369 ARG A C 1
ATOM 2827 O O . ARG A 1 369 ? 7.397 35.515 -29.675 1.00 94.81 369 ARG A O 1
ATOM 2834 N N . ARG A 1 370 ? 7.533 37.725 -29.293 1.00 94.06 370 ARG A N 1
ATOM 2835 C CA . ARG A 1 370 ? 8.777 37.911 -30.042 1.00 94.06 370 ARG A CA 1
ATOM 2836 C C . ARG A 1 370 ? 9.957 37.540 -29.158 1.00 94.06 370 ARG A C 1
ATOM 2838 O O . ARG A 1 370 ? 10.036 37.960 -28.006 1.00 94.06 370 ARG A O 1
ATOM 2845 N N . TRP A 1 371 ? 10.876 36.751 -29.702 1.00 95.94 371 TRP A N 1
ATOM 2846 C CA . TRP A 1 371 ? 12.157 36.516 -29.052 1.00 95.94 371 TRP A CA 1
ATOM 2847 C C . TRP A 1 371 ? 12.980 37.807 -29.099 1.00 95.94 371 TRP A C 1
ATOM 2849 O O . TRP A 1 371 ? 13.154 38.384 -30.170 1.00 95.94 371 TRP A O 1
ATOM 2859 N N . VAL A 1 372 ? 13.470 38.245 -27.941 1.00 95.88 372 VAL A N 1
ATOM 2860 C CA . VAL A 1 372 ? 14.312 39.439 -27.793 1.00 95.88 372 VAL A CA 1
ATOM 2861 C C . VAL A 1 372 ? 15.699 38.994 -27.306 1.00 95.88 372 VAL A C 1
ATOM 2863 O O . VAL A 1 372 ? 15.762 38.201 -26.348 1.00 95.88 372 VAL A O 1
ATOM 2866 N N . PRO A 1 373 ? 16.809 39.439 -27.932 1.00 96.81 373 PRO A N 1
ATOM 2867 C CA . PRO A 1 373 ? 18.164 39.184 -27.443 1.00 96.81 373 PRO A CA 1
ATOM 2868 C C . PRO A 1 373 ? 18.316 39.571 -25.974 1.00 96.81 373 PRO A C 1
ATOM 2870 O O . PRO A 1 373 ? 17.723 40.543 -25.528 1.00 96.81 373 PRO A O 1
ATOM 2873 N N . ILE A 1 374 ? 19.122 38.835 -25.202 1.00 96.50 374 ILE A N 1
ATOM 2874 C CA . ILE A 1 374 ? 19.296 39.122 -23.765 1.00 96.50 374 ILE A CA 1
ATOM 2875 C C . ILE A 1 374 ? 19.814 40.544 -23.493 1.00 96.50 374 ILE A C 1
ATOM 2877 O O . ILE A 1 374 ? 19.508 41.104 -22.451 1.00 96.50 374 ILE A O 1
ATOM 2881 N N . THR A 1 375 ? 20.541 41.132 -24.445 1.00 97.12 375 THR A N 1
ATOM 2882 C CA . THR A 1 375 ? 21.058 42.509 -24.408 1.00 97.12 375 THR A CA 1
ATOM 2883 C C . THR A 1 375 ? 20.003 43.584 -24.672 1.00 97.12 375 THR A C 1
ATOM 2885 O O . THR A 1 375 ? 20.295 44.759 -24.500 1.00 97.12 375 THR A O 1
ATOM 2888 N N . GLU A 1 376 ? 18.812 43.195 -25.128 1.00 93.38 376 GLU A N 1
ATOM 2889 C CA . GLU A 1 376 ? 17.705 44.084 -25.509 1.00 93.38 376 GLU A CA 1
ATOM 2890 C C . GLU A 1 376 ? 16.467 43.884 -24.611 1.00 93.38 376 GLU A C 1
ATOM 2892 O O . GLU A 1 376 ? 15.380 44.356 -24.933 1.00 93.38 376 GLU A O 1
ATOM 2897 N N . ARG A 1 377 ? 16.607 43.141 -23.505 1.00 95.12 377 ARG A N 1
ATOM 2898 C CA . ARG A 1 377 ? 15.556 42.962 -22.490 1.00 95.12 377 ARG A CA 1
ATOM 2899 C C . ARG A 1 377 ? 15.751 44.008 -21.388 1.00 95.12 377 ARG A C 1
ATOM 2901 O O . ARG A 1 377 ? 16.897 44.248 -21.013 1.00 95.12 377 ARG A O 1
ATOM 2908 N N . ASP A 1 378 ? 14.651 44.584 -20.899 1.00 83.81 378 ASP A N 1
ATOM 2909 C CA . ASP A 1 378 ? 14.634 45.530 -19.767 1.00 83.81 378 ASP A CA 1
ATOM 2910 C C . ASP A 1 378 ? 15.057 44.893 -18.432 1.00 83.81 378 ASP A C 1
ATOM 2912 O O . ASP A 1 378 ? 14.753 43.690 -18.217 1.00 83.81 378 ASP A O 1
#